Protein AF-A0AB34ISW2-F1 (afdb_monomer)

Structure (mmCIF, N/CA/C/O backbone):
data_AF-A0AB34ISW2-F1
#
_entry.id   AF-A0AB34ISW2-F1
#
loop_
_atom_site.group_PDB
_atom_site.id
_atom_site.type_symbol
_atom_site.label_atom_id
_atom_site.label_alt_id
_atom_site.label_comp_id
_atom_site.label_asym_id
_atom_site.label_entity_id
_atom_site.label_seq_id
_atom_site.pdbx_PDB_ins_code
_atom_site.Cartn_x
_atom_site.Cartn_y
_atom_site.Cartn_z
_atom_site.occupancy
_atom_site.B_iso_or_equiv
_atom_site.auth_seq_id
_atom_site.auth_comp_id
_atom_site.auth_asym_id
_atom_site.auth_atom_id
_atom_site.pdbx_PDB_model_num
ATOM 1 N N . MET A 1 1 ? -13.373 -42.990 -40.107 1.00 38.81 1 MET A N 1
ATOM 2 C CA . MET A 1 1 ? -13.181 -43.863 -38.930 1.00 38.81 1 MET A CA 1
ATOM 3 C C . MET A 1 1 ? -13.405 -43.029 -37.669 1.00 38.81 1 MET A C 1
ATOM 5 O O . MET A 1 1 ? -12.773 -41.992 -37.581 1.00 38.81 1 MET A O 1
ATOM 9 N N . GLN A 1 2 ? -14.356 -43.462 -36.816 1.00 39.31 2 GLN A N 1
ATOM 10 C CA . GLN A 1 2 ? -14.617 -43.146 -35.380 1.00 39.31 2 GLN A CA 1
ATOM 11 C C . GLN A 1 2 ? -14.588 -41.655 -34.940 1.00 39.31 2 GLN A C 1
ATOM 13 O O . GLN A 1 2 ? -13.546 -41.028 -35.004 1.00 39.31 2 GLN A O 1
ATOM 18 N N . ARG A 1 3 ? -15.678 -40.942 -34.576 1.00 44.19 3 ARG A N 1
ATOM 19 C CA . ARG A 1 3 ? -16.715 -41.084 -33.506 1.00 44.19 3 ARG A CA 1
ATOM 20 C C . ARG A 1 3 ? -16.177 -41.390 -32.098 1.00 44.19 3 ARG A C 1
ATOM 22 O O . ARG A 1 3 ? -15.775 -42.524 -31.912 1.00 44.19 3 ARG A O 1
ATOM 29 N N . VAL A 1 4 ? -16.319 -40.429 -31.160 1.00 49.41 4 VAL A N 1
ATOM 30 C CA . VAL A 1 4 ? -16.819 -40.468 -29.742 1.00 49.41 4 VAL A CA 1
ATOM 31 C C . VAL A 1 4 ? -16.784 -38.995 -29.243 1.00 49.41 4 VAL A C 1
ATOM 33 O O . VAL A 1 4 ? -15.725 -38.387 -29.290 1.00 49.41 4 VAL A O 1
ATOM 36 N N . LEU A 1 5 ? -17.890 -38.243 -29.117 1.00 46.00 5 LEU A N 1
ATOM 37 C CA . LEU A 1 5 ? -18.935 -38.151 -28.067 1.00 46.00 5 LEU A CA 1
ATOM 38 C C . LEU A 1 5 ? -18.543 -37.453 -26.739 1.00 46.00 5 LEU A C 1
ATOM 40 O O . LEU A 1 5 ? -17.771 -37.998 -25.964 1.00 46.00 5 LEU A O 1
ATOM 44 N N . SER A 1 6 ? -19.266 -36.345 -26.474 1.00 39.22 6 SER A N 1
ATOM 45 C CA . SER A 1 6 ? -19.810 -35.872 -25.175 1.00 39.22 6 SER A CA 1
ATOM 46 C C . SER A 1 6 ? -18.812 -35.314 -24.136 1.00 39.22 6 SER A C 1
ATOM 48 O O . SER A 1 6 ? -17.736 -35.849 -23.961 1.00 39.22 6 SER A O 1
ATOM 50 N N . SER A 1 7 ? -19.060 -34.226 -23.396 1.00 40.50 7 SER A N 1
ATOM 51 C CA . SER A 1 7 ? -20.310 -33.775 -22.764 1.00 40.50 7 SER A CA 1
ATOM 52 C C . SER A 1 7 ? -20.250 -32.295 -22.334 1.00 40.50 7 SER A C 1
ATOM 54 O O . SER A 1 7 ? -19.284 -31.841 -21.726 1.00 40.50 7 SER A O 1
ATOM 56 N N . ARG A 1 8 ? -21.347 -31.578 -22.598 1.00 38.38 8 ARG A N 1
ATOM 57 C CA . ARG A 1 8 ? -21.721 -30.238 -22.113 1.00 38.38 8 ARG A CA 1
ATOM 58 C C . ARG A 1 8 ? -22.885 -30.433 -21.126 1.00 38.38 8 ARG A C 1
ATOM 60 O O . ARG A 1 8 ? -23.749 -31.247 -21.455 1.00 38.38 8 ARG A O 1
ATOM 67 N N . PRO A 1 9 ? -23.018 -29.671 -20.029 1.00 51.34 9 PRO A N 1
ATOM 68 C CA . PRO A 1 9 ? -24.324 -29.451 -19.429 1.00 51.34 9 PRO A CA 1
ATOM 69 C C . PRO A 1 9 ? -24.815 -28.034 -19.727 1.00 51.34 9 PRO A C 1
ATOM 71 O O . PRO A 1 9 ? -24.108 -27.041 -19.558 1.00 51.34 9 PRO A O 1
ATOM 74 N N . ALA A 1 10 ? -26.050 -27.984 -20.212 1.00 37.22 10 ALA A N 1
ATOM 75 C CA . ALA A 1 10 ? -26.874 -26.798 -20.332 1.00 37.22 10 ALA A CA 1
ATOM 76 C C . ALA A 1 10 ? -27.582 -26.535 -18.996 1.00 37.22 10 ALA A C 1
ATOM 78 O O . ALA A 1 10 ? -28.062 -27.473 -18.362 1.00 37.22 10 ALA A O 1
ATOM 79 N N . VAL A 1 11 ? -27.703 -25.265 -18.611 1.00 41.69 11 VAL A N 1
ATOM 80 C CA . VAL A 1 11 ? -28.705 -24.804 -17.644 1.00 41.69 11 VAL A CA 1
ATOM 81 C C . VAL A 1 11 ? -29.457 -23.652 -18.300 1.00 41.69 11 VAL A C 1
ATOM 83 O O . VAL A 1 11 ? -28.860 -22.675 -18.751 1.00 41.69 11 VAL A O 1
ATOM 86 N N . SER A 1 12 ? -30.765 -23.842 -18.430 1.00 38.69 12 SER A N 1
ATOM 87 C CA . SER A 1 12 ? -31.731 -22.930 -19.039 1.00 38.69 12 SER A CA 1
ATOM 88 C C . SER A 1 12 ? -32.157 -21.808 -18.076 1.00 38.69 12 SER A C 1
ATOM 90 O O . SER A 1 12 ? -32.018 -21.960 -16.862 1.00 38.69 12 SER A O 1
ATOM 92 N N . PRO A 1 13 ? -32.705 -20.693 -18.599 1.00 50.06 13 PRO A N 1
ATOM 93 C CA . PRO A 1 13 ? -33.094 -19.522 -17.822 1.00 50.06 13 PRO A CA 1
ATOM 94 C C . PRO A 1 13 ? -34.538 -19.644 -17.311 1.00 50.06 13 PRO A C 1
ATOM 96 O O . PRO A 1 13 ? -35.407 -20.149 -18.021 1.00 50.06 13 PRO A O 1
ATOM 99 N N . SER A 1 14 ? -34.816 -19.138 -16.106 1.00 36.22 14 SER A N 1
ATOM 100 C CA . SER A 1 14 ? -36.183 -18.994 -15.592 1.00 36.22 14 SER A CA 1
ATOM 101 C C . SER A 1 14 ? -36.452 -17.562 -15.143 1.00 36.22 14 SER A C 1
ATOM 103 O O . SER A 1 14 ? -35.643 -16.932 -14.466 1.00 36.22 14 SER A O 1
ATOM 105 N N . ALA A 1 15 ? -37.605 -17.074 -15.582 1.00 39.56 15 ALA A N 1
ATOM 106 C CA . ALA A 1 15 ? -38.119 -15.723 -15.473 1.00 39.56 15 ALA A CA 1
ATOM 107 C C . ALA A 1 15 ? -38.671 -15.385 -14.078 1.00 39.56 15 ALA A C 1
ATOM 109 O O . ALA A 1 15 ? -39.286 -16.231 -13.432 1.00 39.56 15 ALA A O 1
ATOM 110 N N . ALA A 1 16 ? -38.583 -14.107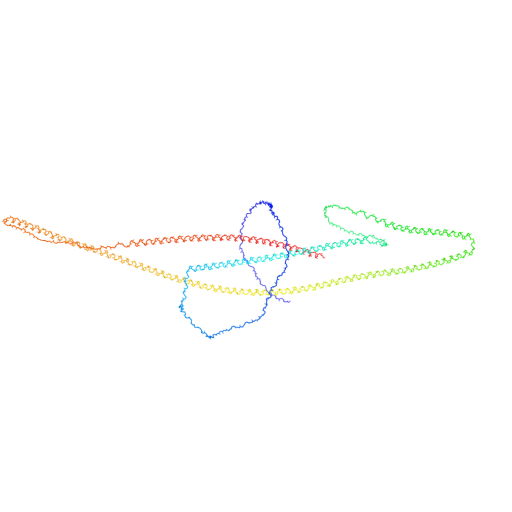 -13.695 1.00 39.34 16 ALA A N 1
ATOM 111 C CA . ALA A 1 16 ? -39.519 -13.478 -12.763 1.00 39.34 16 ALA A CA 1
ATOM 112 C C . ALA A 1 16 ? -39.683 -11.978 -13.088 1.00 39.34 16 ALA A C 1
ATOM 114 O O . ALA A 1 16 ? -38.724 -11.210 -13.086 1.00 39.34 16 ALA A O 1
ATOM 115 N N . LYS A 1 17 ? -40.930 -11.606 -13.404 1.00 37.41 17 LYS A N 1
ATOM 116 C CA . LYS A 1 17 ? -41.507 -10.252 -13.537 1.00 37.41 17 LYS A CA 1
ATOM 117 C C . LYS A 1 17 ? -41.464 -9.531 -12.175 1.00 37.41 17 LYS A C 1
ATOM 119 O O . LYS A 1 17 ? -41.858 -10.145 -11.194 1.00 37.41 17 LYS A O 1
ATOM 124 N N . GLY A 1 18 ? -40.955 -8.296 -12.069 1.00 34.81 18 GLY A N 1
ATOM 125 C CA . GLY A 1 18 ? -41.716 -7.020 -12.091 1.00 34.81 18 GLY A CA 1
ATOM 126 C C . GLY A 1 18 ? -41.794 -6.393 -10.673 1.00 34.81 18 GLY A C 1
ATOM 127 O O . GLY A 1 18 ? -41.503 -7.121 -9.729 1.00 34.81 18 GLY A O 1
ATOM 128 N N . PRO A 1 19 ? -42.203 -5.118 -10.449 1.00 50.03 19 PRO A N 1
ATOM 129 C CA . PRO A 1 19 ? -42.392 -3.980 -11.356 1.00 50.03 19 PRO A CA 1
ATOM 130 C C . PRO A 1 19 ? -41.521 -2.739 -11.010 1.00 50.03 19 PRO A C 1
ATOM 132 O O . PRO A 1 19 ? -41.052 -2.556 -9.890 1.00 50.03 19 PRO A O 1
ATOM 135 N N . GLN A 1 20 ? -41.350 -1.850 -11.995 1.00 37.72 20 GLN A N 1
ATOM 136 C CA . GLN A 1 20 ? -40.830 -0.489 -11.831 1.00 37.72 20 GLN A CA 1
ATOM 137 C C . GLN A 1 20 ? -41.936 0.451 -11.330 1.00 37.72 20 GLN A C 1
ATOM 139 O O . GLN A 1 20 ? -43.029 0.466 -11.894 1.00 37.72 20 GLN A O 1
ATOM 144 N N . ALA A 1 21 ? -41.618 1.283 -10.340 1.00 34.03 21 ALA A N 1
ATOM 145 C CA . ALA A 1 21 ? -42.375 2.480 -9.992 1.00 34.03 21 ALA A CA 1
ATOM 146 C C . ALA A 1 21 ? -41.411 3.674 -9.983 1.00 34.03 21 ALA A C 1
ATOM 148 O O . ALA A 1 21 ? -40.456 3.711 -9.210 1.00 34.03 21 ALA A O 1
ATOM 149 N N . ALA A 1 22 ? -41.648 4.621 -10.887 1.00 40.91 22 ALA A N 1
ATOM 150 C CA . ALA A 1 22 ? -41.024 5.937 -10.885 1.00 40.91 22 ALA A CA 1
ATOM 151 C C . ALA A 1 22 ? -41.741 6.852 -9.878 1.00 40.91 22 ALA A C 1
ATOM 153 O O . ALA A 1 22 ? -42.954 6.730 -9.696 1.00 40.91 22 ALA A O 1
ATOM 154 N N . PRO A 1 23 ? -41.028 7.841 -9.324 1.00 45.34 23 PRO A N 1
ATOM 155 C CA . PRO A 1 23 ? -41.600 9.178 -9.337 1.00 45.34 23 PRO A CA 1
ATOM 156 C C . PRO A 1 23 ? -40.609 10.205 -9.891 1.00 45.34 23 PRO A C 1
ATOM 158 O O . PRO A 1 23 ? -39.491 10.381 -9.412 1.00 45.34 23 PRO A O 1
ATOM 161 N N . SER A 1 24 ? -41.075 10.902 -10.920 1.00 42.81 24 SER A N 1
ATOM 162 C CA . SER A 1 24 ? -40.542 12.158 -11.426 1.00 42.81 24 SER A CA 1
ATOM 163 C C . SER A 1 24 ? -40.873 13.294 -10.456 1.00 42.81 24 SER A C 1
ATOM 165 O O . SER A 1 24 ? -42.047 13.623 -10.299 1.00 42.81 24 SER A O 1
ATOM 167 N N . LEU A 1 25 ? -39.864 13.939 -9.873 1.00 35.59 25 LEU A N 1
ATOM 168 C CA . LEU A 1 25 ? -39.999 15.281 -9.304 1.00 35.59 25 LEU A CA 1
ATOM 169 C C . LEU A 1 25 ? -38.763 16.114 -9.655 1.00 35.59 25 LEU A C 1
ATOM 171 O O . LEU A 1 25 ? -37.652 15.872 -9.192 1.00 35.59 25 LEU A O 1
ATOM 175 N N . SER A 1 26 ? -38.997 17.086 -10.528 1.00 41.66 26 SER A N 1
ATOM 176 C CA . SER A 1 26 ? -38.112 18.195 -10.870 1.00 41.66 26 SER A CA 1
ATOM 177 C C . SER A 1 26 ? -37.885 19.108 -9.659 1.00 41.66 26 SER A C 1
ATOM 179 O O . SER A 1 26 ? -38.816 19.310 -8.878 1.00 41.66 26 SER A O 1
ATOM 181 N N . PRO A 1 27 ? -36.741 19.809 -9.600 1.00 40.19 27 PRO A N 1
ATOM 182 C CA . PRO A 1 27 ? -36.799 21.200 -9.176 1.00 40.19 27 PRO A CA 1
ATOM 183 C C . PRO A 1 27 ? -36.148 22.156 -10.181 1.00 40.19 27 PRO A C 1
ATOM 185 O O . PRO A 1 27 ? -35.091 21.930 -10.768 1.00 40.19 27 PRO A O 1
ATOM 188 N N . SER A 1 28 ? -36.872 23.253 -10.347 1.00 32.56 28 SER A N 1
ATOM 189 C CA . SER A 1 28 ? -36.569 24.523 -10.991 1.00 32.56 28 SER A CA 1
ATOM 190 C C . SER A 1 28 ? -35.133 25.025 -10.808 1.00 32.56 28 SER A C 1
ATOM 192 O O . SER A 1 28 ? -34.675 25.278 -9.697 1.00 32.56 28 SER A O 1
ATOM 194 N N . ARG A 1 29 ? -34.473 25.289 -11.942 1.00 31.42 29 ARG A N 1
ATOM 195 C CA . ARG A 1 29 ? -33.308 26.173 -12.060 1.00 31.42 29 ARG A CA 1
ATOM 196 C C . ARG A 1 29 ? -33.738 27.623 -11.819 1.00 31.42 29 ARG A C 1
ATOM 198 O O . ARG A 1 29 ? -34.426 28.199 -12.658 1.00 31.42 29 ARG A O 1
ATOM 205 N N . THR A 1 30 ? -33.266 28.227 -10.737 1.00 37.47 30 THR A N 1
ATOM 206 C CA . THR A 1 30 ? -33.179 29.685 -10.585 1.00 37.47 30 THR A CA 1
ATOM 207 C C . THR A 1 30 ? -31.720 30.110 -10.706 1.00 37.47 30 THR A C 1
ATOM 209 O O . THR A 1 30 ? -30.848 29.617 -9.994 1.00 37.47 30 THR A O 1
ATOM 212 N N . SER A 1 31 ? -31.461 30.993 -11.664 1.00 41.25 31 SER A N 1
ATOM 213 C CA . SER A 1 31 ? -30.179 31.643 -11.944 1.00 41.25 31 SER A CA 1
ATOM 214 C C . SER A 1 31 ? -29.671 32.479 -10.761 1.00 41.25 31 SER A C 1
ATOM 216 O O . SER A 1 31 ? -30.492 33.080 -10.069 1.00 41.25 31 SER A O 1
ATOM 218 N N . PRO A 1 32 ? -28.346 32.688 -10.648 1.00 41.72 32 PRO A N 1
ATOM 219 C CA . PRO A 1 32 ? -27.844 33.944 -10.113 1.00 41.72 32 PRO A CA 1
ATOM 220 C C . PRO A 1 32 ? -26.931 34.675 -11.109 1.00 41.72 32 PRO A C 1
ATOM 222 O O . PRO A 1 32 ? -25.924 34.179 -11.609 1.00 41.72 32 PRO A O 1
ATOM 225 N N . THR A 1 33 ? -27.393 35.881 -11.409 1.00 35.03 33 THR A N 1
ATOM 226 C CA . THR A 1 33 ? -26.710 37.145 -11.690 1.00 35.03 33 THR A CA 1
ATOM 227 C C . THR A 1 33 ? -25.173 37.140 -11.657 1.00 35.03 33 THR A C 1
ATOM 229 O O . THR A 1 33 ? -24.546 36.969 -10.616 1.00 35.03 33 THR A O 1
ATOM 232 N N . ARG A 1 34 ? -24.569 37.463 -12.811 1.00 35.03 34 ARG A N 1
ATOM 233 C CA . ARG A 1 34 ? -23.191 37.963 -12.933 1.00 35.03 34 ARG A CA 1
ATOM 234 C C . ARG A 1 34 ? -23.057 39.289 -12.179 1.00 35.03 34 ARG A C 1
ATOM 236 O O . ARG A 1 34 ? -23.687 40.266 -12.574 1.00 35.03 34 ARG A O 1
ATOM 243 N N . LEU A 1 35 ? -22.161 39.351 -11.198 1.00 32.94 35 LEU A N 1
ATOM 244 C CA . LEU A 1 35 ? -21.559 40.602 -10.741 1.00 32.94 35 LEU A CA 1
ATOM 245 C C . LEU A 1 35 ? -20.066 40.573 -11.067 1.00 32.94 35 LEU A C 1
ATOM 247 O O . LEU A 1 35 ? -19.313 39.735 -10.582 1.00 32.94 35 LEU A O 1
ATOM 251 N N . ALA A 1 36 ? -19.670 41.485 -11.950 1.00 39.81 36 ALA A N 1
ATOM 252 C CA . ALA A 1 36 ? -18.288 41.788 -12.279 1.00 39.81 36 ALA A CA 1
ATOM 253 C C . ALA A 1 36 ? -17.631 42.475 -11.080 1.00 39.81 36 ALA A C 1
ATOM 255 O O . ALA A 1 36 ? -18.174 43.463 -10.594 1.00 39.81 36 ALA A O 1
ATOM 256 N N . HIS A 1 37 ? -16.492 41.973 -10.605 1.00 32.44 37 HIS A N 1
ATOM 257 C CA . HIS A 1 37 ? -15.617 42.708 -9.693 1.00 32.44 37 HIS A CA 1
ATOM 258 C C . HIS A 1 37 ? -14.222 42.772 -10.312 1.00 32.44 37 HIS A C 1
ATOM 260 O O . HIS A 1 37 ? -13.605 41.765 -10.653 1.00 32.44 37 HIS A O 1
ATOM 266 N N . SER A 1 38 ? -13.800 44.011 -10.529 1.00 31.17 38 SER A N 1
ATOM 267 C CA . SER A 1 38 ? -12.524 44.458 -11.065 1.00 31.17 38 SER A CA 1
ATOM 268 C C . SER A 1 38 ? -11.362 44.083 -10.149 1.00 31.17 38 SER A C 1
ATOM 270 O O . SER A 1 38 ? -11.413 44.352 -8.951 1.00 31.17 38 SER A O 1
ATOM 272 N N . TRP A 1 39 ? -10.277 43.556 -10.714 1.00 31.19 39 TRP A N 1
ATOM 273 C CA . TRP A 1 39 ? -8.979 43.523 -10.041 1.00 31.19 39 TRP A CA 1
ATOM 274 C C . TRP A 1 39 ? -8.271 44.864 -10.230 1.00 31.19 39 TRP A C 1
ATOM 276 O O . TRP A 1 39 ? -7.826 45.200 -11.326 1.00 31.19 39 TRP A O 1
ATOM 286 N N . SER A 1 40 ? -8.185 45.636 -9.149 1.00 32.06 40 SER A N 1
ATOM 287 C CA . SER A 1 40 ? -7.317 46.804 -9.032 1.00 32.06 40 SER A CA 1
ATOM 288 C C . SER A 1 40 ? -5.938 46.365 -8.547 1.00 32.06 40 SER A C 1
ATOM 290 O O . SER A 1 40 ? -5.787 45.879 -7.426 1.00 32.06 40 SER A O 1
ATOM 292 N N . ALA A 1 41 ? -4.928 46.567 -9.390 1.00 38.22 41 ALA A N 1
ATOM 293 C CA . ALA A 1 41 ? -3.533 46.556 -8.984 1.00 38.22 41 ALA A CA 1
ATOM 294 C C . ALA A 1 41 ? -3.276 47.709 -8.002 1.00 38.22 41 ALA A C 1
ATOM 296 O O . ALA A 1 41 ? -3.705 48.841 -8.231 1.00 38.22 41 ALA A O 1
ATOM 297 N N . SER A 1 42 ? -2.558 47.444 -6.917 1.00 31.72 42 SER A N 1
ATOM 298 C CA . SER A 1 42 ? -1.986 48.491 -6.074 1.00 31.72 42 SER A CA 1
ATOM 299 C C . SER A 1 42 ? -0.566 48.099 -5.712 1.00 31.72 42 SER A C 1
ATOM 301 O O . SER A 1 42 ? -0.316 47.144 -4.985 1.00 31.72 42 SER A O 1
ATOM 303 N N . ALA A 1 43 ? 0.355 48.842 -6.318 1.00 38.16 43 ALA A N 1
ATOM 304 C CA . ALA A 1 43 ? 1.755 48.895 -5.968 1.00 38.16 43 ALA A CA 1
ATOM 305 C C . ALA A 1 43 ? 1.900 49.551 -4.594 1.00 38.16 43 ALA A C 1
ATOM 307 O O . ALA A 1 43 ? 1.343 50.627 -4.387 1.00 38.16 43 ALA A O 1
ATOM 308 N N . TRP A 1 44 ? 2.704 48.963 -3.711 1.00 35.09 44 TRP A N 1
ATOM 309 C CA . TRP A 1 44 ? 3.319 49.695 -2.612 1.00 35.09 44 TRP A CA 1
ATOM 310 C C . TRP A 1 44 ? 4.837 49.627 -2.712 1.00 35.09 44 TRP A C 1
ATOM 312 O O . TRP A 1 44 ? 5.448 48.586 -2.937 1.00 35.09 44 TRP A O 1
ATOM 322 N N . SER A 1 45 ? 5.384 50.830 -2.616 1.00 32.41 45 SER A N 1
ATOM 323 C CA . SER A 1 45 ? 6.775 51.236 -2.670 1.00 32.41 45 SER A CA 1
ATOM 324 C C . SER A 1 45 ? 7.248 51.554 -1.248 1.00 32.41 45 SER A C 1
ATOM 326 O O . SER A 1 45 ? 6.429 51.820 -0.369 1.00 32.41 45 SER A O 1
ATOM 328 N N . SER A 1 46 ? 8.572 51.657 -1.104 1.00 34.19 46 SER A N 1
ATOM 329 C CA . SER A 1 46 ? 9.377 52.093 0.051 1.00 34.19 46 SER A CA 1
ATOM 330 C C . SER A 1 46 ? 9.709 50.989 1.071 1.00 34.19 46 SER A C 1
ATOM 332 O O . SER A 1 46 ? 8.846 50.220 1.458 1.00 34.19 46 SER A O 1
ATOM 334 N N . GLY A 1 47 ? 10.952 50.819 1.527 1.00 30.08 47 GLY A N 1
ATOM 335 C CA . GLY A 1 47 ? 12.153 51.628 1.338 1.00 30.08 47 GLY A CA 1
ATOM 336 C C . GLY A 1 47 ? 13.414 50.893 1.810 1.00 30.08 47 GLY A C 1
ATOM 337 O O . GLY A 1 47 ? 13.354 49.956 2.601 1.00 30.08 47 GLY A O 1
ATOM 338 N N . ALA A 1 48 ? 14.555 51.327 1.274 1.00 36.06 48 ALA A N 1
ATOM 339 C CA . ALA A 1 48 ? 15.900 50.944 1.701 1.00 36.06 48 ALA A CA 1
ATOM 340 C C . ALA A 1 48 ? 16.216 51.473 3.119 1.00 36.06 48 ALA A C 1
ATOM 342 O O . ALA A 1 48 ? 15.574 52.426 3.570 1.00 36.06 48 ALA A O 1
ATOM 343 N N . PRO A 1 49 ? 17.260 50.939 3.783 1.00 48.41 49 PRO A N 1
ATOM 344 C CA . PRO A 1 49 ? 18.513 51.695 3.736 1.00 48.41 49 PRO A CA 1
ATOM 345 C C . PRO A 1 49 ? 19.810 50.869 3.609 1.00 48.41 49 PRO A C 1
ATOM 347 O O . PRO A 1 49 ? 19.921 49.727 4.036 1.00 48.41 49 PRO A O 1
ATOM 350 N N . SER A 1 50 ? 20.768 51.563 2.992 1.00 33.94 50 SER A N 1
ATOM 351 C CA . SER A 1 50 ? 22.235 51.525 2.973 1.00 33.94 50 SER A CA 1
ATOM 352 C C . SER A 1 50 ? 23.064 50.377 3.567 1.00 33.94 50 SER A C 1
ATOM 354 O O . SER A 1 50 ? 22.918 49.938 4.702 1.00 33.94 50 SER A O 1
ATOM 356 N N . ALA A 1 51 ? 24.076 50.052 2.761 1.00 36.66 51 ALA A N 1
ATOM 357 C CA . ALA A 1 51 ? 25.207 49.165 2.972 1.00 36.66 51 ALA A CA 1
ATOM 358 C C . ALA A 1 51 ? 26.208 49.619 4.052 1.00 36.66 51 ALA A C 1
ATOM 360 O O . ALA A 1 51 ? 26.480 50.810 4.200 1.00 36.66 51 ALA A O 1
ATOM 361 N N . VAL A 1 52 ? 26.872 48.638 4.674 1.00 34.94 52 VAL A N 1
ATOM 362 C CA . VAL A 1 52 ? 28.214 48.777 5.258 1.00 34.94 52 VAL A CA 1
ATOM 363 C C . VAL A 1 52 ? 29.068 47.583 4.817 1.00 34.94 52 VAL A C 1
ATOM 365 O O . VAL A 1 52 ? 28.652 46.431 4.892 1.00 34.94 52 VAL A O 1
ATOM 368 N N . HIS A 1 53 ? 30.257 47.905 4.312 1.00 40.00 53 HIS A N 1
ATOM 369 C CA . HIS A 1 53 ? 31.323 47.009 3.873 1.00 40.00 53 HIS A CA 1
ATOM 370 C C . HIS A 1 53 ? 31.797 46.031 4.957 1.00 40.00 53 HIS A C 1
ATOM 372 O O . HIS A 1 53 ? 32.114 46.454 6.066 1.00 40.00 53 HIS A O 1
ATOM 378 N N . THR A 1 54 ? 32.040 44.767 4.591 1.00 35.38 54 THR A N 1
ATOM 379 C CA . THR A 1 54 ? 33.224 44.016 5.062 1.00 35.38 54 THR A CA 1
ATOM 380 C C . THR A 1 54 ? 33.533 42.831 4.137 1.00 35.38 54 THR A C 1
ATOM 382 O O . THR A 1 54 ? 32.637 42.174 3.618 1.00 35.38 54 THR A O 1
ATOM 385 N N . ALA A 1 55 ? 34.824 42.642 3.866 1.00 40.22 55 ALA A N 1
ATOM 386 C CA . ALA A 1 55 ? 35.419 41.709 2.906 1.00 40.22 55 ALA A CA 1
ATOM 387 C C . ALA A 1 55 ? 35.439 40.236 3.406 1.00 40.22 55 ALA A C 1
ATOM 389 O O . ALA A 1 55 ? 35.188 40.003 4.589 1.00 40.22 55 ALA A O 1
ATOM 390 N N . PRO A 1 56 ? 35.737 39.240 2.540 1.00 50.06 56 PRO A N 1
ATOM 391 C CA . PRO A 1 56 ? 35.528 37.816 2.826 1.00 50.06 56 PRO A CA 1
ATOM 392 C C . PRO A 1 56 ? 36.781 37.111 3.391 1.00 50.06 56 PRO A C 1
ATOM 394 O O . PRO A 1 56 ? 37.898 37.537 3.088 1.00 50.06 56 PRO A O 1
ATOM 397 N N . PRO A 1 57 ? 36.632 35.978 4.110 1.00 51.25 57 PRO A N 1
ATOM 398 C CA . PRO A 1 57 ? 37.722 35.031 4.338 1.00 51.25 57 PRO A CA 1
ATOM 399 C C . PRO A 1 57 ? 37.586 33.713 3.520 1.00 51.25 57 PRO A C 1
ATOM 401 O O . PRO A 1 57 ? 36.509 33.416 3.001 1.00 51.25 57 PRO A O 1
ATOM 404 N N . PRO A 1 58 ? 38.690 32.946 3.365 1.00 54.91 58 PRO A N 1
ATOM 405 C CA . PRO A 1 58 ? 38.891 31.896 2.347 1.00 54.91 58 PRO A CA 1
ATOM 406 C C . PRO A 1 58 ? 38.438 30.477 2.783 1.00 54.91 58 PRO A C 1
ATOM 408 O O . PRO A 1 58 ? 38.063 30.287 3.941 1.00 54.91 58 PRO A O 1
ATOM 411 N N . PRO A 1 59 ? 38.469 29.460 1.884 1.00 55.47 59 PRO A N 1
ATOM 412 C CA . PRO A 1 59 ? 37.913 28.134 2.156 1.00 55.47 59 PRO A CA 1
ATOM 413 C C . PRO A 1 59 ? 38.890 27.244 2.938 1.00 55.47 59 PRO A C 1
ATOM 415 O O . PRO A 1 59 ? 40.063 27.130 2.583 1.00 55.47 59 PRO A O 1
ATOM 418 N N . ALA A 1 60 ? 38.390 26.570 3.977 1.00 37.81 60 ALA A N 1
ATOM 419 C CA . ALA A 1 60 ? 39.129 25.554 4.719 1.00 37.81 60 ALA A CA 1
ATOM 420 C C . ALA A 1 60 ? 38.753 24.146 4.239 1.00 37.81 60 ALA A C 1
ATOM 422 O O . ALA A 1 60 ? 37.582 23.804 4.073 1.00 37.81 60 ALA A O 1
ATOM 423 N N . ALA A 1 61 ? 39.799 23.365 3.993 1.00 36.38 61 ALA A N 1
ATOM 424 C CA . ALA A 1 61 ? 39.787 22.021 3.458 1.00 36.38 61 ALA A CA 1
ATOM 425 C C . ALA A 1 61 ? 39.257 20.968 4.443 1.00 36.38 61 ALA A C 1
ATOM 427 O O . ALA A 1 61 ? 39.300 21.116 5.663 1.00 36.38 61 ALA A O 1
ATOM 428 N N . ALA A 1 62 ? 38.795 19.877 3.838 1.00 41.16 62 ALA A N 1
ATOM 429 C CA . ALA A 1 62 ? 38.420 18.609 4.433 1.00 41.16 62 ALA A CA 1
ATOM 430 C C . ALA A 1 62 ? 39.495 18.020 5.359 1.00 41.16 62 ALA A C 1
ATOM 432 O O . ALA A 1 62 ? 40.669 18.086 5.025 1.00 41.16 62 ALA A O 1
ATOM 433 N N . HIS A 1 63 ? 39.065 17.367 6.444 1.00 38.66 63 HIS A N 1
ATOM 434 C CA . HIS A 1 63 ? 39.581 16.082 6.938 1.00 38.66 63 HIS A CA 1
ATOM 435 C C . HIS A 1 63 ? 38.674 15.595 8.081 1.00 38.66 63 HIS A C 1
ATOM 437 O O . HIS A 1 63 ? 38.723 16.108 9.195 1.00 38.66 63 HIS A O 1
ATOM 443 N N . THR A 1 64 ? 37.842 14.592 7.806 1.00 43.41 64 THR A N 1
ATOM 444 C CA . THR A 1 64 ? 37.142 13.792 8.825 1.00 43.41 64 THR A CA 1
ATOM 445 C C . THR A 1 64 ? 37.660 12.350 8.725 1.00 43.41 64 THR A C 1
ATOM 447 O O . THR A 1 64 ? 37.760 11.835 7.609 1.00 43.41 64 THR A O 1
ATOM 450 N N . PRO A 1 65 ? 38.055 11.705 9.839 1.00 52.12 65 PRO A N 1
ATOM 451 C CA . PRO A 1 65 ? 38.607 10.349 9.832 1.00 52.12 65 PRO A CA 1
ATOM 452 C C . PRO A 1 65 ? 37.509 9.266 9.738 1.00 52.12 65 PRO A C 1
ATOM 454 O O . PRO A 1 65 ? 36.350 9.543 10.056 1.00 52.12 65 PRO A O 1
ATOM 457 N N . PRO A 1 66 ? 37.849 8.033 9.308 1.00 56.34 66 PRO A N 1
ATOM 458 C CA . PRO A 1 66 ? 36.886 6.951 9.098 1.00 56.34 66 PRO A CA 1
ATOM 459 C C . PRO A 1 66 ? 36.455 6.269 10.415 1.00 56.34 66 PRO A C 1
ATOM 461 O O . PRO A 1 66 ? 37.209 6.294 11.392 1.00 56.34 66 PRO A O 1
ATOM 464 N N . PRO A 1 67 ? 35.276 5.614 10.454 1.00 59.41 67 PRO A N 1
ATOM 465 C CA . PRO A 1 67 ? 34.838 4.817 11.600 1.00 59.41 67 PRO A CA 1
ATOM 466 C C . PRO A 1 67 ? 35.571 3.460 11.679 1.00 59.41 67 PRO A C 1
ATOM 468 O O . PRO A 1 67 ? 36.025 2.943 10.653 1.00 59.41 67 PRO A O 1
ATOM 471 N N . PRO A 1 68 ? 35.682 2.851 12.878 1.00 51.06 68 PRO A N 1
ATOM 472 C CA . PRO A 1 68 ? 36.382 1.588 13.060 1.00 51.06 68 PRO A CA 1
ATOM 473 C C . PRO A 1 68 ? 35.552 0.392 12.573 1.00 51.06 68 PRO A C 1
ATOM 475 O O . PRO A 1 68 ? 34.337 0.318 12.761 1.00 51.06 68 PRO A O 1
ATOM 478 N N . LEU A 1 69 ? 36.261 -0.566 11.979 1.00 44.47 69 LEU A N 1
ATOM 479 C CA . LEU A 1 69 ? 35.789 -1.898 11.617 1.00 44.47 69 LEU A CA 1
ATOM 480 C C . LEU A 1 69 ? 35.398 -2.675 12.881 1.00 44.47 69 LEU A C 1
ATOM 482 O O . LEU A 1 69 ? 36.241 -2.904 13.748 1.00 44.47 69 LEU A O 1
ATOM 486 N N . LEU A 1 70 ? 34.141 -3.116 12.959 1.00 37.91 70 LEU A N 1
ATOM 487 C CA . LEU A 1 70 ? 33.701 -4.120 13.923 1.00 37.91 70 LEU A CA 1
ATOM 488 C C . LEU A 1 70 ? 33.478 -5.457 13.221 1.00 37.91 70 LEU A C 1
ATOM 490 O O . LEU A 1 70 ? 32.785 -5.574 12.212 1.00 37.91 70 LEU A O 1
ATOM 494 N N . SER A 1 71 ? 34.153 -6.438 13.797 1.00 34.28 71 SER A N 1
ATOM 495 C CA . SER A 1 71 ? 34.355 -7.804 13.365 1.00 34.28 71 SER A CA 1
ATOM 496 C C . SER A 1 71 ? 33.069 -8.624 13.273 1.00 34.28 71 SER A C 1
ATOM 498 O O . SER A 1 71 ? 32.216 -8.605 14.156 1.00 34.28 71 SER A O 1
ATOM 500 N N . THR A 1 72 ? 33.011 -9.450 12.235 1.00 44.88 72 THR A N 1
ATOM 501 C CA . THR A 1 72 ? 32.227 -10.687 12.175 1.00 44.88 72 THR A CA 1
ATOM 502 C C . THR A 1 72 ? 32.573 -11.635 13.328 1.00 44.88 72 THR A C 1
ATOM 504 O O . THR A 1 72 ? 33.756 -11.767 13.654 1.00 44.88 72 THR A O 1
ATOM 507 N N . PRO A 1 73 ? 31.608 -12.443 13.799 1.00 47.34 73 PRO A N 1
ATOM 508 C CA . PRO A 1 73 ? 31.932 -13.811 14.172 1.00 47.34 73 PRO A CA 1
ATOM 509 C C . PRO A 1 73 ? 31.042 -14.810 13.424 1.00 47.34 73 PRO A C 1
ATOM 511 O O . PRO A 1 73 ? 29.840 -14.930 13.645 1.00 47.34 73 PRO A O 1
ATOM 514 N N . THR A 1 74 ? 31.679 -15.576 12.546 1.00 42.22 74 THR A N 1
ATOM 515 C CA . THR A 1 74 ? 31.276 -16.941 12.205 1.00 42.22 74 THR A CA 1
ATOM 516 C C . THR A 1 74 ? 31.493 -17.848 13.414 1.00 42.22 74 THR A C 1
ATOM 518 O O . THR A 1 74 ? 32.595 -17.870 13.959 1.00 42.22 74 THR A O 1
ATOM 521 N N . GLY A 1 75 ? 30.498 -18.652 13.791 1.00 34.78 75 GLY A N 1
ATOM 522 C CA . GLY A 1 75 ? 30.700 -19.703 14.790 1.00 34.78 75 GLY A CA 1
ATOM 523 C C . GLY A 1 75 ? 29.443 -20.497 15.126 1.00 34.78 75 GLY A C 1
ATOM 524 O O . GLY A 1 75 ? 28.688 -20.115 16.008 1.00 34.78 75 GLY A O 1
ATOM 525 N N . ARG A 1 76 ? 29.251 -21.614 14.414 1.00 45.41 76 ARG A N 1
ATOM 526 C CA . ARG A 1 76 ? 28.349 -22.726 14.756 1.00 45.41 76 ARG A CA 1
ATOM 527 C C . ARG A 1 76 ? 28.546 -23.190 16.206 1.00 45.41 76 ARG A C 1
ATOM 529 O O . ARG A 1 76 ? 29.683 -23.361 16.633 1.00 45.41 76 ARG A O 1
ATOM 536 N N . GLY A 1 77 ? 27.449 -23.533 16.875 1.00 33.91 77 GLY A N 1
ATOM 537 C CA . GLY A 1 77 ? 27.450 -24.337 18.096 1.00 33.91 77 GLY A CA 1
ATOM 538 C C . GLY A 1 77 ? 26.037 -24.803 18.434 1.00 33.91 77 GLY A C 1
ATOM 539 O O . GLY A 1 77 ? 25.201 -23.991 18.818 1.00 33.91 77 GLY A O 1
ATOM 540 N N . ASP A 1 78 ? 25.774 -26.094 18.235 1.00 40.41 78 ASP A N 1
ATOM 541 C CA . ASP A 1 78 ? 24.546 -26.789 18.633 1.00 40.41 78 ASP A CA 1
ATOM 542 C C . ASP A 1 78 ? 24.301 -26.712 20.157 1.00 40.41 78 ASP A C 1
ATOM 544 O O . ASP A 1 78 ? 25.268 -26.669 20.925 1.00 40.41 78 ASP A O 1
ATOM 548 N N . PRO A 1 79 ? 23.042 -26.756 20.636 1.00 53.03 79 PRO A N 1
ATOM 549 C CA . PRO A 1 79 ? 22.751 -26.820 22.065 1.00 53.03 79 PRO A CA 1
ATOM 550 C C . PRO A 1 79 ? 22.701 -28.277 22.573 1.00 53.03 79 PRO A C 1
ATOM 552 O O . PRO A 1 79 ? 22.003 -29.101 21.976 1.00 53.03 79 PRO A O 1
ATOM 555 N N . PRO A 1 80 ? 23.354 -28.619 23.702 1.00 50.28 80 PRO A N 1
ATOM 556 C CA . PRO A 1 80 ? 23.101 -29.869 24.410 1.00 50.28 80 PRO A CA 1
ATOM 557 C C . PRO A 1 80 ? 22.151 -29.674 25.619 1.00 50.28 80 PRO A C 1
ATOM 559 O O . PRO A 1 80 ? 21.823 -28.544 25.988 1.00 50.28 80 PRO A O 1
ATOM 562 N N . PRO A 1 81 ? 21.637 -30.779 26.199 1.00 56.16 81 PRO A N 1
ATOM 563 C CA . PRO A 1 81 ? 20.305 -30.845 26.795 1.00 56.16 81 PRO A CA 1
ATOM 564 C C . PRO A 1 81 ? 20.271 -30.584 28.308 1.00 56.16 81 PRO A C 1
ATOM 566 O O . PRO A 1 81 ? 21.265 -30.718 29.018 1.00 56.16 81 PRO A O 1
ATOM 569 N N . GLN A 1 82 ? 19.071 -30.279 28.808 1.00 48.91 82 GLN A N 1
ATOM 570 C CA . GLN A 1 82 ? 18.753 -30.243 30.237 1.00 48.91 82 GLN A CA 1
ATOM 571 C C . GLN A 1 82 ? 18.912 -31.624 30.898 1.00 48.91 82 GLN A C 1
ATOM 573 O O . GLN A 1 82 ? 18.422 -32.613 30.344 1.00 48.91 82 GLN A O 1
ATOM 578 N N . PRO A 1 83 ? 19.432 -31.693 32.138 1.00 49.97 83 PRO A N 1
ATOM 579 C CA . PRO A 1 83 ? 19.182 -32.819 33.017 1.00 49.97 83 PRO A CA 1
ATOM 580 C C . PRO A 1 83 ? 18.249 -32.444 34.176 1.00 49.97 83 PRO A C 1
ATOM 582 O O . PRO A 1 83 ? 18.351 -31.398 34.816 1.00 49.97 83 PRO A O 1
ATOM 585 N N . ARG A 1 84 ? 17.333 -33.374 34.443 1.00 43.41 84 ARG A N 1
ATOM 586 C CA . ARG A 1 84 ? 16.507 -33.462 35.644 1.00 43.41 84 ARG A CA 1
ATOM 587 C C . ARG A 1 84 ? 17.371 -33.761 36.878 1.00 43.41 84 ARG A C 1
ATOM 589 O O . ARG A 1 84 ? 18.195 -34.664 36.824 1.00 43.41 84 ARG A O 1
ATOM 596 N N . GLY A 1 85 ? 17.001 -33.151 38.003 1.00 44.66 85 GLY A N 1
ATOM 597 C CA . GLY A 1 85 ? 16.846 -33.850 39.284 1.00 44.66 85 GLY A CA 1
ATOM 598 C C . GLY A 1 85 ? 18.037 -33.936 40.250 1.00 44.66 85 GLY A C 1
ATOM 599 O O . GLY A 1 85 ? 19.190 -34.084 39.864 1.00 44.66 85 GLY A O 1
ATOM 600 N N . SER A 1 86 ? 17.651 -33.981 41.532 1.00 39.41 86 SER A N 1
ATOM 601 C CA . SER A 1 86 ? 18.360 -34.423 42.753 1.00 39.41 86 SER A CA 1
ATOM 602 C C . SER A 1 86 ? 19.352 -33.480 43.475 1.00 39.41 86 SER A C 1
ATOM 604 O O . SER A 1 86 ? 20.474 -33.251 43.048 1.00 39.41 86 SER A O 1
ATOM 606 N N . THR A 1 87 ? 18.890 -33.026 44.652 1.00 40.53 87 THR A N 1
ATOM 607 C CA . THR A 1 87 ? 19.553 -32.875 45.980 1.00 40.53 87 THR A CA 1
ATOM 608 C C . THR A 1 87 ? 20.786 -33.773 46.252 1.00 40.53 87 THR A C 1
ATOM 610 O O . THR A 1 87 ? 20.874 -34.795 45.575 1.00 40.53 87 THR A O 1
ATOM 613 N N . PRO A 1 88 ? 21.638 -33.563 47.302 1.00 50.78 88 PRO A N 1
ATOM 614 C CA . PRO A 1 88 ? 21.485 -32.722 48.512 1.00 50.78 88 PRO A CA 1
ATOM 615 C C . PRO A 1 88 ? 22.726 -31.873 48.945 1.00 50.78 88 PRO A C 1
ATOM 617 O O . PRO A 1 88 ? 23.803 -31.945 48.369 1.00 50.78 88 PRO A O 1
ATOM 620 N N . GLN A 1 89 ? 22.509 -31.079 50.005 1.00 43.34 89 GLN A N 1
ATOM 621 C CA . GLN A 1 89 ? 23.419 -30.379 50.947 1.00 43.34 89 GLN A CA 1
ATOM 622 C C . GLN A 1 89 ? 24.871 -30.902 51.144 1.00 43.34 89 GLN A C 1
ATOM 624 O O . GLN A 1 89 ? 25.113 -32.101 51.017 1.00 43.34 89 GLN A O 1
ATOM 629 N N . PRO A 1 90 ? 25.820 -30.033 51.587 1.00 52.19 90 PRO A N 1
ATOM 630 C CA . PRO A 1 90 ? 26.092 -29.914 53.035 1.00 52.19 90 PRO A CA 1
ATOM 631 C C . PRO A 1 90 ? 26.417 -28.501 53.578 1.00 52.19 90 PRO A C 1
ATOM 633 O O . PRO A 1 90 ? 27.078 -27.685 52.944 1.00 52.19 90 PRO A O 1
ATOM 636 N N . PHE A 1 91 ? 25.953 -28.277 54.813 1.00 40.47 91 PHE A N 1
ATOM 637 C CA . PHE A 1 91 ? 26.565 -27.554 55.939 1.00 40.47 91 PHE A CA 1
ATOM 638 C C . PHE A 1 91 ? 27.633 -26.479 55.674 1.00 40.47 91 PHE A C 1
ATOM 640 O O . PHE A 1 91 ? 28.763 -26.780 55.300 1.00 40.47 91 PHE A O 1
ATOM 647 N N . SER A 1 92 ? 27.357 -25.264 56.158 1.00 36.56 92 SER A N 1
ATOM 648 C CA . SER A 1 92 ? 28.315 -24.507 56.976 1.00 36.56 92 SER A CA 1
ATOM 649 C C . SER A 1 92 ? 27.586 -23.546 57.910 1.00 36.56 92 SER A C 1
ATOM 651 O O . SER A 1 92 ? 26.711 -22.782 57.515 1.00 36.56 92 SER A O 1
ATOM 653 N N . ALA A 1 93 ? 27.936 -23.666 59.185 1.00 44.59 93 ALA A N 1
ATOM 654 C CA . ALA A 1 93 ? 27.355 -22.983 60.318 1.00 44.59 93 ALA A CA 1
ATOM 655 C C . ALA A 1 93 ? 27.893 -21.554 60.459 1.00 44.59 93 ALA A C 1
ATOM 657 O O . ALA A 1 93 ? 29.104 -21.363 60.501 1.00 44.59 93 ALA A O 1
ATOM 658 N N . HIS A 1 94 ? 27.006 -20.586 60.697 1.00 38.84 94 HIS A N 1
ATOM 659 C CA . HIS A 1 94 ? 27.336 -19.441 61.539 1.00 38.84 94 HIS A CA 1
ATOM 660 C C . HIS A 1 94 ? 26.181 -19.063 62.464 1.00 38.84 94 HIS A C 1
ATOM 662 O O . HIS A 1 94 ? 25.004 -19.318 62.226 1.00 38.84 94 HIS A O 1
ATOM 668 N N . ARG A 1 95 ? 26.611 -18.568 63.616 1.00 37.25 95 ARG A N 1
ATOM 669 C CA . ARG A 1 95 ? 25.991 -18.630 64.930 1.00 37.25 95 ARG A CA 1
ATOM 670 C C . ARG A 1 95 ? 25.295 -17.296 65.209 1.00 37.25 95 ARG A C 1
ATOM 672 O O . ARG A 1 95 ? 25.937 -16.261 65.128 1.00 37.25 95 ARG A O 1
ATOM 679 N N . ARG A 1 96 ? 24.014 -17.382 65.580 1.00 39.69 96 ARG A N 1
ATOM 680 C CA . ARG A 1 96 ? 23.230 -16.502 66.472 1.00 39.69 96 ARG A CA 1
ATOM 681 C C . ARG A 1 96 ? 23.609 -15.011 66.555 1.00 39.69 96 ARG A C 1
ATOM 683 O O . ARG A 1 96 ? 24.539 -14.653 67.269 1.00 39.69 96 ARG A O 1
ATOM 690 N N . VAL A 1 97 ? 22.676 -14.169 66.110 1.00 39.16 97 VAL A N 1
ATOM 691 C CA . VAL A 1 97 ? 22.150 -13.075 66.945 1.00 39.16 97 VAL A CA 1
ATOM 692 C C . VAL A 1 97 ? 20.637 -13.271 67.026 1.00 39.16 97 VAL A C 1
ATOM 694 O O . VAL A 1 97 ? 19.945 -13.291 66.014 1.00 39.16 97 VAL A O 1
ATOM 697 N N . VAL A 1 98 ? 20.150 -13.539 68.236 1.00 46.72 98 VAL A N 1
ATOM 698 C CA . VAL A 1 98 ? 18.731 -13.727 68.543 1.00 46.72 98 VAL A CA 1
ATOM 699 C C . VAL A 1 98 ? 18.137 -12.343 68.775 1.00 46.72 98 VAL A C 1
ATOM 701 O O . VAL A 1 98 ? 18.350 -11.752 69.828 1.00 46.72 98 VAL A O 1
ATOM 704 N N . CYS A 1 99 ? 17.391 -11.839 67.799 1.00 41.06 99 CYS A N 1
ATOM 705 C CA . CYS A 1 99 ? 16.356 -10.842 68.038 1.00 41.06 99 CYS A CA 1
ATOM 706 C C . CYS A 1 99 ? 15.022 -11.582 67.932 1.00 41.06 99 CYS A C 1
ATOM 708 O O . CYS A 1 99 ? 14.742 -12.208 66.910 1.00 41.06 99 CYS A O 1
ATOM 710 N N . HIS A 1 100 ? 14.240 -11.580 69.011 1.00 44.53 100 HIS A N 1
ATOM 711 C CA . HIS A 1 100 ? 12.894 -12.143 69.030 1.00 44.53 100 HIS A CA 1
ATOM 712 C C . HIS A 1 100 ? 12.023 -11.420 67.994 1.00 44.53 100 HIS A C 1
ATOM 714 O O . HIS A 1 100 ? 11.615 -10.282 68.211 1.00 44.53 100 HIS A O 1
ATOM 720 N N . ALA A 1 101 ? 11.766 -12.080 66.864 1.00 43.06 101 ALA A N 1
ATOM 721 C CA . ALA A 1 101 ? 10.757 -11.658 65.906 1.00 43.06 101 ALA A CA 1
ATOM 722 C C . ALA A 1 101 ? 9.363 -12.042 66.448 1.00 43.06 101 ALA A C 1
ATOM 724 O O . ALA A 1 101 ? 9.201 -13.170 66.927 1.00 43.06 101 ALA A O 1
ATOM 725 N N . PRO A 1 102 ? 8.376 -11.128 66.417 1.00 56.28 102 PRO A N 1
ATOM 726 C CA . PRO A 1 102 ? 7.001 -11.428 66.804 1.00 56.28 102 PRO A CA 1
ATOM 727 C C . PRO A 1 102 ? 6.389 -12.494 65.873 1.00 56.28 102 PRO A C 1
ATOM 729 O O . PRO A 1 102 ? 6.866 -12.667 64.748 1.00 56.28 102 PRO A O 1
ATOM 732 N N . PRO A 1 103 ? 5.368 -13.238 66.337 1.00 56.62 103 PRO A N 1
ATOM 733 C CA . PRO A 1 103 ? 4.747 -14.315 65.567 1.00 56.62 103 PRO A CA 1
ATOM 734 C C . PRO A 1 103 ? 4.219 -13.808 64.214 1.00 56.62 103 PRO A C 1
ATOM 736 O O . PRO A 1 103 ? 3.872 -12.629 64.106 1.00 56.62 103 PRO A O 1
ATOM 739 N N . PRO A 1 104 ? 4.150 -14.676 63.186 1.00 51.47 104 PRO A N 1
ATOM 740 C CA . PRO A 1 104 ? 3.599 -14.309 61.891 1.00 51.47 104 PRO A CA 1
ATOM 741 C C . PRO A 1 104 ? 2.140 -13.912 62.103 1.00 51.47 104 PRO A C 1
ATOM 743 O O . PRO A 1 104 ? 1.296 -14.742 62.431 1.00 51.47 104 PRO A O 1
ATOM 746 N N . VAL A 1 105 ? 1.871 -12.616 61.987 1.00 54.00 105 VAL A N 1
ATOM 747 C CA . VAL A 1 105 ? 0.513 -12.098 61.899 1.00 54.00 105 VAL A CA 1
ATOM 748 C C . VAL A 1 105 ? -0.029 -12.626 60.580 1.00 54.00 105 VAL A C 1
ATOM 750 O O . VAL A 1 105 ? 0.527 -12.315 59.524 1.00 54.00 105 VAL A O 1
ATOM 753 N N . ASP A 1 106 ? -1.057 -13.472 60.654 1.00 51.09 106 ASP A N 1
ATOM 754 C CA . ASP A 1 106 ? -1.816 -13.903 59.484 1.00 51.09 106 ASP A CA 1
ATOM 755 C C . ASP A 1 106 ? -2.143 -12.671 58.629 1.00 51.09 106 ASP A C 1
ATOM 757 O O . ASP A 1 106 ? -2.556 -11.646 59.188 1.00 51.09 106 ASP A O 1
ATOM 761 N N . PRO A 1 107 ? -1.929 -12.715 57.300 1.00 53.66 107 PRO A N 1
ATOM 762 C CA . PRO A 1 107 ? -2.222 -11.584 56.442 1.00 53.66 107 PRO A CA 1
ATOM 763 C C . PRO A 1 107 ? -3.696 -11.232 56.616 1.00 53.66 107 PRO A C 1
ATOM 765 O O . PRO A 1 107 ? -4.587 -11.981 56.213 1.00 53.66 107 PRO A O 1
ATOM 768 N N . MET A 1 108 ? -3.925 -10.094 57.273 1.00 51.91 108 MET A N 1
ATOM 769 C CA . MET A 1 108 ? -5.233 -9.480 57.424 1.00 51.91 108 MET A CA 1
ATOM 770 C C . MET A 1 108 ? -5.929 -9.510 56.059 1.00 51.91 108 MET A C 1
ATOM 772 O O . MET A 1 108 ? -5.331 -9.050 55.078 1.00 51.91 108 MET A O 1
ATOM 776 N N . PRO A 1 109 ? -7.152 -10.063 55.966 1.00 61.72 109 PRO A N 1
ATOM 777 C CA . PRO A 1 109 ? -7.886 -10.069 54.714 1.00 61.72 109 PRO A CA 1
ATOM 778 C C . PRO A 1 109 ? -7.989 -8.623 54.218 1.00 61.72 109 PRO A C 1
ATOM 780 O O . PRO A 1 109 ? -8.252 -7.729 55.033 1.00 61.72 109 PRO A O 1
ATOM 783 N N . PRO A 1 110 ? -7.740 -8.370 52.919 1.00 65.31 110 PRO A N 1
ATOM 784 C CA . PRO A 1 110 ? -7.781 -7.019 52.390 1.00 65.31 110 PRO A CA 1
ATOM 785 C C . PRO A 1 110 ? -9.138 -6.396 52.738 1.00 65.31 110 PRO A C 1
ATOM 787 O O . PRO A 1 110 ? -10.158 -7.101 52.709 1.00 65.31 110 PRO A O 1
ATOM 790 N N . PRO A 1 111 ? -9.162 -5.108 53.123 1.00 61.75 111 PRO A N 1
ATOM 791 C CA . PRO A 1 111 ? -10.403 -4.424 53.445 1.00 61.75 111 PRO A CA 1
ATOM 792 C C . PRO A 1 111 ? -11.375 -4.634 52.286 1.00 61.75 111 PRO A C 1
ATOM 794 O O . PRO A 1 111 ? -11.004 -4.500 51.121 1.00 61.75 111 PRO A O 1
ATOM 797 N N . ARG A 1 112 ? -12.600 -5.066 52.607 1.00 60.88 112 ARG A N 1
ATOM 798 C CA . ARG A 1 112 ? -13.635 -5.324 51.606 1.00 60.88 112 ARG A CA 1
ATOM 799 C C . ARG A 1 112 ? -13.880 -4.025 50.850 1.00 60.88 112 ARG A C 1
ATOM 801 O O . ARG A 1 112 ? -14.534 -3.134 51.384 1.00 60.88 112 ARG A O 1
ATOM 808 N N . GLU A 1 113 ? -13.341 -3.948 49.636 1.00 58.12 113 GLU A N 1
ATOM 809 C CA . GLU A 1 113 ? -13.531 -2.817 48.737 1.00 58.12 113 GLU A CA 1
ATOM 810 C C . GLU A 1 113 ? -15.020 -2.529 48.630 1.00 58.12 113 GLU A C 1
ATOM 812 O O . GLU A 1 113 ? -15.831 -3.385 48.245 1.00 58.12 113 GLU A O 1
ATOM 817 N N . THR A 1 114 ? -15.381 -1.314 49.014 1.00 79.06 114 THR A N 1
ATOM 818 C CA . THR A 1 114 ? -16.764 -0.869 48.931 1.00 79.06 114 THR A CA 1
ATOM 819 C C . THR A 1 114 ? -17.194 -0.852 47.461 1.00 79.06 114 THR A C 1
ATOM 821 O O . THR A 1 114 ? -16.388 -0.664 46.547 1.00 79.06 114 THR A O 1
ATOM 824 N N . THR A 1 115 ? -18.486 -1.028 47.178 1.00 76.81 115 THR A N 1
ATOM 825 C CA . THR A 1 115 ? -19.020 -0.922 45.803 1.00 76.81 115 THR A CA 1
ATOM 826 C C . THR A 1 115 ? -18.669 0.412 45.135 1.00 76.81 115 THR A C 1
ATOM 828 O O . THR A 1 115 ? -18.577 0.481 43.909 1.00 76.81 115 THR A O 1
ATOM 831 N N . ARG A 1 116 ? -18.423 1.457 45.936 1.00 79.38 116 ARG A N 1
ATOM 832 C CA . ARG A 1 116 ? -17.911 2.756 45.494 1.00 79.38 116 ARG A CA 1
ATOM 833 C C . ARG A 1 116 ? -16.464 2.675 44.996 1.00 79.38 116 ARG A C 1
ATOM 835 O O . ARG A 1 116 ? -16.194 3.166 43.906 1.00 79.38 116 ARG A O 1
ATOM 842 N N . GLU A 1 117 ? -15.563 2.022 45.729 1.00 76.44 117 GLU A N 1
ATOM 843 C CA . GLU A 1 117 ? -14.168 1.816 45.299 1.00 76.44 117 GLU A CA 1
ATOM 844 C C . GLU A 1 117 ? -14.074 1.011 44.009 1.00 76.44 117 GLU A C 1
ATOM 846 O O . GLU A 1 117 ? -13.342 1.404 43.108 1.00 76.44 117 GLU A O 1
ATOM 851 N N . LYS A 1 118 ? -14.883 -0.043 43.854 1.00 79.81 118 LYS A N 1
ATOM 852 C CA . LYS A 1 118 ? -14.899 -0.822 42.606 1.00 79.81 118 LYS A CA 1
ATOM 853 C C . LYS A 1 118 ? -15.334 0.007 41.398 1.00 79.81 118 LYS A C 1
ATOM 855 O O . LYS A 1 118 ? -14.751 -0.133 40.328 1.00 79.81 118 LYS A O 1
ATOM 860 N N . ARG A 1 119 ? -16.319 0.901 41.559 1.00 80.62 119 ARG A N 1
ATOM 861 C CA . ARG A 1 119 ? -16.723 1.828 40.485 1.00 80.62 119 ARG A CA 1
ATOM 862 C C . ARG A 1 119 ? -15.632 2.844 40.167 1.00 80.62 119 ARG A C 1
ATOM 864 O O . ARG A 1 119 ? -15.375 3.081 38.992 1.00 80.62 119 ARG A O 1
ATOM 871 N N . LEU A 1 120 ? -14.983 3.412 41.183 1.00 83.56 120 LEU A N 1
ATOM 872 C CA . LEU A 1 120 ? -13.881 4.359 40.986 1.00 83.56 120 LEU A CA 1
ATOM 873 C C . LEU A 1 120 ? -12.676 3.690 40.318 1.00 83.56 120 LEU A C 1
ATOM 875 O O . LEU A 1 120 ? -12.077 4.271 39.416 1.00 83.56 120 LEU A O 1
ATOM 879 N N . GLN A 1 121 ? -12.364 2.450 40.692 1.00 82.94 121 GLN A N 1
ATOM 880 C CA . GLN A 1 121 ? -11.306 1.671 40.063 1.00 82.94 121 GLN A CA 1
ATOM 881 C C . GLN A 1 121 ? -11.651 1.351 38.604 1.00 82.94 121 GLN A C 1
ATOM 883 O O . GLN A 1 121 ? -10.838 1.589 37.717 1.00 82.94 121 GLN A O 1
ATOM 888 N N . GLN A 1 122 ? -12.890 0.941 38.324 1.00 86.75 122 GLN A N 1
ATOM 889 C CA . GLN A 1 122 ? -13.350 0.686 36.959 1.00 86.75 122 GLN A CA 1
ATOM 890 C C . GLN A 1 122 ? -13.349 1.957 36.087 1.00 86.75 122 GLN A C 1
ATOM 892 O O . GLN A 1 122 ? -12.988 1.897 34.913 1.00 86.75 122 GLN A O 1
ATOM 897 N N . GLN A 1 123 ? -13.700 3.118 36.651 1.00 86.25 123 GLN A N 1
ATOM 898 C CA . GLN A 1 123 ? -13.580 4.412 35.968 1.00 86.25 123 GLN A CA 1
ATOM 899 C C . GLN A 1 123 ? -12.119 4.779 35.698 1.00 86.25 123 GLN A C 1
ATOM 901 O O . GLN A 1 123 ? -11.793 5.248 34.608 1.00 86.25 123 GLN A O 1
ATOM 906 N N . ARG A 1 124 ? -11.224 4.535 36.659 1.00 88.50 124 ARG A N 1
ATOM 907 C CA . ARG A 1 124 ? -9.790 4.795 36.513 1.00 88.50 124 ARG A CA 1
ATOM 908 C C . ARG A 1 124 ? -9.159 3.905 35.444 1.00 88.50 124 ARG A C 1
ATOM 910 O O . ARG A 1 124 ? -8.385 4.401 34.627 1.00 88.50 124 ARG A O 1
ATOM 917 N N . ASP A 1 125 ? -9.541 2.634 35.396 1.00 92.00 1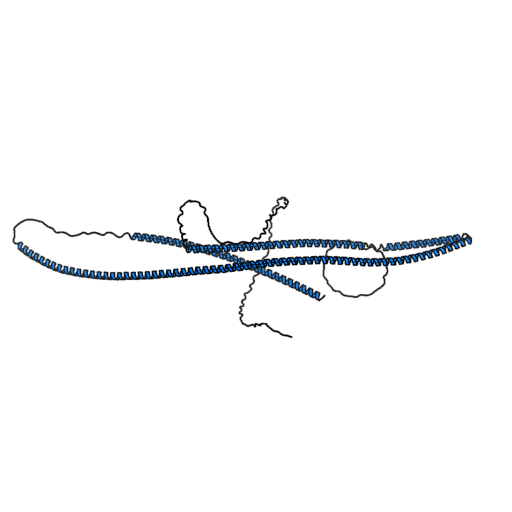25 ASP A N 1
ATOM 918 C CA . ASP A 1 125 ? -9.074 1.686 34.384 1.00 92.00 125 ASP A CA 1
ATOM 919 C C . ASP A 1 125 ? -9.619 2.047 32.991 1.00 92.00 125 ASP A C 1
ATOM 921 O O . ASP A 1 125 ? -8.868 2.035 32.014 1.00 92.00 125 ASP A O 1
ATOM 925 N N . ALA A 1 126 ? -10.885 2.471 32.891 1.00 84.12 126 ALA A N 1
ATOM 926 C CA . ALA A 1 126 ? -11.474 2.949 31.638 1.00 84.12 126 ALA A CA 1
ATOM 927 C C . ALA A 1 126 ? -10.796 4.230 31.117 1.00 84.12 126 ALA A C 1
ATOM 929 O O . ALA A 1 126 ? -10.518 4.337 29.922 1.00 84.12 126 ALA A O 1
ATOM 930 N N . LEU A 1 127 ? -10.482 5.183 32.003 1.00 85.56 127 LEU A N 1
ATOM 931 C CA . LEU A 1 127 ? -9.741 6.396 31.644 1.00 85.56 127 LEU A CA 1
ATOM 932 C C . LEU A 1 127 ? -8.297 6.080 31.239 1.00 85.56 127 LEU A C 1
ATOM 934 O O . LEU A 1 127 ? -7.811 6.625 30.252 1.00 85.56 127 LEU A O 1
ATOM 938 N N . SER A 1 128 ? -7.631 5.164 31.945 1.00 87.88 128 SER A N 1
ATOM 939 C CA . SER A 1 128 ? -6.284 4.696 31.596 1.00 87.88 128 SER A CA 1
ATOM 940 C C . SER A 1 128 ? -6.254 4.036 30.211 1.00 87.88 128 SER A C 1
ATOM 942 O O . SER A 1 128 ? -5.371 4.314 29.394 1.00 87.88 128 SER A O 1
ATOM 944 N N . TYR A 1 129 ? -7.270 3.227 29.896 1.00 86.94 129 TYR A N 1
ATOM 945 C CA . TYR A 1 129 ? -7.436 2.604 28.583 1.00 86.94 129 TYR A CA 1
ATOM 946 C C . TYR A 1 129 ? -7.730 3.628 27.473 1.00 86.94 129 TYR A C 1
ATOM 948 O O . TYR A 1 129 ? -7.118 3.585 26.407 1.00 86.94 129 TYR A O 1
ATOM 956 N N . ALA A 1 130 ? -8.613 4.599 27.724 1.00 78.00 130 ALA A N 1
ATOM 957 C CA . ALA A 1 130 ? -8.904 5.668 26.767 1.00 78.00 130 ALA A CA 1
ATOM 958 C C . ALA A 1 130 ? -7.666 6.535 26.474 1.00 78.00 130 ALA A C 1
ATOM 960 O O . ALA A 1 130 ? -7.419 6.906 25.326 1.00 78.00 130 ALA A O 1
ATOM 961 N N . LEU A 1 131 ? -6.853 6.817 27.496 1.00 84.19 131 LEU A N 1
ATOM 962 C CA . LEU A 1 131 ? -5.642 7.625 27.372 1.00 84.19 131 LEU A CA 1
ATOM 963 C C . LEU A 1 131 ? -4.534 6.884 26.607 1.00 84.19 131 LEU A C 1
ATOM 965 O O . LEU A 1 131 ? -3.855 7.487 25.777 1.00 84.19 131 LEU A O 1
ATOM 969 N N . SER A 1 132 ? -4.405 5.570 26.801 1.00 83.19 132 SER A N 1
ATOM 970 C CA . SER A 1 132 ? -3.485 4.735 26.015 1.00 83.19 132 SER A CA 1
ATOM 971 C C . SER A 1 132 ? -3.935 4.575 24.554 1.00 83.19 132 SER A C 1
ATOM 973 O O . SER A 1 132 ? -3.095 4.615 23.655 1.00 83.19 132 SER A O 1
ATOM 975 N N . LEU A 1 133 ? -5.244 4.515 24.281 1.00 77.44 133 LEU A N 1
ATOM 976 C CA . LEU A 1 133 ? -5.798 4.588 22.919 1.00 77.44 133 LEU A CA 1
ATOM 977 C C . LEU A 1 133 ? -5.516 5.935 22.238 1.00 77.44 133 LEU A C 1
ATOM 979 O O . LEU A 1 133 ? -5.117 5.960 21.075 1.00 77.44 133 LEU A O 1
ATOM 983 N N . ALA A 1 134 ? -5.667 7.050 22.955 1.00 61.41 134 ALA A N 1
ATOM 984 C CA . ALA A 1 134 ? -5.362 8.383 22.432 1.00 61.41 134 ALA A CA 1
ATOM 985 C C . ALA A 1 134 ? -3.858 8.567 22.146 1.00 61.41 134 ALA A C 1
ATOM 987 O O . ALA A 1 134 ? -3.472 9.148 21.129 1.00 61.41 134 ALA A O 1
ATOM 988 N N . GLN A 1 135 ? -2.988 8.017 22.997 1.00 73.94 135 GLN A N 1
ATOM 989 C CA . GLN A 1 135 ? -1.540 8.010 22.767 1.00 73.94 135 GLN A CA 1
ATOM 990 C C . GLN A 1 135 ? -1.145 7.123 21.577 1.00 73.94 135 GLN A C 1
ATOM 992 O O . GLN A 1 135 ? -0.284 7.503 20.786 1.00 73.94 135 GLN A O 1
ATOM 997 N N . ALA A 1 136 ? -1.804 5.977 21.393 1.00 76.62 136 ALA A N 1
ATOM 998 C CA . ALA A 1 136 ? -1.591 5.132 20.221 1.00 76.62 136 ALA A CA 1
ATOM 999 C C . ALA A 1 136 ? -2.053 5.823 18.924 1.00 76.62 136 ALA A C 1
ATOM 1001 O O . ALA A 1 136 ? -1.333 5.797 17.927 1.00 76.62 136 ALA A O 1
ATOM 1002 N N . ALA A 1 137 ? -3.205 6.502 18.948 1.00 64.75 137 ALA A N 1
ATOM 1003 C CA . ALA A 1 137 ? -3.726 7.243 17.799 1.00 64.75 137 ALA A CA 1
ATOM 1004 C C . ALA A 1 137 ? -2.814 8.414 17.392 1.00 64.75 137 ALA A C 1
ATOM 1006 O O . ALA A 1 137 ? -2.493 8.569 16.215 1.00 64.75 137 ALA A O 1
ATOM 1007 N N . THR A 1 138 ? -2.321 9.188 18.363 1.00 73.88 138 THR A N 1
ATOM 1008 C CA . THR A 1 138 ? -1.362 10.279 18.101 1.00 73.88 138 THR A CA 1
ATOM 1009 C C . THR A 1 138 ? 0.000 9.757 17.627 1.00 73.88 138 THR A C 1
ATOM 1011 O O . THR A 1 138 ? 0.631 10.379 16.772 1.00 73.88 138 THR A O 1
ATOM 1014 N N . GLY A 1 139 ? 0.432 8.581 18.100 1.00 80.19 139 GLY A N 1
ATOM 1015 C CA . GLY A 1 139 ? 1.614 7.883 17.587 1.00 80.19 139 GLY A CA 1
ATOM 1016 C C . GLY A 1 139 ? 1.473 7.437 16.126 1.00 80.19 139 GLY A C 1
ATOM 1017 O O . GLY A 1 139 ? 2.393 7.634 15.331 1.00 80.19 139 GLY A O 1
ATOM 1018 N N . GLU A 1 140 ? 0.317 6.892 15.735 1.00 78.38 140 GLU A N 1
ATOM 1019 C CA . GLU A 1 140 ? 0.046 6.535 14.335 1.00 78.38 140 GLU A CA 1
ATOM 1020 C C . GLU A 1 140 ? 0.009 7.759 13.412 1.00 78.38 140 GLU A C 1
ATOM 1022 O O . GLU A 1 140 ? 0.525 7.706 12.294 1.00 78.38 140 GLU A O 1
ATOM 1027 N N . GLU A 1 141 ? -0.579 8.870 13.859 1.00 68.38 141 GLU A N 1
ATOM 1028 C CA . GLU A 1 141 ? -0.608 10.116 13.087 1.00 68.38 141 GLU A CA 1
ATOM 1029 C C . GLU A 1 141 ? 0.785 10.732 12.929 1.00 68.38 141 GLU A C 1
ATOM 1031 O O . GLU A 1 141 ? 1.131 11.184 11.835 1.00 68.38 141 GLU A O 1
ATOM 1036 N N . ALA A 1 142 ? 1.622 10.676 13.969 1.00 68.06 142 ALA A N 1
ATOM 1037 C CA . ALA A 1 142 ? 3.014 11.108 13.891 1.00 68.06 142 ALA A CA 1
ATOM 1038 C C . ALA A 1 142 ? 3.820 10.271 12.881 1.00 68.06 142 ALA A C 1
ATOM 1040 O O . ALA A 1 142 ? 4.539 10.834 12.054 1.00 68.06 142 ALA A O 1
ATOM 1041 N N . LEU A 1 143 ? 3.640 8.945 12.878 1.00 84.19 143 LEU A N 1
ATOM 1042 C CA . LEU A 1 143 ? 4.282 8.052 11.907 1.00 84.19 143 LEU A CA 1
ATOM 1043 C C . LEU A 1 143 ? 3.778 8.289 10.475 1.00 84.19 143 LEU A C 1
ATOM 1045 O O . LEU A 1 143 ? 4.580 8.311 9.542 1.00 84.19 143 LEU A O 1
ATOM 1049 N N . ARG A 1 144 ? 2.471 8.526 10.279 1.00 80.56 144 ARG A N 1
ATOM 1050 C CA . ARG A 1 144 ? 1.923 8.909 8.963 1.00 80.56 144 ARG A CA 1
ATOM 1051 C C . ARG A 1 144 ? 2.500 10.242 8.482 1.00 80.56 144 ARG A C 1
ATOM 1053 O O . ARG A 1 144 ? 2.839 10.365 7.307 1.00 80.56 144 ARG A O 1
ATOM 1060 N N . ALA A 1 145 ? 2.658 11.221 9.373 1.00 66.19 145 ALA A N 1
ATOM 1061 C CA . ALA A 1 145 ? 3.253 12.512 9.042 1.00 66.19 145 ALA A CA 1
ATOM 1062 C C . ALA A 1 145 ? 4.746 12.399 8.686 1.00 66.19 145 ALA A C 1
ATOM 1064 O O . ALA A 1 145 ? 5.199 13.056 7.748 1.00 66.19 145 ALA A O 1
ATOM 1065 N N . GLU A 1 146 ? 5.519 11.564 9.385 1.00 83.50 146 GLU A N 1
ATOM 1066 C CA . GLU A 1 146 ? 6.919 11.294 9.025 1.00 83.50 146 GLU A CA 1
ATOM 1067 C C . GLU A 1 146 ? 7.049 10.564 7.689 1.00 83.50 146 GLU A C 1
ATOM 1069 O O . GLU A 1 146 ? 7.902 10.928 6.878 1.00 83.50 146 GLU A O 1
ATOM 1074 N N . LEU A 1 147 ? 6.168 9.599 7.418 1.00 89.44 147 LEU A N 1
ATOM 1075 C CA . LEU A 1 147 ? 6.156 8.880 6.147 1.00 89.44 147 LEU A CA 1
ATOM 1076 C C . LEU A 1 147 ? 5.865 9.840 4.984 1.00 89.44 147 LEU A C 1
ATOM 1078 O O . LEU A 1 147 ? 6.634 9.876 4.024 1.00 89.44 147 LEU A O 1
ATOM 1082 N N . LEU A 1 148 ? 4.866 10.718 5.119 1.00 82.81 148 LEU A N 1
ATOM 1083 C CA . LEU A 1 148 ? 4.573 11.759 4.125 1.00 82.81 148 LEU A CA 1
ATOM 1084 C C . LEU A 1 148 ? 5.733 12.749 3.934 1.00 82.81 148 LEU A C 1
ATOM 1086 O O . LEU A 1 148 ? 6.021 13.143 2.805 1.00 82.81 148 LEU A O 1
ATOM 1090 N N . ARG A 1 149 ? 6.441 13.139 5.006 1.00 85.00 149 ARG A N 1
ATOM 1091 C CA . ARG A 1 149 ? 7.654 13.973 4.889 1.00 85.00 149 ARG A CA 1
ATOM 1092 C C . ARG A 1 149 ? 8.771 13.250 4.137 1.00 85.00 149 ARG A C 1
ATOM 1094 O O . ARG A 1 149 ? 9.467 13.885 3.349 1.00 85.00 149 ARG A O 1
ATOM 1101 N N . SER A 1 150 ? 8.935 11.945 4.360 1.00 84.75 150 SER A N 1
ATOM 1102 C CA . SER A 1 150 ? 9.935 11.135 3.658 1.00 84.75 150 SER A CA 1
ATOM 1103 C C . SER A 1 150 ? 9.615 10.990 2.165 1.00 84.75 150 SER A C 1
ATOM 1105 O O . SER A 1 150 ? 10.508 11.147 1.333 1.00 84.75 150 SER A O 1
ATOM 1107 N N . GLU A 1 151 ? 8.338 10.807 1.814 1.00 84.94 151 GLU A N 1
ATOM 1108 C CA . GLU A 1 151 ? 7.873 10.740 0.426 1.00 84.94 151 GLU A CA 1
ATOM 1109 C C . GLU A 1 151 ? 8.033 12.087 -0.292 1.00 84.94 151 GLU A C 1
ATOM 1111 O O . GLU A 1 151 ? 8.508 12.123 -1.428 1.00 84.94 151 GLU A O 1
ATOM 1116 N N . LEU A 1 152 ? 7.726 13.205 0.378 1.00 82.50 152 LEU A N 1
ATOM 1117 C CA . LEU A 1 152 ? 7.970 14.557 -0.142 1.00 82.50 152 LEU A CA 1
ATOM 1118 C C . LEU A 1 152 ? 9.462 14.825 -0.375 1.00 82.50 152 LEU A C 1
ATOM 1120 O O . LEU A 1 152 ? 9.836 15.315 -1.438 1.00 82.50 152 LEU A O 1
ATOM 1124 N N . ALA A 1 153 ? 10.324 14.451 0.573 1.00 84.75 153 ALA A N 1
ATOM 1125 C CA . ALA A 1 153 ? 11.770 14.599 0.417 1.00 84.75 153 ALA A CA 1
ATOM 1126 C C . ALA A 1 153 ? 12.317 13.744 -0.741 1.00 84.75 153 ALA A C 1
ATOM 1128 O O . ALA A 1 153 ? 13.194 14.183 -1.489 1.00 84.75 153 ALA A O 1
ATOM 1129 N N . GLN A 1 154 ? 11.778 12.536 -0.929 1.00 85.69 154 GLN A N 1
ATOM 1130 C CA . GLN A 1 154 ? 12.134 11.674 -2.052 1.00 85.69 154 GLN A CA 1
ATOM 1131 C C . GLN A 1 154 ? 11.653 12.260 -3.387 1.00 85.69 154 GLN A C 1
ATOM 1133 O O . GLN A 1 154 ? 12.414 12.269 -4.358 1.00 85.69 154 GLN A O 1
ATOM 1138 N N . ALA A 1 155 ? 10.436 12.809 -3.438 1.00 69.81 155 ALA A N 1
ATOM 1139 C CA . ALA A 1 155 ? 9.919 13.506 -4.612 1.00 69.81 155 ALA A CA 1
ATOM 1140 C C . ALA A 1 155 ? 10.796 14.717 -4.982 1.00 69.81 155 ALA A C 1
ATOM 1142 O O . ALA A 1 155 ? 11.199 14.848 -6.141 1.00 69.81 155 ALA A O 1
ATOM 1143 N N . ASP A 1 156 ? 11.199 15.536 -4.008 1.00 85.25 156 ASP A N 1
ATOM 1144 C CA . ASP A 1 156 ? 12.103 16.670 -4.234 1.00 85.25 156 ASP A CA 1
ATOM 1145 C C . ASP A 1 156 ? 13.477 16.231 -4.757 1.00 85.25 156 ASP A C 1
ATOM 1147 O O . ASP A 1 156 ? 14.000 16.823 -5.707 1.00 85.25 156 ASP A O 1
ATOM 1151 N N . ALA A 1 157 ? 14.050 15.151 -4.216 1.00 86.06 157 ALA A N 1
ATOM 1152 C CA . ALA A 1 157 ? 15.307 14.596 -4.716 1.00 86.06 157 ALA A CA 1
ATOM 1153 C C . ALA A 1 157 ? 15.188 14.129 -6.180 1.00 86.06 157 ALA A C 1
ATOM 1155 O O . ALA A 1 157 ? 16.077 14.392 -6.997 1.00 86.06 157 ALA A O 1
ATOM 1156 N N . THR A 1 158 ? 14.069 13.491 -6.549 1.00 84.81 158 THR A N 1
ATOM 1157 C CA . THR A 1 158 ? 13.824 13.091 -7.945 1.00 84.81 158 THR A CA 1
ATOM 1158 C C . THR A 1 158 ? 13.650 14.295 -8.873 1.00 84.81 158 THR A C 1
ATOM 1160 O O . THR A 1 158 ? 14.219 14.304 -9.966 1.00 84.81 158 THR A O 1
ATOM 1163 N N . LEU A 1 159 ? 12.957 15.352 -8.437 1.00 81.88 159 LEU A N 1
ATOM 1164 C CA . LEU A 1 159 ? 12.809 16.592 -9.206 1.00 81.88 159 LEU A CA 1
ATOM 1165 C C . LEU A 1 159 ? 14.150 17.300 -9.416 1.00 81.88 159 LEU A C 1
ATOM 1167 O O . LEU A 1 159 ? 14.426 17.790 -10.517 1.00 81.88 159 LEU A O 1
ATOM 1171 N N . GLN A 1 160 ? 15.015 17.323 -8.401 1.00 87.00 160 GLN A N 1
ATOM 1172 C CA . GLN A 1 160 ? 16.370 17.858 -8.532 1.00 87.00 160 GLN A CA 1
ATOM 1173 C C . GLN A 1 160 ? 17.195 17.055 -9.544 1.00 87.00 160 GLN A C 1
ATOM 1175 O O . GLN A 1 160 ? 17.858 17.658 -10.389 1.00 87.00 160 GLN A O 1
ATOM 1180 N N . HIS A 1 161 ? 17.101 15.722 -9.524 1.00 86.06 161 HIS A N 1
ATOM 1181 C CA . HIS A 1 161 ? 17.783 14.855 -10.487 1.00 86.06 161 HIS A CA 1
ATOM 1182 C C . HIS A 1 161 ? 17.279 15.049 -11.929 1.00 86.06 161 HIS A C 1
ATOM 1184 O O . HIS A 1 161 ? 18.065 15.172 -12.866 1.00 86.06 161 HIS A O 1
ATOM 1190 N N . VAL A 1 162 ? 15.964 15.160 -12.131 1.00 83.00 162 VAL A N 1
ATOM 1191 C CA . VAL A 1 162 ? 15.400 15.473 -13.457 1.00 83.00 162 VAL A CA 1
ATOM 1192 C C . VAL A 1 162 ? 15.853 16.859 -13.922 1.00 83.00 162 VAL A C 1
ATOM 1194 O O . VAL A 1 162 ? 16.222 17.044 -15.081 1.00 83.00 162 VAL A O 1
ATOM 1197 N N . THR A 1 163 ? 15.903 17.837 -13.017 1.00 85.81 163 THR A N 1
ATOM 1198 C CA . THR A 1 163 ? 16.372 19.192 -13.334 1.00 85.81 163 THR A CA 1
ATOM 1199 C C . THR A 1 163 ? 17.848 19.205 -13.740 1.00 85.81 163 THR A C 1
ATOM 1201 O O . THR A 1 163 ? 18.215 19.926 -14.673 1.00 85.81 163 THR A O 1
ATOM 1204 N N . THR A 1 164 ? 18.708 18.415 -13.089 1.00 88.44 164 THR A N 1
ATOM 1205 C CA . THR A 1 164 ? 20.119 18.297 -13.487 1.00 88.44 164 THR A CA 1
ATOM 1206 C C . THR A 1 164 ? 20.271 17.600 -14.836 1.00 88.44 164 THR A C 1
ATOM 1208 O O . THR A 1 164 ? 21.027 18.112 -15.661 1.00 88.44 164 THR A O 1
ATOM 1211 N N . MET A 1 165 ? 19.497 16.547 -15.124 1.00 87.56 165 MET A N 1
ATOM 1212 C CA . MET A 1 165 ? 19.476 15.916 -16.454 1.00 87.56 165 MET A CA 1
ATOM 1213 C C . MET A 1 165 ? 19.011 16.874 -17.561 1.00 87.56 165 MET A C 1
ATOM 1215 O O . MET A 1 165 ? 19.585 16.907 -18.646 1.00 87.56 165 MET A O 1
ATOM 1219 N N . ILE A 1 166 ? 17.999 17.709 -17.303 1.00 80.00 166 ILE A N 1
ATOM 1220 C CA . ILE A 1 166 ? 17.554 18.718 -18.280 1.00 80.00 166 ILE A CA 1
ATOM 1221 C C . ILE A 1 166 ? 18.658 19.756 -18.526 1.00 80.00 166 ILE A C 1
ATOM 1223 O O . ILE A 1 166 ? 18.861 20.192 -19.661 1.00 80.00 166 ILE A O 1
ATOM 1227 N N . ARG A 1 167 ? 19.390 20.163 -17.480 1.00 84.25 167 ARG A N 1
ATOM 1228 C CA . ARG A 1 167 ? 20.521 21.092 -17.622 1.00 84.25 167 ARG A CA 1
ATOM 1229 C C . ARG A 1 167 ? 21.679 20.470 -18.402 1.00 84.25 167 ARG A C 1
ATOM 1231 O O . ARG A 1 167 ? 22.213 21.154 -19.272 1.00 84.25 167 ARG A O 1
ATOM 1238 N N . SER A 1 168 ? 22.036 19.208 -18.146 1.00 85.62 168 SER A N 1
ATOM 1239 C CA . SER A 1 168 ? 23.084 18.519 -18.912 1.00 85.62 168 SER A CA 1
ATOM 1240 C C . SER A 1 168 ? 22.674 18.334 -20.373 1.00 85.62 168 SER A C 1
ATOM 1242 O O . SER A 1 168 ? 23.440 18.698 -21.259 1.00 85.62 168 SER A O 1
ATOM 1244 N N . GLY A 1 169 ? 21.427 17.932 -20.640 1.00 85.50 169 GLY A N 1
ATOM 1245 C CA . GLY A 1 169 ? 20.903 17.823 -22.005 1.00 85.50 169 GLY A CA 1
ATOM 1246 C C . GLY A 1 169 ? 20.887 19.160 -22.759 1.00 85.50 169 GLY A C 1
ATOM 1247 O O . GLY A 1 169 ? 21.195 19.214 -23.949 1.00 85.50 169 GLY A O 1
ATOM 1248 N N . ARG A 1 170 ? 20.601 20.282 -22.078 1.00 84.38 170 ARG A N 1
ATOM 1249 C CA . ARG A 1 170 ? 20.727 21.626 -22.678 1.00 84.38 170 ARG A CA 1
ATOM 1250 C C . ARG A 1 170 ? 22.179 22.006 -22.971 1.00 84.38 170 ARG A C 1
ATOM 1252 O O . ARG A 1 170 ? 22.424 22.647 -23.991 1.00 84.38 170 ARG A O 1
ATOM 1259 N N . ALA A 1 171 ? 23.124 21.627 -22.112 1.00 84.12 171 ALA A N 1
ATOM 1260 C CA . ALA A 1 171 ? 24.547 21.865 -22.346 1.00 84.12 171 ALA A CA 1
ATOM 1261 C C . ALA A 1 171 ? 25.064 21.050 -23.545 1.00 84.12 171 ALA A C 1
ATOM 1263 O O . ALA A 1 171 ? 25.740 21.601 -24.412 1.00 84.12 171 ALA A O 1
ATOM 1264 N N . GLU A 1 172 ? 24.676 19.778 -23.648 1.00 86.88 172 GLU A N 1
ATOM 1265 C CA . GLU A 1 172 ? 24.988 18.912 -24.791 1.00 86.88 172 GLU A CA 1
ATOM 1266 C C . GLU A 1 172 ? 24.372 19.441 -26.090 1.00 86.88 172 GLU A C 1
ATOM 1268 O O . GLU A 1 172 ? 25.063 19.558 -27.098 1.00 86.88 172 GLU A O 1
ATOM 1273 N N . SER A 1 173 ? 23.102 19.856 -26.064 1.00 81.75 173 SER A N 1
ATOM 1274 C CA . SER A 1 173 ? 22.453 20.493 -27.216 1.00 81.75 173 SER A CA 1
ATOM 1275 C C . SER A 1 173 ? 23.164 21.787 -27.637 1.00 81.75 173 SER A C 1
ATOM 1277 O O . SER A 1 173 ? 23.330 22.039 -28.831 1.00 81.75 173 SER A O 1
ATOM 1279 N N . GLY A 1 174 ? 23.640 22.583 -26.673 1.00 87.06 174 GLY A N 1
ATOM 1280 C CA . GLY A 1 174 ? 24.461 23.766 -26.931 1.00 87.06 174 GLY A CA 1
ATOM 1281 C C . GLY A 1 174 ? 25.801 23.431 -27.594 1.00 87.06 174 GLY A C 1
ATOM 1282 O O . GLY A 1 174 ? 26.177 24.087 -28.564 1.00 87.06 174 GLY A O 1
ATOM 1283 N N . MET A 1 175 ? 26.487 22.385 -27.125 1.00 89.75 175 MET A N 1
ATOM 1284 C CA . MET A 1 175 ? 27.741 21.901 -27.713 1.00 89.75 175 MET A CA 1
ATOM 1285 C C . MET A 1 175 ? 27.531 21.378 -29.140 1.00 89.75 175 MET A C 1
ATOM 1287 O O . MET A 1 175 ? 28.269 21.755 -30.047 1.00 89.75 175 MET A O 1
ATOM 1291 N N . LEU A 1 176 ? 26.494 20.566 -29.362 1.00 88.12 176 LEU A N 1
ATOM 1292 C CA . LEU A 1 176 ? 26.145 20.057 -30.690 1.00 88.12 176 LEU A CA 1
ATOM 1293 C C . LEU A 1 176 ? 25.824 21.199 -31.654 1.00 88.12 176 LEU A C 1
ATOM 1295 O O . LEU A 1 176 ? 26.267 21.176 -32.798 1.00 88.12 176 LEU A O 1
ATOM 1299 N N . LYS A 1 177 ? 25.113 22.233 -31.190 1.00 89.00 177 LYS A N 1
ATOM 1300 C CA . LYS A 1 177 ? 24.848 23.428 -31.995 1.00 89.00 177 LYS A CA 1
ATOM 1301 C C . LYS A 1 177 ? 26.142 24.155 -32.375 1.00 89.00 177 LYS A C 1
ATOM 1303 O O . LYS A 1 177 ? 26.313 24.486 -33.541 1.00 89.00 177 LYS A O 1
ATOM 1308 N N . GLN A 1 178 ? 27.073 24.330 -31.435 1.00 89.62 178 GLN A N 1
ATOM 1309 C CA . GLN A 1 178 ? 28.387 24.923 -31.719 1.00 89.62 178 GLN A CA 1
ATOM 1310 C C . GLN A 1 178 ? 29.206 24.095 -32.718 1.00 89.62 178 GLN A C 1
ATOM 1312 O O . GLN A 1 178 ? 29.836 24.668 -33.603 1.00 89.62 178 GLN A O 1
ATOM 1317 N N . GLN A 1 179 ? 29.180 22.762 -32.620 1.00 90.06 179 GLN A N 1
ATOM 1318 C CA . GLN A 1 179 ? 29.830 21.880 -33.596 1.00 90.06 179 GLN A CA 1
ATOM 1319 C C . GLN A 1 179 ? 29.205 22.014 -34.988 1.00 90.06 179 GLN A C 1
ATOM 1321 O O . GLN A 1 179 ? 29.920 22.047 -35.986 1.00 90.06 179 GLN A O 1
ATOM 1326 N N . LEU A 1 180 ? 27.877 22.124 -35.064 1.00 86.88 180 LEU A N 1
ATOM 1327 C CA . LEU A 1 180 ? 27.152 22.285 -36.323 1.00 86.88 180 LEU A CA 1
ATOM 1328 C C . LEU A 1 180 ? 27.452 23.644 -36.972 1.00 86.88 180 LEU A C 1
ATOM 1330 O O . LEU A 1 180 ? 27.707 23.702 -38.173 1.00 86.88 180 LEU A O 1
ATOM 1334 N N . ASP A 1 181 ? 27.515 24.711 -36.173 1.00 91.25 181 ASP A N 1
ATOM 1335 C CA . ASP A 1 181 ? 27.921 26.046 -36.624 1.00 91.25 181 ASP A CA 1
ATOM 1336 C C . ASP A 1 181 ? 29.395 26.066 -37.084 1.00 91.25 181 ASP A C 1
ATOM 1338 O O . ASP A 1 181 ? 29.716 26.680 -38.103 1.00 91.25 181 ASP A O 1
ATOM 1342 N N . ALA A 1 182 ? 30.290 25.345 -36.395 1.00 89.62 182 ALA A N 1
ATOM 1343 C CA . ALA A 1 182 ? 31.692 25.199 -36.794 1.00 89.62 182 ALA A CA 1
ATOM 1344 C C . ALA A 1 182 ? 31.841 24.435 -38.122 1.00 89.62 182 ALA A C 1
ATOM 1346 O O . ALA A 1 182 ? 32.516 24.916 -39.032 1.00 89.62 182 ALA A O 1
ATOM 1347 N N . MET A 1 183 ? 31.144 23.305 -38.289 1.00 88.69 183 MET A N 1
ATOM 1348 C CA . MET A 1 183 ? 31.121 22.572 -39.562 1.00 88.69 183 MET A CA 1
ATOM 1349 C C . MET A 1 183 ? 30.523 23.415 -40.694 1.00 88.69 183 MET A C 1
ATOM 1351 O O . MET A 1 183 ? 31.021 23.388 -41.819 1.00 88.69 183 MET A O 1
ATOM 1355 N N . ALA A 1 184 ? 29.475 24.199 -40.420 1.00 86.56 184 ALA A N 1
ATOM 1356 C CA . ALA A 1 184 ? 28.903 25.115 -41.403 1.00 86.56 184 ALA A CA 1
ATOM 1357 C C . ALA A 1 184 ? 29.909 26.202 -41.824 1.00 86.56 184 ALA A C 1
ATOM 1359 O O . ALA A 1 184 ? 29.981 26.545 -43.008 1.00 86.56 184 ALA A O 1
ATOM 1360 N N . ALA A 1 185 ? 30.719 26.710 -40.889 1.00 89.56 185 ALA A N 1
ATOM 1361 C CA . ALA A 1 185 ? 31.791 27.656 -41.183 1.00 89.56 185 ALA A CA 1
ATOM 1362 C C . ALA A 1 185 ? 32.911 27.026 -42.033 1.00 89.56 185 ALA A C 1
ATOM 1364 O O . ALA A 1 185 ? 33.344 27.636 -43.013 1.00 89.56 185 ALA A O 1
ATOM 1365 N N . GLU A 1 186 ? 33.331 25.794 -41.730 1.00 92.81 186 GLU A N 1
ATOM 1366 C CA . GLU A 1 186 ? 34.323 25.050 -42.523 1.00 92.81 186 GLU A CA 1
ATOM 1367 C C . GLU A 1 186 ? 33.820 24.732 -43.940 1.00 92.81 186 GLU A C 1
ATOM 1369 O O . GLU A 1 186 ? 34.537 24.929 -44.926 1.00 92.81 186 GLU A O 1
ATOM 1374 N N . LEU A 1 187 ? 32.556 24.322 -44.084 1.00 88.44 187 LEU A N 1
ATOM 1375 C CA . LEU A 1 187 ? 31.918 24.140 -45.392 1.00 88.44 187 LEU A CA 1
ATOM 1376 C C . LEU A 1 187 ? 31.821 25.461 -46.171 1.00 88.44 187 LEU A C 1
ATOM 1378 O O . LEU A 1 187 ? 32.001 25.491 -47.389 1.00 88.44 187 LEU A O 1
ATOM 1382 N N . GLY A 1 188 ? 31.579 26.576 -45.478 1.00 89.38 188 GLY A N 1
ATOM 1383 C CA . GLY A 1 188 ? 31.643 27.914 -46.064 1.00 89.38 188 GLY A CA 1
ATOM 1384 C C . GLY A 1 188 ? 33.042 28.262 -46.583 1.00 89.38 188 GLY A C 1
ATOM 1385 O O . GLY A 1 188 ? 33.177 28.755 -47.706 1.00 89.38 188 GLY A O 1
ATOM 1386 N N . ALA A 1 189 ? 34.084 27.964 -45.803 1.00 87.81 189 ALA A N 1
ATOM 1387 C CA . ALA A 1 189 ? 35.479 28.210 -46.166 1.00 87.81 189 ALA A CA 1
ATOM 1388 C C . ALA A 1 189 ? 35.932 27.352 -47.359 1.00 87.81 189 ALA A C 1
ATOM 1390 O O . ALA A 1 189 ? 36.453 27.888 -48.338 1.00 87.81 189 ALA A O 1
ATOM 1391 N N . THR A 1 190 ? 35.649 26.047 -47.336 1.00 89.00 190 THR A N 1
ATOM 1392 C CA . THR A 1 190 ? 35.973 25.122 -48.438 1.00 89.00 190 THR A CA 1
ATOM 1393 C C . THR A 1 190 ? 35.235 25.482 -49.725 1.00 89.00 190 THR A C 1
ATOM 1395 O O . THR A 1 190 ? 35.819 25.448 -50.808 1.00 89.00 190 THR A O 1
ATOM 1398 N N . ARG A 1 191 ? 33.971 25.920 -49.641 1.00 90.19 191 ARG A N 1
ATOM 1399 C CA . ARG A 1 191 ? 33.227 26.423 -50.806 1.00 90.19 191 ARG A CA 1
ATOM 1400 C C . ARG A 1 191 ? 33.845 27.700 -51.376 1.00 90.19 191 ARG A C 1
ATOM 1402 O O . ARG A 1 191 ? 33.906 27.854 -52.597 1.00 90.19 191 ARG A O 1
ATOM 1409 N N . ALA A 1 192 ? 34.319 28.607 -50.523 1.00 84.44 192 ALA A N 1
ATOM 1410 C CA . ALA A 1 192 ? 35.034 29.803 -50.963 1.00 84.44 192 ALA A CA 1
ATOM 1411 C C . ALA A 1 192 ? 36.376 29.455 -51.636 1.00 84.44 192 ALA A C 1
ATOM 1413 O O . ALA A 1 192 ? 36.753 30.079 -52.628 1.00 84.44 192 ALA A O 1
ATOM 1414 N N . GLU A 1 193 ? 37.077 28.437 -51.143 1.00 85.94 193 GLU A N 1
ATOM 1415 C CA . GLU A 1 193 ? 38.344 27.957 -51.699 1.00 85.94 193 GLU A CA 1
ATOM 1416 C C . GLU A 1 193 ? 38.162 27.216 -53.032 1.00 85.94 193 GLU A C 1
ATOM 1418 O O . GLU A 1 193 ? 38.887 27.483 -53.992 1.00 85.94 193 GLU A O 1
ATOM 1423 N N . LEU A 1 194 ? 37.111 26.401 -53.161 1.00 83.62 194 LEU A N 1
ATOM 1424 C CA . LEU A 1 194 ? 36.693 25.809 -54.434 1.00 83.62 194 LEU A CA 1
ATOM 1425 C C . LEU A 1 194 ? 36.414 26.895 -55.482 1.00 83.62 194 LEU A C 1
ATOM 1427 O O . LEU A 1 194 ? 36.866 26.786 -56.622 1.00 83.62 194 LEU A O 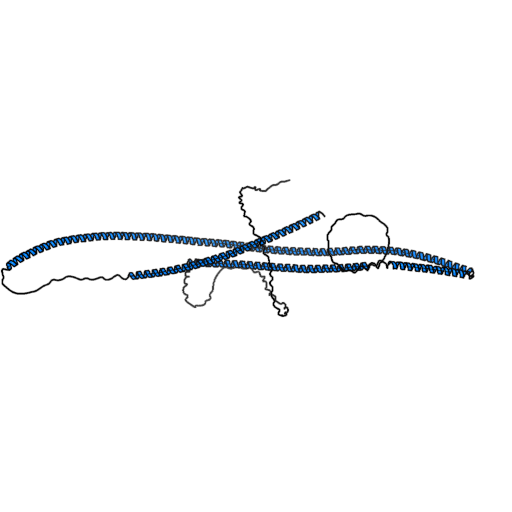1
ATOM 1431 N N . HIS A 1 195 ? 35.712 27.966 -55.099 1.00 80.12 195 HIS A N 1
ATOM 1432 C CA . HIS A 1 195 ? 35.482 29.101 -55.992 1.00 80.12 195 HIS A CA 1
ATOM 1433 C C . HIS A 1 195 ? 36.789 29.795 -56.406 1.00 80.12 195 HIS A C 1
ATOM 1435 O O . HIS A 1 195 ? 36.926 30.146 -57.578 1.00 80.12 195 HIS A O 1
ATOM 1441 N N . ARG A 1 196 ? 37.779 29.924 -55.508 1.00 80.25 196 ARG A N 1
ATOM 1442 C CA . ARG A 1 196 ? 39.116 30.440 -55.865 1.00 80.25 196 ARG A CA 1
ATOM 1443 C C . ARG A 1 196 ? 39.845 29.529 -56.855 1.00 80.25 196 ARG A C 1
ATOM 1445 O O . ARG A 1 196 ? 40.404 30.021 -57.835 1.00 80.25 196 ARG A O 1
ATOM 1452 N N . HIS A 1 197 ? 39.799 28.212 -56.666 1.00 76.25 197 HIS A N 1
ATOM 1453 C CA . HIS A 1 197 ? 40.420 27.266 -57.598 1.00 76.25 197 HIS A CA 1
ATOM 1454 C C . HIS A 1 197 ? 39.723 27.230 -58.962 1.00 76.25 197 HIS A C 1
ATOM 1456 O O . HIS A 1 197 ? 40.394 27.142 -59.990 1.00 76.25 197 HIS A O 1
ATOM 1462 N N . GLN A 1 198 ? 38.397 27.378 -59.001 1.00 75.00 198 GLN A N 1
ATOM 1463 C CA . GLN A 1 198 ? 37.655 27.506 -60.257 1.00 75.00 198 GLN A CA 1
ATOM 1464 C C . GLN A 1 198 ? 38.005 28.798 -61.006 1.00 75.00 198 GLN A C 1
ATOM 1466 O O . GLN A 1 198 ? 38.076 28.774 -62.233 1.00 75.00 198 GLN A O 1
ATOM 1471 N N . SER A 1 199 ? 38.305 29.895 -60.300 1.00 68.81 199 SER A N 1
ATOM 1472 C CA . SER A 1 199 ? 38.783 31.134 -60.930 1.00 68.81 199 SER A CA 1
ATOM 1473 C C . SER A 1 199 ? 40.241 31.090 -61.415 1.00 68.81 199 SER A C 1
ATOM 1475 O O . SER A 1 199 ? 40.639 31.957 -62.186 1.00 68.81 199 SER A O 1
ATOM 1477 N N . HIS A 1 200 ? 41.032 30.087 -61.012 1.00 53.38 200 HIS A N 1
ATOM 1478 C CA . HIS A 1 200 ? 42.457 29.960 -61.357 1.00 53.38 200 HIS A CA 1
ATOM 1479 C C . HIS A 1 200 ? 42.783 28.819 -62.329 1.00 53.38 200 HIS A C 1
ATOM 1481 O O . HIS A 1 200 ? 43.954 28.501 -62.523 1.00 53.38 200 HIS A O 1
ATOM 1487 N N . ARG A 1 201 ? 41.788 28.202 -62.974 1.00 44.78 201 ARG A N 1
ATOM 1488 C CA . ARG A 1 201 ? 42.039 27.172 -63.990 1.00 44.78 201 ARG A CA 1
ATOM 1489 C C . ARG A 1 201 ? 42.528 27.833 -65.295 1.00 44.78 201 ARG A C 1
ATOM 1491 O O . ARG A 1 201 ? 41.741 28.545 -65.917 1.00 44.78 201 ARG A O 1
ATOM 1498 N N . PRO A 1 202 ? 43.783 27.619 -65.736 1.00 45.94 202 PRO A N 1
ATOM 1499 C CA . PRO A 1 202 ? 44.254 28.162 -67.003 1.00 45.94 202 PRO A CA 1
ATOM 1500 C C . PRO A 1 202 ? 43.570 27.418 -68.153 1.00 45.94 202 PRO A C 1
ATOM 1502 O O . PRO A 1 202 ? 43.562 26.186 -68.205 1.00 45.94 202 PRO A O 1
ATOM 1505 N N . ALA A 1 203 ? 42.962 28.178 -69.062 1.00 52.44 203 ALA A N 1
ATOM 1506 C CA . ALA A 1 203 ? 42.434 27.663 -70.313 1.00 52.44 203 ALA A CA 1
ATOM 1507 C C . ALA A 1 203 ? 43.611 27.244 -71.205 1.00 52.44 203 ALA A C 1
ATOM 1509 O O . ALA A 1 203 ? 44.334 28.092 -71.720 1.00 52.44 203 ALA A O 1
ATOM 1510 N N . ALA A 1 204 ? 43.814 25.937 -71.369 1.00 42.50 204 ALA A N 1
ATOM 1511 C CA . ALA A 1 204 ? 44.764 25.382 -72.323 1.00 42.50 204 ALA A CA 1
ATOM 1512 C C . ALA A 1 204 ? 44.118 24.227 -73.100 1.00 42.50 204 ALA A C 1
ATOM 1514 O O . ALA A 1 204 ? 43.668 23.241 -72.516 1.00 42.50 204 ALA A O 1
ATOM 1515 N N . SER A 1 205 ? 44.144 24.379 -74.428 1.00 39.66 205 SER A N 1
ATOM 1516 C CA . SER A 1 205 ? 43.636 23.499 -75.491 1.00 39.66 205 SER A CA 1
ATOM 1517 C C . SER A 1 205 ? 42.108 23.334 -75.525 1.00 39.66 205 SER A C 1
ATOM 1519 O O . SER A 1 205 ? 41.459 23.074 -74.523 1.00 39.66 205 SER A O 1
ATOM 1521 N N . GLY A 1 206 ? 41.421 23.502 -76.647 1.00 38.19 206 GLY A N 1
ATOM 1522 C CA . GLY A 1 206 ? 41.886 23.383 -78.023 1.00 38.19 206 GLY A CA 1
ATOM 1523 C C . GLY A 1 206 ? 40.869 22.536 -78.773 1.00 38.19 206 GLY A C 1
ATOM 1524 O O . GLY A 1 206 ? 40.988 21.321 -78.828 1.00 38.19 206 GLY A O 1
ATOM 1525 N N . SER A 1 207 ? 39.826 23.218 -79.248 1.00 38.53 207 SER A N 1
ATOM 1526 C CA . SER A 1 207 ? 39.026 22.933 -80.442 1.00 38.53 207 SER A CA 1
ATOM 1527 C C . SER A 1 207 ? 39.315 21.615 -81.177 1.00 38.53 207 SER A C 1
ATOM 1529 O O . SER A 1 207 ? 40.320 21.499 -81.873 1.00 38.53 207 SER A O 1
ATOM 1531 N N . CYS A 1 208 ? 38.361 20.679 -81.139 1.00 34.09 208 CYS A N 1
ATOM 1532 C CA . CYS A 1 208 ? 38.091 19.815 -82.286 1.00 34.09 208 CYS A CA 1
ATOM 1533 C C . CYS A 1 208 ? 36.622 19.342 -82.308 1.00 34.09 208 CYS A C 1
ATOM 1535 O O . CYS A 1 208 ? 36.122 18.777 -81.341 1.00 34.09 208 CYS A O 1
ATOM 1537 N N . SER A 1 209 ? 35.981 19.556 -83.461 1.00 36.34 209 SER A N 1
ATOM 1538 C CA . SER A 1 209 ? 34.759 18.914 -83.982 1.00 36.34 209 SER A CA 1
ATOM 1539 C C . SER A 1 209 ? 33.385 19.291 -83.401 1.00 36.34 209 SER A C 1
ATOM 1541 O O . SER A 1 209 ? 32.841 18.666 -82.495 1.00 36.34 209 SER A O 1
ATOM 1543 N N . ARG A 1 210 ? 32.751 20.264 -84.073 1.00 36.16 210 ARG A N 1
ATOM 1544 C CA . ARG A 1 210 ? 31.307 20.534 -84.064 1.00 36.16 210 ARG A CA 1
ATOM 1545 C C . ARG A 1 210 ? 30.712 20.007 -85.379 1.00 36.16 210 ARG A C 1
ATOM 1547 O O . ARG A 1 210 ? 30.893 20.648 -86.408 1.00 36.16 210 ARG A O 1
ATOM 1554 N N . MET A 1 211 ? 29.967 18.898 -85.349 1.00 37.41 211 MET A N 1
ATOM 1555 C CA . MET A 1 211 ? 29.026 18.526 -86.417 1.00 37.41 211 MET A CA 1
ATOM 1556 C C . MET A 1 211 ? 27.773 17.812 -85.870 1.00 37.41 211 MET A C 1
ATOM 1558 O O . MET A 1 211 ? 27.859 16.751 -85.268 1.00 37.41 211 MET A O 1
ATOM 1562 N N . THR A 1 212 ? 26.623 18.438 -86.161 1.00 42.56 212 THR A N 1
ATOM 1563 C CA . THR A 1 212 ? 25.278 17.885 -86.466 1.00 42.56 212 THR A CA 1
ATOM 1564 C C . THR A 1 212 ? 24.464 17.067 -85.446 1.00 42.56 212 THR A C 1
ATOM 1566 O O . THR A 1 212 ? 24.862 15.974 -85.073 1.00 42.56 212 THR A O 1
ATOM 1569 N N . ALA A 1 213 ? 23.243 17.575 -85.172 1.00 33.41 213 ALA A N 1
ATOM 1570 C CA . ALA A 1 213 ? 21.920 16.912 -84.982 1.00 33.41 213 ALA A CA 1
ATOM 1571 C C . ALA A 1 213 ? 21.152 17.660 -83.866 1.00 33.41 213 ALA A C 1
ATOM 1573 O O . ALA A 1 213 ? 21.622 17.714 -82.739 1.00 33.41 213 ALA A O 1
ATOM 1574 N N . ARG A 1 214 ? 20.099 18.468 -84.076 1.00 36.06 214 ARG A N 1
ATOM 1575 C CA . ARG A 1 214 ? 18.768 18.321 -84.714 1.00 36.06 214 ARG A CA 1
ATOM 1576 C C . ARG A 1 214 ? 17.907 17.182 -84.132 1.00 36.06 214 ARG A C 1
ATOM 1578 O O . ARG A 1 214 ? 18.218 16.022 -84.349 1.00 36.06 214 ARG A O 1
ATOM 1585 N N . ALA A 1 215 ? 16.762 17.598 -83.558 1.00 34.00 215 ALA A N 1
ATOM 1586 C CA . ALA A 1 215 ? 15.613 16.829 -83.035 1.00 34.00 215 ALA A CA 1
ATOM 1587 C C . ALA A 1 215 ? 15.856 16.152 -81.662 1.00 34.00 215 ALA A C 1
ATOM 1589 O O . ALA A 1 215 ? 16.945 15.672 -81.414 1.00 34.00 215 ALA A O 1
ATOM 1590 N N . ALA A 1 216 ? 14.940 16.088 -80.691 1.00 32.09 216 ALA A N 1
ATOM 1591 C CA . ALA A 1 216 ? 13.504 16.342 -80.636 1.00 32.09 216 ALA A CA 1
ATOM 1592 C C . ALA A 1 216 ? 13.083 16.692 -79.187 1.00 32.09 216 ALA A C 1
ATOM 1594 O O . ALA A 1 216 ? 13.735 16.296 -78.225 1.00 32.09 216 ALA A O 1
ATOM 1595 N N . ALA A 1 217 ? 11.967 17.411 -79.046 1.00 36.59 217 ALA A N 1
ATOM 1596 C CA . ALA A 1 217 ? 11.191 17.518 -77.803 1.00 36.59 217 ALA A CA 1
ATOM 1597 C C . ALA A 1 217 ? 10.462 16.176 -77.505 1.00 36.59 217 ALA A C 1
ATOM 1599 O O . ALA A 1 217 ? 10.402 15.340 -78.411 1.00 36.59 217 ALA A O 1
ATOM 1600 N N . PRO A 1 218 ? 9.861 15.954 -76.310 1.00 51.38 218 PRO A N 1
ATOM 1601 C CA . PRO A 1 218 ? 8.587 16.613 -75.980 1.00 51.38 218 PRO A CA 1
ATOM 1602 C C . PRO A 1 218 ? 8.350 17.011 -74.498 1.00 51.38 218 PRO A C 1
ATOM 1604 O O . PRO A 1 218 ? 8.966 16.501 -73.573 1.00 51.38 218 PRO A O 1
ATOM 1607 N N . ARG A 1 219 ? 7.405 17.962 -74.355 1.00 36.41 219 ARG A N 1
ATOM 1608 C CA . ARG A 1 219 ? 6.337 18.187 -73.338 1.00 36.41 219 ARG A CA 1
ATOM 1609 C C . ARG A 1 219 ? 6.286 17.211 -72.132 1.00 36.41 219 ARG A C 1
ATOM 1611 O O . ARG A 1 219 ? 6.439 16.019 -72.325 1.00 36.41 219 ARG A O 1
ATOM 1618 N N . ALA A 1 220 ? 5.911 17.605 -70.906 1.00 31.34 220 ALA A N 1
ATOM 1619 C CA . ALA A 1 220 ? 4.698 18.350 -70.537 1.00 31.34 220 ALA A CA 1
ATOM 1620 C C . ALA A 1 220 ? 4.661 18.795 -69.045 1.00 31.34 220 ALA A C 1
ATOM 1622 O O . ALA A 1 220 ? 5.289 18.166 -68.206 1.00 31.34 220 ALA A O 1
ATOM 1623 N N . ALA A 1 221 ? 3.814 19.811 -68.785 1.00 32.75 221 ALA A N 1
ATOM 1624 C CA . ALA A 1 221 ? 2.956 20.071 -67.603 1.00 32.75 221 ALA A CA 1
ATOM 1625 C C . ALA A 1 221 ? 3.612 20.217 -66.202 1.00 32.75 221 ALA A C 1
ATOM 1627 O O . ALA A 1 221 ? 4.170 19.271 -65.675 1.00 32.75 221 ALA A O 1
ATOM 1628 N N . SER A 1 222 ? 3.676 21.392 -65.554 1.00 36.25 222 SER A N 1
ATOM 1629 C CA . SER A 1 222 ? 2.643 22.322 -65.024 1.00 36.25 222 SER A CA 1
ATOM 1630 C C . SER A 1 222 ? 1.992 21.911 -63.691 1.00 36.25 222 SER A C 1
ATOM 1632 O O . SER A 1 222 ? 1.564 20.771 -63.572 1.00 36.25 222 SER A O 1
ATOM 1634 N N . VAL A 1 223 ? 1.784 22.922 -62.819 1.00 36.75 223 VAL A N 1
ATOM 1635 C CA . VAL A 1 223 ? 0.836 23.069 -61.670 1.00 36.75 223 VAL A CA 1
ATOM 1636 C C . VAL A 1 223 ? 1.562 23.297 -60.323 1.00 36.75 223 VAL A C 1
ATOM 1638 O O . VAL A 1 223 ? 2.083 22.367 -59.731 1.00 36.75 223 VAL A O 1
ATOM 1641 N N . ALA A 1 224 ? 1.789 24.569 -59.935 1.00 35.47 224 ALA A N 1
ATOM 1642 C CA . ALA A 1 224 ? 1.048 25.382 -58.926 1.00 35.47 224 ALA A CA 1
ATOM 1643 C C . ALA A 1 224 ? 1.631 25.215 -57.494 1.00 35.47 224 ALA A C 1
ATOM 1645 O O . ALA A 1 224 ? 2.052 24.126 -57.156 1.00 35.47 224 ALA A O 1
ATOM 1646 N N . ARG A 1 225 ? 1.755 26.183 -56.567 1.00 34.97 225 ARG A N 1
ATOM 1647 C CA . ARG A 1 225 ? 1.025 27.406 -56.140 1.00 34.97 225 ARG A CA 1
ATOM 1648 C C . ARG A 1 225 ? 2.038 28.307 -55.373 1.00 34.97 225 ARG A C 1
ATOM 1650 O O . ARG A 1 225 ? 2.944 27.766 -54.761 1.00 34.97 225 ARG A O 1
ATOM 1657 N N . ARG A 1 226 ? 2.102 29.639 -55.520 1.00 34.16 226 ARG A N 1
ATOM 1658 C CA . ARG A 1 226 ? 1.314 30.762 -54.932 1.00 34.16 226 ARG A CA 1
ATOM 1659 C C . ARG A 1 226 ? 1.474 31.025 -53.410 1.00 34.16 226 ARG A C 1
ATOM 1661 O O . ARG A 1 226 ? 1.005 30.226 -52.612 1.00 34.16 226 ARG A O 1
ATOM 1668 N N . GLY A 1 227 ? 1.955 32.242 -53.083 1.00 31.50 227 GLY A N 1
ATOM 1669 C CA . GLY A 1 227 ? 1.846 32.983 -51.797 1.00 31.50 227 GLY A CA 1
ATOM 1670 C C . GLY A 1 227 ? 3.203 33.179 -51.093 1.00 31.50 227 GLY A C 1
ATOM 1671 O O . GLY A 1 227 ? 3.926 32.205 -50.981 1.00 31.50 227 GLY A O 1
ATOM 1672 N N . ALA A 1 228 ? 3.668 34.338 -50.605 1.00 32.88 228 ALA A N 1
ATOM 1673 C CA . ALA A 1 228 ? 3.168 35.708 -50.388 1.00 32.88 228 ALA A CA 1
ATOM 1674 C C . ALA A 1 228 ? 4.418 36.645 -50.258 1.00 32.88 228 ALA A C 1
ATOM 1676 O O . ALA A 1 228 ? 5.473 36.155 -49.867 1.00 32.88 228 ALA A O 1
ATOM 1677 N N . ARG A 1 229 ? 4.451 37.879 -50.809 1.00 35.06 229 ARG A N 1
ATOM 1678 C CA . ARG A 1 229 ? 4.293 39.208 -50.131 1.00 35.06 229 ARG A CA 1
ATOM 1679 C C . ARG A 1 229 ? 4.904 39.282 -48.717 1.00 35.06 229 ARG A C 1
ATOM 1681 O O . ARG A 1 229 ? 4.625 38.397 -47.927 1.00 35.06 229 ARG A O 1
ATOM 1688 N N . ASP A 1 230 ? 5.616 40.304 -48.243 1.00 30.56 230 ASP A N 1
ATOM 1689 C CA . ASP A 1 230 ? 6.076 41.632 -48.691 1.00 30.56 230 ASP A CA 1
ATOM 1690 C C . ASP A 1 230 ? 7.013 42.177 -47.568 1.00 30.56 230 ASP A C 1
ATOM 1692 O O . ASP A 1 230 ? 7.016 41.623 -46.470 1.00 30.56 230 ASP A O 1
ATOM 1696 N N . ALA A 1 231 ? 7.692 43.309 -47.826 1.00 32.97 231 ALA A N 1
ATOM 1697 C CA . ALA A 1 231 ? 8.424 44.216 -46.904 1.00 32.97 231 ALA A CA 1
ATOM 1698 C C . ALA A 1 231 ? 9.934 43.928 -46.698 1.00 32.97 231 ALA A C 1
ATOM 1700 O O . ALA A 1 231 ? 10.326 42.971 -46.045 1.00 32.97 231 ALA A O 1
ATOM 1701 N N . ALA A 1 232 ? 10.815 44.649 -47.412 1.00 33.38 232 ALA A N 1
ATOM 1702 C CA . ALA A 1 232 ? 11.450 45.935 -47.035 1.00 33.38 232 ALA A CA 1
ATOM 1703 C C . ALA A 1 232 ? 12.592 45.723 -46.011 1.00 33.38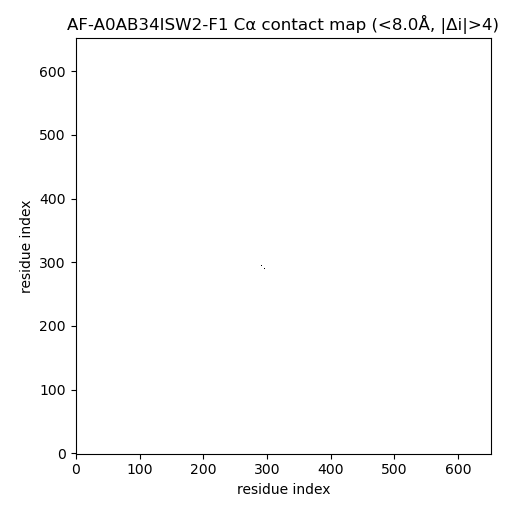 232 ALA A C 1
ATOM 1705 O O . ALA A 1 232 ? 12.362 45.185 -44.942 1.00 33.38 232 ALA A O 1
ATOM 1706 N N . VAL A 1 233 ? 13.861 46.060 -46.275 1.00 36.28 233 VAL A N 1
ATOM 1707 C CA . VAL A 1 233 ? 14.428 47.420 -46.374 1.00 36.28 233 VAL A CA 1
ATOM 1708 C C . VAL A 1 233 ? 15.867 47.331 -46.958 1.00 36.28 233 VAL A C 1
ATOM 1710 O O . VAL A 1 233 ? 16.632 46.434 -46.618 1.00 36.28 233 VAL A O 1
ATOM 1713 N N . LYS A 1 234 ? 16.209 48.253 -47.874 1.00 39.50 234 LYS A N 1
ATOM 1714 C CA . LYS A 1 234 ? 17.549 48.565 -48.453 1.00 39.50 234 LYS A CA 1
ATOM 1715 C C . LYS A 1 234 ? 18.527 49.142 -47.388 1.00 39.50 234 LYS A C 1
ATOM 1717 O O . LYS A 1 234 ? 18.046 49.425 -46.301 1.00 39.50 234 LYS A O 1
ATOM 1722 N N . PRO A 1 235 ? 19.800 49.521 -47.679 1.00 51.12 235 PRO A N 1
ATOM 1723 C CA . PRO A 1 235 ? 20.602 49.389 -48.912 1.00 51.12 235 PRO A CA 1
ATOM 1724 C C . PRO A 1 235 ? 22.028 48.836 -48.659 1.00 51.12 235 PRO A C 1
ATOM 1726 O O . PRO A 1 235 ? 22.488 48.791 -47.529 1.00 51.12 235 PRO A O 1
ATOM 1729 N N . LEU A 1 236 ? 22.778 48.522 -49.721 1.00 35.72 236 LEU A N 1
ATOM 1730 C CA . LEU A 1 236 ? 24.111 49.109 -49.946 1.00 35.72 236 LEU A CA 1
ATOM 1731 C C . LEU A 1 236 ? 24.617 48.743 -51.344 1.00 35.72 236 LEU A C 1
ATOM 1733 O O . LEU A 1 236 ? 24.790 47.585 -51.715 1.00 35.72 236 LEU A O 1
ATOM 1737 N N . ALA A 1 237 ? 24.802 49.796 -52.130 1.00 44.47 237 ALA A N 1
ATOM 1738 C CA . ALA A 1 237 ? 25.493 49.801 -53.399 1.00 44.47 237 ALA A CA 1
ATOM 1739 C C . ALA A 1 237 ? 26.991 49.556 -53.185 1.00 44.47 237 ALA A C 1
ATOM 1741 O O . ALA A 1 237 ? 27.554 50.129 -52.255 1.00 44.47 237 ALA A O 1
ATOM 1742 N N . SER A 1 238 ? 27.613 48.753 -54.059 1.00 44.84 238 SER A N 1
ATOM 1743 C CA . SER A 1 238 ? 28.999 48.893 -54.566 1.00 44.84 238 SER A CA 1
ATOM 1744 C C . SER A 1 238 ? 29.600 47.546 -55.001 1.00 44.84 238 SER A C 1
ATOM 1746 O O . SER A 1 238 ? 30.425 46.993 -54.287 1.00 44.84 238 SER A O 1
ATOM 1748 N N . ARG A 1 239 ? 29.236 47.001 -56.180 1.00 40.50 239 ARG A N 1
ATOM 1749 C CA . ARG A 1 239 ? 30.129 46.085 -56.948 1.00 40.50 239 ARG A CA 1
ATOM 1750 C C . ARG A 1 239 ? 29.595 45.628 -58.313 1.00 40.50 239 ARG A C 1
ATOM 1752 O O . ARG A 1 239 ? 29.663 44.457 -58.659 1.00 40.50 239 ARG A O 1
ATOM 1759 N N . ALA A 1 240 ? 29.102 46.553 -59.132 1.00 36.44 240 ALA A N 1
ATOM 1760 C CA . ALA A 1 240 ? 28.697 46.254 -60.512 1.00 36.44 240 ALA A CA 1
ATOM 1761 C C . ALA A 1 240 ? 29.469 47.102 -61.540 1.00 36.44 240 ALA A C 1
ATOM 1763 O O . ALA A 1 240 ? 28.865 47.722 -62.405 1.00 36.44 240 ALA A O 1
ATOM 1764 N N . ALA A 1 241 ? 30.804 47.158 -61.428 1.00 41.31 241 ALA A N 1
ATOM 1765 C CA . ALA A 1 241 ? 31.641 47.937 -62.353 1.00 41.31 241 ALA A CA 1
ATOM 1766 C C . ALA A 1 241 ? 32.957 47.264 -62.809 1.00 41.31 241 ALA A C 1
ATOM 1768 O O . ALA A 1 241 ? 33.776 47.932 -63.428 1.00 41.31 241 ALA A O 1
ATOM 1769 N N . HIS A 1 242 ? 33.192 45.965 -62.564 1.00 41.12 242 HIS A N 1
ATOM 1770 C CA . HIS A 1 242 ? 34.479 45.318 -62.912 1.00 41.12 242 HIS A CA 1
ATOM 1771 C C . HIS A 1 242 ? 34.387 43.963 -63.640 1.00 41.12 242 HIS A C 1
ATOM 1773 O O . HIS A 1 242 ? 35.356 43.215 -63.660 1.00 41.12 242 HIS A O 1
ATOM 1779 N N . ALA A 1 243 ? 33.265 43.647 -64.295 1.00 40.66 243 ALA A N 1
ATOM 1780 C CA . ALA A 1 243 ? 33.107 42.386 -65.041 1.00 40.66 243 ALA A CA 1
ATOM 1781 C C . ALA A 1 243 ? 32.805 42.569 -66.544 1.00 40.66 243 ALA A C 1
ATOM 1783 O O . ALA A 1 243 ? 32.241 41.679 -67.168 1.00 40.66 243 ALA A O 1
ATOM 1784 N N . ALA A 1 244 ? 33.179 43.711 -67.129 1.00 43.78 244 ALA A N 1
ATOM 1785 C CA . ALA A 1 244 ? 33.029 43.982 -68.566 1.00 43.78 244 ALA A CA 1
ATOM 1786 C C . ALA A 1 244 ? 34.299 44.580 -69.210 1.00 43.78 244 ALA A C 1
ATOM 1788 O O . ALA A 1 244 ? 34.207 45.263 -70.222 1.00 43.78 244 ALA A O 1
ATOM 1789 N N . SER A 1 245 ? 35.484 44.354 -68.622 1.00 47.25 245 SER A N 1
ATOM 1790 C CA . SER A 1 245 ? 36.743 45.000 -69.052 1.00 47.25 245 SER A CA 1
ATOM 1791 C C . SER A 1 245 ? 37.921 44.041 -69.283 1.00 47.25 245 SER A C 1
ATOM 1793 O O . SER A 1 245 ? 39.053 44.496 -69.387 1.00 47.25 245 SER A O 1
ATOM 1795 N N . THR A 1 246 ? 37.705 42.725 -69.358 1.00 48.41 246 THR A N 1
ATOM 1796 C CA . THR A 1 246 ? 38.804 41.752 -69.558 1.00 48.41 246 THR A CA 1
ATOM 1797 C C . THR A 1 246 ? 38.576 40.776 -70.711 1.00 48.41 246 THR A C 1
ATOM 1799 O O . THR A 1 246 ? 39.376 39.869 -70.912 1.00 48.41 246 THR A O 1
ATOM 1802 N N . GLN A 1 247 ? 37.526 40.973 -71.516 1.00 43.75 247 GLN A N 1
ATOM 1803 C CA . GLN A 1 247 ? 37.218 40.113 -72.667 1.00 43.75 247 GLN A CA 1
ATOM 1804 C C . GLN A 1 247 ? 37.596 40.736 -74.027 1.00 43.75 247 GLN A C 1
ATOM 1806 O O . GLN A 1 247 ? 37.372 40.121 -75.063 1.00 43.75 247 GLN A O 1
ATOM 1811 N N . THR A 1 248 ? 38.217 41.922 -74.035 1.00 48.22 248 THR A N 1
ATOM 1812 C CA . THR A 1 248 ? 38.735 42.588 -75.248 1.00 48.22 248 THR A CA 1
ATOM 1813 C C . THR A 1 248 ? 40.263 42.557 -75.375 1.00 48.22 248 THR A C 1
ATOM 1815 O O . THR A 1 248 ? 40.770 42.854 -76.448 1.00 48.22 248 THR A O 1
ATOM 1818 N N . ASP A 1 249 ? 41.004 42.134 -74.342 1.00 46.69 249 ASP A N 1
ATOM 1819 C CA . ASP A 1 249 ? 42.481 42.172 -74.351 1.00 46.69 249 ASP A CA 1
ATOM 1820 C C . ASP A 1 249 ? 43.160 40.857 -74.770 1.00 46.69 249 ASP A C 1
ATOM 1822 O O . ASP A 1 249 ? 44.329 40.868 -75.154 1.00 46.69 249 ASP A O 1
ATOM 1826 N N . ALA A 1 250 ? 42.449 39.724 -74.753 1.00 50.84 250 ALA A N 1
ATOM 1827 C CA . ALA A 1 250 ? 43.000 38.452 -75.235 1.00 50.84 250 ALA A CA 1
ATOM 1828 C C . ALA A 1 250 ? 42.955 38.345 -76.773 1.00 50.84 250 ALA A C 1
ATOM 1830 O O . ALA A 1 250 ? 43.900 37.857 -77.378 1.00 50.84 250 ALA A O 1
ATOM 1831 N N . SER A 1 251 ? 41.913 38.893 -77.413 1.00 49.88 251 SER A N 1
ATOM 1832 C CA . SER A 1 251 ? 41.760 38.866 -78.879 1.00 49.88 251 SER A CA 1
ATOM 1833 C C . SER A 1 251 ? 42.782 39.754 -79.600 1.00 49.88 251 SER A C 1
ATOM 1835 O O . SER A 1 251 ? 43.247 39.406 -80.675 1.00 49.88 251 SER A O 1
ATOM 1837 N N . VAL A 1 252 ? 43.187 40.878 -78.995 1.00 55.88 252 VAL A N 1
ATOM 1838 C CA . VAL A 1 252 ? 44.176 41.803 -79.586 1.00 55.88 252 VAL A CA 1
ATOM 1839 C C . VAL A 1 252 ? 45.606 41.244 -79.511 1.00 55.88 252 VAL A C 1
ATOM 1841 O O . VAL A 1 252 ? 46.491 41.709 -80.228 1.00 55.88 252 VAL A O 1
ATOM 1844 N N . LYS A 1 253 ? 45.864 40.254 -78.648 1.00 57.22 253 LYS A N 1
ATOM 1845 C CA . LYS A 1 253 ? 47.190 39.638 -78.508 1.00 57.22 253 LYS A CA 1
ATOM 1846 C C . LYS A 1 253 ? 47.442 38.583 -79.583 1.00 57.22 253 LYS A C 1
ATOM 1848 O O . LYS A 1 253 ? 48.488 38.638 -80.221 1.00 57.22 253 LYS A O 1
ATOM 1853 N N . ASP A 1 254 ? 46.450 37.740 -79.851 1.00 56.22 254 ASP A N 1
ATOM 1854 C CA . ASP A 1 254 ? 46.535 36.725 -80.905 1.00 56.22 254 ASP A CA 1
ATOM 1855 C C . ASP A 1 254 ? 46.588 37.375 -82.304 1.00 56.22 254 ASP A C 1
ATOM 1857 O O . ASP A 1 254 ? 47.380 36.955 -83.146 1.00 56.22 254 ASP A O 1
ATOM 1861 N N . ASP A 1 255 ? 45.866 38.484 -82.525 1.00 57.28 255 ASP A N 1
ATOM 1862 C CA . ASP A 1 255 ? 45.933 39.245 -83.786 1.00 57.28 255 ASP A CA 1
ATOM 1863 C C . ASP A 1 255 ? 47.289 39.952 -83.989 1.00 57.28 255 ASP A C 1
ATOM 1865 O O . ASP A 1 255 ? 47.767 40.079 -85.118 1.00 57.28 255 ASP A O 1
ATOM 1869 N N . ARG A 1 256 ? 47.964 40.370 -82.905 1.00 63.81 256 ARG A N 1
ATOM 1870 C CA . ARG A 1 256 ? 49.309 40.976 -82.972 1.00 63.81 256 ARG A CA 1
ATOM 1871 C C . ARG A 1 256 ? 50.414 39.952 -83.208 1.00 63.81 256 ARG A C 1
ATOM 1873 O O . ARG A 1 256 ? 51.399 40.287 -83.861 1.00 63.81 256 ARG A O 1
ATOM 1880 N N . GLU A 1 257 ? 50.275 38.730 -82.702 1.00 63.34 257 GLU A N 1
ATOM 1881 C CA . GLU A 1 257 ? 51.219 37.640 -82.983 1.00 63.34 257 GLU A CA 1
ATOM 1882 C C . GLU A 1 257 ? 51.047 37.112 -84.416 1.00 63.34 257 GLU A C 1
ATOM 1884 O O . GLU A 1 257 ? 52.043 36.844 -85.092 1.00 63.34 257 GLU A O 1
ATOM 1889 N N . LEU A 1 258 ? 49.812 37.082 -84.933 1.00 62.97 258 LEU A N 1
ATOM 1890 C CA . LEU A 1 258 ? 49.541 36.766 -86.337 1.00 62.97 258 LEU A CA 1
ATOM 1891 C C . LEU A 1 258 ? 50.067 37.857 -87.292 1.00 62.97 258 LEU A C 1
ATOM 1893 O O . LEU A 1 258 ? 50.666 37.529 -88.316 1.00 62.97 258 LEU A O 1
ATOM 1897 N N . GLU A 1 259 ? 49.924 39.147 -86.949 1.00 65.75 259 GLU A N 1
ATOM 1898 C CA . GLU A 1 259 ? 50.550 40.254 -87.696 1.00 65.75 259 GLU A CA 1
ATOM 1899 C C . GLU A 1 259 ? 52.083 40.251 -87.586 1.00 65.75 259 GLU A C 1
ATOM 1901 O O . GLU A 1 259 ? 52.767 40.616 -88.541 1.00 65.75 259 GLU A O 1
ATOM 1906 N N . ALA A 1 260 ? 52.656 39.854 -86.446 1.00 67.12 260 ALA A N 1
ATOM 1907 C CA . ALA A 1 260 ? 54.106 39.740 -86.300 1.00 67.12 260 ALA A CA 1
ATOM 1908 C C . ALA A 1 260 ? 54.665 38.620 -87.190 1.00 67.12 260 ALA A C 1
ATOM 1910 O O . ALA A 1 260 ? 55.660 38.841 -87.878 1.00 67.12 260 ALA A O 1
ATOM 1911 N N . LEU A 1 261 ? 53.983 37.470 -87.252 1.00 68.06 261 LEU A N 1
ATOM 1912 C CA . LEU A 1 261 ? 54.331 36.360 -88.143 1.00 68.06 261 LEU A CA 1
ATOM 1913 C C . LEU A 1 261 ? 54.106 36.698 -89.627 1.00 68.06 261 LEU A C 1
ATOM 1915 O O . LEU A 1 261 ? 54.895 36.287 -90.478 1.00 68.06 261 LEU A O 1
ATOM 1919 N N . SER A 1 262 ? 53.083 37.494 -89.960 1.00 69.06 262 SER A N 1
ATOM 1920 C CA . SER A 1 262 ? 52.881 37.958 -91.339 1.00 69.06 262 SER A CA 1
ATOM 1921 C C . SER A 1 262 ? 53.922 39.002 -91.750 1.00 69.06 262 SER A C 1
ATOM 1923 O O . SER A 1 262 ? 54.332 39.035 -92.909 1.00 69.06 262 SER A O 1
ATOM 1925 N N . ARG A 1 263 ? 54.386 39.848 -90.818 1.00 68.12 263 ARG A N 1
ATOM 1926 C CA . ARG A 1 263 ? 55.458 40.828 -91.061 1.00 68.12 263 ARG A CA 1
ATOM 1927 C C . ARG A 1 263 ? 56.830 40.166 -91.172 1.00 68.12 263 ARG A C 1
ATOM 1929 O O . ARG A 1 263 ? 57.624 40.622 -91.990 1.00 68.12 263 ARG A O 1
ATOM 1936 N N . THR A 1 264 ? 57.106 39.085 -90.440 1.00 67.62 264 THR A N 1
ATOM 1937 C CA . THR A 1 264 ? 58.340 38.302 -90.629 1.00 67.62 264 THR A CA 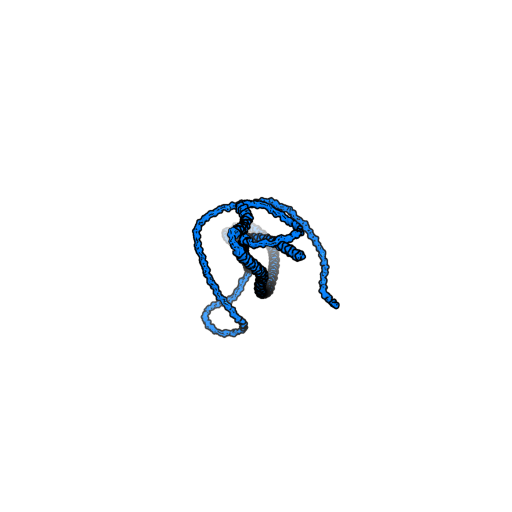1
ATOM 1938 C C . THR A 1 264 ? 58.314 37.501 -91.929 1.00 67.62 264 THR A C 1
ATOM 1940 O O . THR A 1 264 ? 59.291 37.561 -92.667 1.00 67.62 264 THR A O 1
ATOM 1943 N N . GLN A 1 265 ? 57.191 36.872 -92.303 1.00 65.75 265 GLN A N 1
ATOM 1944 C CA . GLN A 1 265 ? 57.061 36.249 -93.631 1.00 65.75 265 GLN A CA 1
ATOM 1945 C C . GLN A 1 265 ? 57.148 37.274 -94.775 1.00 65.75 265 GLN A C 1
ATOM 1947 O O . GLN A 1 265 ? 57.766 37.001 -95.802 1.00 65.75 265 GLN A O 1
ATOM 1952 N N . ALA A 1 266 ? 56.592 38.480 -94.611 1.00 62.16 266 ALA A N 1
ATOM 1953 C CA . ALA A 1 266 ? 56.742 39.554 -95.596 1.00 62.16 266 ALA A CA 1
ATOM 1954 C C . ALA A 1 266 ? 58.188 40.084 -95.677 1.00 62.16 266 ALA A C 1
ATOM 1956 O O . ALA A 1 266 ? 58.644 40.426 -96.768 1.00 62.16 266 ALA A O 1
ATOM 1957 N N . ALA A 1 267 ? 58.924 40.116 -94.560 1.00 63.53 267 ALA A N 1
ATOM 1958 C CA . ALA A 1 267 ? 60.346 40.459 -94.536 1.00 63.53 267 ALA A CA 1
ATOM 1959 C C . ALA A 1 267 ? 61.221 39.370 -95.187 1.00 63.53 267 ALA A C 1
ATOM 1961 O O . ALA A 1 267 ? 62.152 39.702 -95.916 1.00 63.53 267 ALA A O 1
ATOM 1962 N N . GLU A 1 268 ? 60.893 38.087 -95.016 1.00 63.50 268 GLU A N 1
ATOM 1963 C CA . GLU A 1 268 ? 61.572 36.976 -95.702 1.00 63.50 268 GLU A CA 1
ATOM 1964 C C . GLU A 1 268 ? 61.310 36.993 -97.218 1.00 63.50 268 GLU A C 1
ATOM 1966 O O . GLU A 1 268 ? 62.242 36.858 -98.011 1.00 63.50 268 GLU A O 1
ATOM 1971 N N . LEU A 1 269 ? 60.072 37.274 -97.647 1.00 62.06 269 LEU A N 1
ATOM 1972 C CA . LEU A 1 269 ? 59.738 37.448 -99.069 1.00 62.06 269 LEU A CA 1
ATOM 1973 C C . LEU A 1 269 ? 60.334 38.737 -99.672 1.00 62.06 269 LEU A C 1
ATOM 1975 O O . LEU A 1 269 ? 60.627 38.784 -100.867 1.00 62.06 269 LEU A O 1
ATOM 1979 N N . SER A 1 270 ? 60.548 39.776 -98.858 1.00 62.06 270 SER A N 1
ATOM 1980 C CA . SER A 1 270 ? 61.284 40.992 -99.231 1.00 62.06 270 SER A CA 1
ATOM 1981 C C . SER A 1 270 ? 62.785 40.722 -99.388 1.00 62.06 270 SER A C 1
ATOM 1983 O O . SER A 1 270 ? 63.392 41.218 -100.334 1.00 62.06 270 SER A O 1
ATOM 1985 N N . GLY A 1 271 ? 63.380 39.924 -98.496 1.00 60.06 271 GLY A N 1
ATOM 1986 C CA . GLY A 1 271 ? 64.787 39.527 -98.569 1.00 60.06 271 GLY A CA 1
ATOM 1987 C C . GLY A 1 271 ? 65.090 38.672 -99.800 1.00 60.06 271 GLY A C 1
ATOM 1988 O O . GLY A 1 271 ? 66.093 38.906 -100.468 1.00 60.06 271 GLY A O 1
ATOM 1989 N N . LEU A 1 272 ? 64.184 37.760 -100.170 1.00 57.66 272 LEU A N 1
ATOM 1990 C CA . LEU A 1 272 ? 64.310 36.948 -101.387 1.00 57.66 272 LEU A CA 1
ATOM 1991 C C . LEU A 1 272 ? 64.259 37.791 -102.674 1.00 57.66 272 LEU A C 1
ATOM 1993 O O . LEU A 1 272 ? 65.038 37.547 -103.587 1.00 57.66 272 LEU A O 1
ATOM 1997 N N . ARG A 1 273 ? 63.442 38.854 -102.725 1.00 60.53 273 ARG A N 1
ATOM 1998 C CA . ARG A 1 273 ? 63.428 39.787 -103.872 1.00 60.53 273 ARG A CA 1
ATOM 1999 C C . ARG A 1 273 ? 64.699 40.634 -103.982 1.00 60.53 273 ARG A C 1
ATOM 2001 O O . ARG A 1 273 ? 65.085 41.014 -105.084 1.00 60.53 273 ARG A O 1
ATOM 2008 N N . GLU A 1 274 ? 65.351 40.941 -102.860 1.00 59.97 274 GLU A N 1
ATOM 2009 C CA . GLU A 1 274 ? 66.640 41.644 -102.859 1.00 59.97 274 GLU A CA 1
ATOM 2010 C C . GLU A 1 274 ? 67.794 40.725 -103.301 1.00 59.97 274 GLU A C 1
ATOM 2012 O O . GLU A 1 274 ? 68.751 41.190 -103.925 1.00 59.97 274 GLU A O 1
ATOM 2017 N N . ILE A 1 275 ? 67.681 39.421 -103.024 1.00 60.88 275 ILE A N 1
ATOM 2018 C CA . ILE A 1 275 ? 68.601 38.387 -103.514 1.00 60.88 275 ILE A CA 1
ATOM 2019 C C . ILE A 1 275 ? 68.419 38.193 -105.025 1.00 60.88 275 ILE A C 1
ATOM 2021 O O . ILE A 1 275 ? 69.411 38.303 -105.737 1.00 60.88 275 ILE A O 1
ATOM 2025 N N . ASP A 1 276 ? 67.189 38.082 -105.539 1.00 61.09 276 ASP A N 1
ATOM 2026 C CA . ASP A 1 276 ? 66.923 38.004 -106.989 1.00 61.09 276 ASP A CA 1
ATOM 2027 C C . ASP A 1 276 ? 67.461 39.233 -107.751 1.00 61.09 276 ASP A C 1
ATOM 2029 O O . ASP A 1 276 ? 68.005 39.117 -108.851 1.00 61.09 276 ASP A O 1
ATOM 2033 N N . GLY A 1 277 ? 67.363 40.430 -107.155 1.00 62.66 277 GLY A N 1
ATOM 2034 C CA . GLY A 1 277 ? 67.924 41.660 -107.724 1.00 62.66 277 GLY A CA 1
ATOM 2035 C C . GLY A 1 277 ? 69.458 41.692 -107.721 1.00 62.66 277 GLY A C 1
ATOM 2036 O O . GLY A 1 277 ? 70.068 42.167 -108.683 1.00 62.66 277 GLY A O 1
ATOM 2037 N N . ARG A 1 278 ? 70.104 41.157 -106.673 1.00 61.03 278 ARG A N 1
ATOM 2038 C CA . ARG A 1 278 ? 71.570 41.007 -106.620 1.00 61.03 278 ARG A CA 1
ATOM 2039 C C . ARG A 1 278 ? 72.065 39.891 -107.535 1.00 61.03 278 ARG A C 1
ATOM 2041 O O . ARG A 1 278 ? 73.116 40.067 -108.138 1.00 61.03 278 ARG A O 1
ATOM 2048 N N . GLU A 1 279 ? 71.318 38.805 -107.703 1.00 61.66 279 GLU A N 1
ATOM 2049 C CA . GLU A 1 279 ? 71.629 37.715 -108.632 1.00 61.66 279 GLU A CA 1
ATOM 2050 C C . GLU A 1 279 ? 71.452 38.147 -110.091 1.00 61.66 279 GLU A C 1
ATOM 2052 O O . GLU A 1 279 ? 72.316 37.852 -110.914 1.00 61.66 279 GLU A O 1
ATOM 2057 N N . GLN A 1 280 ? 70.434 38.953 -110.415 1.00 59.34 280 GLN A N 1
ATOM 2058 C CA . GLN A 1 280 ? 70.316 39.594 -111.732 1.00 59.34 280 GLN A CA 1
ATOM 2059 C C . GLN A 1 280 ? 71.441 40.609 -111.988 1.00 59.34 280 GLN A C 1
ATOM 2061 O O . GLN A 1 280 ? 71.956 40.677 -113.105 1.00 59.34 280 GLN A O 1
ATOM 2066 N N . ALA A 1 281 ? 71.886 41.350 -110.967 1.00 59.59 281 ALA A N 1
ATOM 2067 C CA . ALA A 1 281 ? 73.044 42.239 -111.075 1.00 59.59 281 ALA A CA 1
ATOM 2068 C C . ALA A 1 281 ? 74.376 41.469 -111.203 1.00 59.59 281 ALA A C 1
ATOM 2070 O O . ALA A 1 281 ? 75.248 41.883 -111.967 1.00 59.59 281 ALA A O 1
ATOM 2071 N N . HIS A 1 282 ? 74.529 40.323 -110.530 1.00 58.78 282 HIS A N 1
ATOM 2072 C CA . HIS A 1 282 ? 75.688 39.436 -110.670 1.00 58.78 282 HIS A CA 1
ATOM 2073 C C . HIS A 1 282 ? 75.696 38.719 -112.029 1.00 58.78 282 HIS A C 1
ATOM 2075 O O . HIS A 1 282 ? 76.746 38.631 -112.661 1.00 58.78 282 HIS A O 1
ATOM 2081 N N . ALA A 1 283 ? 74.540 38.281 -112.535 1.00 58.34 283 ALA A N 1
ATOM 2082 C CA . ALA A 1 283 ? 74.395 37.718 -113.878 1.00 58.34 283 ALA A CA 1
ATOM 2083 C C . ALA A 1 283 ? 74.690 38.764 -114.973 1.00 58.34 283 ALA A C 1
ATOM 2085 O O . ALA A 1 283 ? 75.341 38.450 -115.974 1.00 58.34 283 ALA A O 1
ATOM 2086 N N . ALA A 1 284 ? 74.299 40.028 -114.761 1.00 57.53 284 ALA A N 1
ATOM 2087 C CA . ALA A 1 284 ? 74.669 41.154 -115.624 1.00 57.53 284 ALA A CA 1
ATOM 2088 C C . ALA A 1 284 ? 76.176 41.493 -115.546 1.00 57.53 284 ALA A C 1
ATOM 2090 O O . ALA A 1 284 ? 76.796 41.817 -116.558 1.00 57.53 284 ALA A O 1
ATOM 2091 N N . ALA A 1 285 ? 76.804 41.360 -114.373 1.00 57.31 285 ALA A N 1
ATOM 2092 C CA . ALA A 1 285 ? 78.246 41.562 -114.207 1.00 57.31 285 ALA A CA 1
ATOM 2093 C C . ALA A 1 285 ? 79.088 40.428 -114.833 1.00 57.31 285 ALA A C 1
ATOM 2095 O O . ALA A 1 285 ? 80.132 40.691 -115.431 1.00 57.31 285 ALA A O 1
ATOM 2096 N N . ILE A 1 286 ? 78.618 39.176 -114.766 1.00 58.28 286 ILE A N 1
ATOM 2097 C CA . ILE A 1 286 ? 79.269 38.007 -115.387 1.00 58.28 286 ILE A CA 1
ATOM 2098 C C . ILE A 1 286 ? 79.146 38.039 -116.920 1.00 58.28 286 ILE A C 1
ATOM 2100 O O . ILE A 1 286 ? 80.039 37.557 -117.609 1.00 58.28 286 ILE A O 1
ATOM 2104 N N . THR A 1 287 ? 78.088 38.644 -117.470 1.00 57.66 287 THR A N 1
ATOM 2105 C CA . THR A 1 287 ? 77.939 38.848 -118.924 1.00 57.66 287 THR A CA 1
ATOM 2106 C C . THR A 1 287 ? 78.733 40.051 -119.455 1.00 57.66 287 THR A C 1
ATOM 2108 O O . THR A 1 287 ? 79.118 40.046 -120.623 1.00 57.66 287 THR A O 1
ATOM 2111 N N . ALA A 1 288 ? 79.039 41.051 -118.616 1.00 55.06 288 ALA A N 1
ATOM 2112 C CA . ALA A 1 288 ? 79.847 42.223 -118.980 1.00 55.06 288 ALA A CA 1
ATOM 2113 C C . ALA A 1 288 ? 81.370 41.976 -118.930 1.00 55.06 288 ALA A C 1
ATOM 2115 O O . ALA A 1 288 ? 82.131 42.616 -119.660 1.00 55.06 288 ALA A O 1
ATOM 2116 N N . HIS A 1 289 ? 81.833 41.026 -118.118 1.00 51.50 289 HIS A N 1
ATOM 2117 C CA . HIS A 1 289 ? 83.199 40.522 -118.188 1.00 51.50 289 HIS A CA 1
ATOM 2118 C C . HIS A 1 289 ? 83.219 39.294 -119.089 1.00 51.50 289 HIS A C 1
ATOM 2120 O O . HIS A 1 289 ? 82.611 38.289 -118.748 1.00 51.50 289 HIS A O 1
ATOM 2126 N N . GLY A 1 290 ? 83.927 39.366 -120.223 1.00 56.16 290 GLY A N 1
ATOM 2127 C CA . GLY A 1 290 ? 84.199 38.238 -121.121 1.00 56.16 290 GLY A CA 1
ATOM 2128 C C . GLY A 1 290 ? 84.987 37.128 -120.424 1.00 56.16 290 GLY A C 1
ATOM 2129 O O . GLY A 1 290 ? 86.155 36.884 -120.717 1.00 56.16 290 GLY A O 1
ATOM 2130 N N . THR A 1 291 ? 84.348 36.472 -119.464 1.00 57.28 291 THR A N 1
ATOM 2131 C CA . THR A 1 291 ? 84.782 35.238 -118.847 1.00 57.28 291 THR A CA 1
ATOM 2132 C C . THR A 1 291 ? 84.708 34.193 -119.947 1.00 57.28 291 THR A C 1
ATOM 2134 O O . THR A 1 291 ? 83.695 34.038 -120.629 1.00 57.28 291 THR A O 1
ATOM 2137 N N . SER A 1 292 ? 85.847 33.556 -120.221 1.00 57.38 292 SER A N 1
ATOM 2138 C CA . SER A 1 292 ? 85.947 32.565 -121.291 1.00 57.38 292 SER A CA 1
ATOM 2139 C C . SER A 1 292 ? 84.794 31.561 -121.173 1.00 57.38 292 SER A C 1
ATOM 2141 O O . SER A 1 292 ? 84.441 31.162 -120.063 1.00 57.38 292 SER A O 1
ATOM 2143 N N . ALA A 1 293 ? 84.220 31.119 -122.295 1.00 61.47 293 ALA A N 1
ATOM 2144 C CA . ALA A 1 293 ? 83.136 30.127 -122.321 1.00 61.47 293 ALA A CA 1
ATOM 2145 C C . ALA A 1 293 ? 83.441 28.851 -121.499 1.00 61.47 293 ALA A C 1
ATOM 2147 O O . ALA A 1 293 ? 82.540 28.092 -121.153 1.00 61.47 293 ALA A O 1
ATOM 2148 N N . LEU A 1 294 ? 84.715 28.624 -121.170 1.00 67.06 294 LEU A N 1
ATOM 2149 C CA . LEU A 1 294 ? 85.200 27.565 -120.297 1.00 67.06 294 LEU A CA 1
ATOM 2150 C C . LEU A 1 294 ? 84.877 27.819 -118.809 1.00 67.06 294 LEU A C 1
ATOM 2152 O O . LEU A 1 294 ? 84.459 26.893 -118.125 1.00 67.06 294 LEU A O 1
ATOM 2156 N N . HIS A 1 295 ? 84.978 29.059 -118.320 1.00 69.75 295 HIS A N 1
ATOM 2157 C CA . HIS A 1 295 ? 84.627 29.424 -116.940 1.00 69.75 295 HIS A CA 1
ATOM 2158 C C . HIS A 1 295 ? 83.114 29.330 -116.691 1.00 69.75 295 HIS A C 1
ATOM 2160 O O . HIS A 1 295 ? 82.694 28.766 -115.688 1.00 69.75 295 HIS A O 1
ATOM 2166 N N . ALA A 1 296 ? 82.292 29.771 -117.652 1.00 68.38 296 ALA A N 1
ATOM 2167 C CA . ALA A 1 296 ? 80.839 29.605 -117.584 1.00 68.38 296 ALA A CA 1
ATOM 2168 C C . ALA A 1 296 ? 80.417 28.123 -117.582 1.00 68.38 296 ALA A C 1
ATOM 2170 O O . ALA A 1 296 ? 79.506 27.749 -116.855 1.00 68.38 296 ALA A O 1
ATOM 2171 N N . ARG A 1 297 ? 81.103 27.256 -118.345 1.00 73.25 297 ARG A N 1
ATOM 2172 C CA . ARG A 1 297 ? 80.853 25.802 -118.334 1.00 73.25 297 ARG A CA 1
ATOM 2173 C C . ARG A 1 297 ? 81.273 25.127 -117.027 1.00 73.25 297 ARG A C 1
ATOM 2175 O O . ARG A 1 297 ? 80.585 24.208 -116.600 1.00 73.25 297 ARG A O 1
ATOM 2182 N N . LEU A 1 298 ? 82.379 25.558 -116.415 1.00 78.94 298 LEU A N 1
ATOM 2183 C CA . LEU A 1 298 ? 82.818 25.048 -115.111 1.00 78.94 298 LEU A CA 1
ATOM 2184 C C . LEU A 1 298 ? 81.836 25.439 -114.007 1.00 78.94 298 LEU A C 1
ATOM 2186 O O . LEU A 1 298 ? 81.364 24.559 -113.298 1.00 78.94 298 LEU A O 1
ATOM 2190 N N . LEU A 1 299 ? 81.451 26.718 -113.939 1.00 77.88 299 LEU A N 1
ATOM 2191 C CA . LEU A 1 299 ? 80.441 27.190 -112.990 1.00 77.88 299 LEU A CA 1
ATOM 2192 C C . LEU A 1 299 ? 79.103 26.473 -113.193 1.00 77.88 299 LEU A C 1
ATOM 2194 O O . LEU A 1 299 ? 78.501 26.047 -112.222 1.00 77.88 299 LEU A O 1
ATOM 2198 N N . TRP A 1 300 ? 78.679 26.259 -114.440 1.00 78.25 300 TRP A N 1
ATOM 2199 C CA . TRP A 1 300 ? 77.460 25.508 -114.756 1.00 78.25 300 TRP A CA 1
ATOM 2200 C C . TRP A 1 300 ? 77.533 24.027 -114.335 1.00 78.25 300 TRP A C 1
ATOM 2202 O O . TRP A 1 300 ? 76.545 23.437 -113.901 1.00 78.25 300 TRP A O 1
ATOM 2212 N N . GLY A 1 301 ? 78.710 23.405 -114.456 1.00 78.31 301 GLY A N 1
ATOM 2213 C CA . GLY A 1 301 ? 78.952 22.045 -113.970 1.00 78.31 301 GLY A CA 1
ATOM 2214 C C . GLY A 1 301 ? 78.929 21.956 -112.442 1.00 78.31 301 GLY A C 1
ATOM 2215 O O . GLY A 1 301 ? 78.341 21.026 -111.894 1.00 78.31 301 GLY A O 1
ATOM 2216 N N . GLU A 1 302 ? 79.517 22.937 -111.756 1.00 83.25 302 GLU A N 1
ATOM 2217 C CA . GLU A 1 302 ? 79.513 23.039 -110.292 1.00 83.25 302 GLU A CA 1
ATOM 2218 C C . GLU A 1 302 ? 78.117 23.355 -109.742 1.00 83.25 302 GLU A C 1
ATOM 2220 O O . GLU A 1 302 ? 77.700 22.728 -108.769 1.00 83.25 302 GLU A O 1
ATOM 2225 N N . THR A 1 303 ? 77.352 24.248 -110.380 1.00 80.88 303 THR A N 1
ATOM 2226 C CA . THR A 1 303 ? 75.967 24.535 -109.979 1.00 80.88 303 THR A CA 1
ATOM 2227 C C . THR A 1 303 ? 75.088 23.306 -110.140 1.00 80.88 303 THR A C 1
ATOM 2229 O O . THR A 1 303 ? 74.363 22.975 -109.212 1.00 80.88 303 THR A O 1
ATOM 2232 N N . HIS A 1 304 ? 75.203 22.559 -111.242 1.00 81.44 304 HIS A N 1
ATOM 2233 C CA . HIS A 1 304 ? 74.452 21.312 -111.401 1.00 81.44 304 HIS A CA 1
ATOM 2234 C C . HIS A 1 304 ? 74.884 20.209 -110.425 1.00 81.44 304 HIS A C 1
ATOM 2236 O O . HIS A 1 304 ? 74.040 19.446 -109.955 1.00 81.44 304 HIS A O 1
ATOM 2242 N N . ALA A 1 305 ? 76.173 20.119 -110.082 1.00 83.38 305 ALA A N 1
ATOM 2243 C CA . ALA A 1 305 ? 76.644 19.186 -109.059 1.00 83.38 305 ALA A CA 1
ATOM 2244 C C . ALA A 1 305 ? 76.084 19.542 -107.670 1.00 83.38 305 ALA A C 1
ATOM 2246 O O . ALA A 1 305 ? 75.602 18.662 -106.956 1.00 83.38 305 ALA A O 1
ATOM 2247 N N . LEU A 1 306 ? 76.080 20.832 -107.313 1.00 87.50 306 LEU A N 1
ATOM 2248 C CA . LEU A 1 306 ? 75.484 21.332 -106.073 1.00 87.50 306 LEU A CA 1
ATOM 2249 C C . LEU A 1 306 ? 73.962 21.157 -106.056 1.00 87.50 306 LEU A C 1
ATOM 2251 O O . LEU A 1 306 ? 73.423 20.729 -105.043 1.00 87.50 306 LEU A O 1
ATOM 2255 N N . GLU A 1 307 ? 73.269 21.418 -107.163 1.00 85.81 307 GLU A N 1
ATOM 2256 C CA . GLU A 1 307 ? 71.831 21.164 -107.310 1.00 85.81 307 GLU A CA 1
ATOM 2257 C C . GLU A 1 307 ? 71.506 19.678 -107.124 1.00 85.81 307 GLU A C 1
ATOM 2259 O O . GLU A 1 307 ? 70.567 19.351 -106.399 1.00 85.81 307 GLU A O 1
ATOM 2264 N N . SER A 1 308 ? 72.306 18.775 -107.707 1.00 86.31 308 SER A N 1
ATOM 2265 C CA . SER A 1 308 ? 72.165 17.328 -107.497 1.00 86.31 308 SER A CA 1
ATOM 2266 C C . SER A 1 308 ? 72.368 16.959 -106.027 1.00 86.31 308 SER A C 1
ATOM 2268 O O . SER A 1 308 ? 71.553 16.235 -105.464 1.00 86.31 308 SER A O 1
ATOM 2270 N N . HIS A 1 309 ? 73.400 17.496 -105.367 1.00 88.19 309 HIS A N 1
ATOM 2271 C CA . HIS A 1 309 ? 73.650 17.244 -103.942 1.00 88.19 309 HIS A CA 1
ATOM 2272 C C . HIS A 1 309 ? 72.554 17.828 -103.036 1.00 88.19 309 HIS A C 1
ATOM 2274 O O . HIS A 1 309 ? 72.151 17.188 -102.069 1.00 88.19 309 HIS A O 1
ATOM 2280 N N . VAL A 1 310 ? 72.017 19.011 -103.343 1.00 89.62 310 VAL A N 1
ATOM 2281 C CA . VAL A 1 310 ? 70.887 19.605 -102.609 1.00 89.62 310 VAL A CA 1
ATOM 2282 C C . VAL A 1 310 ? 69.609 18.790 -102.830 1.00 89.62 310 VAL A C 1
ATOM 2284 O O . VAL A 1 310 ? 68.841 18.580 -101.887 1.00 89.62 310 VAL A O 1
ATOM 2287 N N . ALA A 1 311 ? 69.378 18.277 -104.041 1.00 87.69 311 ALA A N 1
ATOM 2288 C CA . ALA A 1 311 ? 68.270 17.371 -104.331 1.00 87.69 311 ALA A CA 1
ATOM 2289 C C . ALA A 1 311 ? 68.405 16.038 -103.568 1.00 87.69 311 ALA A C 1
ATOM 2291 O O . ALA A 1 311 ? 67.428 15.559 -102.994 1.00 87.69 311 ALA A O 1
ATOM 2292 N N . GLU A 1 312 ? 69.611 15.473 -103.485 1.00 89.81 312 GLU A N 1
ATOM 2293 C CA . GLU A 1 312 ? 69.901 14.260 -102.710 1.00 89.81 312 GLU A CA 1
ATOM 2294 C C . GLU A 1 312 ? 69.714 14.482 -101.201 1.00 89.81 312 GLU A C 1
ATOM 2296 O O . GLU A 1 312 ? 68.966 13.739 -100.565 1.00 89.81 312 GLU A O 1
ATOM 2301 N N . LEU A 1 313 ? 70.283 15.553 -100.637 1.00 91.12 313 LEU A N 1
ATOM 2302 C CA . LEU A 1 313 ? 70.140 15.892 -99.215 1.00 91.12 313 LEU A CA 1
ATOM 2303 C C . LEU A 1 313 ? 68.696 16.243 -98.838 1.00 91.12 313 LEU A C 1
ATOM 2305 O O . LEU A 1 313 ? 68.230 15.881 -97.760 1.00 91.12 313 LEU A O 1
ATOM 2309 N N . SER A 1 314 ? 67.949 16.923 -99.711 1.00 90.38 314 SER A N 1
ATOM 2310 C CA . SER A 1 314 ? 66.523 17.190 -99.473 1.00 90.38 314 SER A CA 1
ATOM 2311 C C . SER A 1 314 ? 65.678 15.913 -99.567 1.00 90.38 314 SER A C 1
ATOM 2313 O O . SER A 1 314 ? 64.746 15.727 -98.774 1.00 90.38 314 SER A O 1
ATOM 2315 N N . ALA A 1 315 ? 66.028 14.979 -100.456 1.00 90.19 315 ALA A N 1
ATOM 2316 C CA . ALA A 1 315 ? 65.421 13.653 -100.505 1.00 90.19 315 ALA A CA 1
ATOM 2317 C C . ALA A 1 315 ? 65.755 12.809 -99.256 1.00 90.19 315 ALA A C 1
ATOM 2319 O O . ALA A 1 315 ? 64.887 12.104 -98.742 1.00 90.19 315 ALA A O 1
ATOM 2320 N N . GLU A 1 316 ? 66.971 12.891 -98.715 1.00 92.19 316 GLU A N 1
ATOM 2321 C CA . GLU A 1 316 ? 67.341 12.241 -97.449 1.00 92.19 316 GLU A CA 1
ATOM 2322 C C . GLU A 1 316 ? 66.636 12.875 -96.248 1.00 92.19 316 GLU A C 1
ATOM 2324 O O . GLU A 1 316 ? 66.015 12.164 -95.460 1.00 92.19 316 GLU A O 1
ATOM 2329 N N . LEU A 1 317 ? 66.603 14.206 -96.162 1.00 91.56 317 LEU A N 1
ATOM 2330 C CA . LEU A 1 317 ? 65.895 14.929 -95.105 1.00 91.56 317 LEU A CA 1
ATOM 2331 C C . LEU A 1 317 ? 64.394 14.605 -95.101 1.00 91.56 317 LEU A C 1
ATOM 2333 O O . LEU A 1 317 ? 63.780 14.478 -94.041 1.00 91.56 317 LEU A O 1
ATOM 2337 N N . THR A 1 318 ? 63.769 14.464 -96.273 1.00 91.25 318 THR A N 1
ATOM 2338 C CA . THR A 1 318 ? 62.355 14.063 -96.360 1.00 91.25 318 THR A CA 1
ATOM 2339 C C . THR A 1 318 ? 62.143 12.614 -95.924 1.00 91.25 318 THR A C 1
ATOM 2341 O O . THR A 1 318 ? 61.164 12.348 -95.222 1.00 91.25 318 THR A O 1
ATOM 2344 N N . LYS A 1 319 ? 63.064 11.693 -96.244 1.00 93.44 319 LYS A N 1
ATOM 2345 C CA . LYS A 1 319 ? 63.042 10.314 -95.722 1.00 93.44 319 LYS A CA 1
ATOM 2346 C C . LYS A 1 319 ? 63.200 10.281 -94.200 1.00 93.44 319 LYS A C 1
ATOM 2348 O O . LYS A 1 319 ? 62.400 9.624 -93.534 1.00 93.44 319 LYS A O 1
ATOM 2353 N N . GLU A 1 320 ? 64.150 11.025 -93.636 1.00 91.50 320 GLU A N 1
ATOM 2354 C CA . GLU A 1 320 ? 64.333 11.113 -92.182 1.00 91.50 320 GLU A CA 1
ATOM 2355 C C . GLU A 1 320 ? 63.117 11.733 -91.491 1.00 91.50 320 GLU A C 1
ATOM 2357 O O . GLU A 1 320 ? 62.640 11.203 -90.491 1.00 91.50 320 GLU A O 1
ATOM 2362 N N . ARG A 1 321 ? 62.537 12.806 -92.045 1.00 92.50 321 ARG A N 1
ATOM 2363 C CA . ARG A 1 321 ? 61.297 13.402 -91.519 1.00 92.50 321 ARG A CA 1
ATOM 2364 C C . ARG A 1 321 ? 60.133 12.415 -91.542 1.00 92.50 321 ARG A C 1
ATOM 2366 O O . ARG A 1 321 ? 59.380 12.344 -90.572 1.00 92.50 321 ARG A O 1
ATOM 2373 N N . GLN A 1 322 ? 59.995 11.625 -92.607 1.00 91.94 322 GLN A N 1
ATOM 2374 C CA . GLN A 1 322 ? 58.993 10.559 -92.669 1.00 91.94 322 GLN A CA 1
ATOM 2375 C C . GLN A 1 322 ? 59.256 9.473 -91.617 1.00 91.94 322 GLN A C 1
ATOM 2377 O O . GLN A 1 322 ? 58.314 9.009 -90.973 1.00 91.94 322 GLN A O 1
ATOM 2382 N N . GLN A 1 323 ? 60.513 9.087 -91.391 1.00 93.50 323 GLN A N 1
ATOM 2383 C CA . GLN A 1 323 ? 60.881 8.131 -90.346 1.00 93.50 323 GLN A CA 1
ATOM 2384 C C . GLN A 1 323 ? 60.602 8.683 -88.940 1.00 93.50 323 GLN A C 1
ATOM 2386 O O . GLN A 1 323 ? 59.986 7.994 -88.128 1.00 93.50 323 GLN A O 1
ATOM 2391 N N . HIS A 1 324 ? 60.968 9.935 -88.661 1.00 90.38 324 HIS A N 1
ATOM 2392 C CA . HIS A 1 324 ? 60.662 10.610 -87.401 1.00 90.38 324 HIS A CA 1
ATOM 2393 C C . HIS A 1 324 ? 59.157 10.726 -87.158 1.00 90.38 324 HIS A C 1
ATOM 2395 O O . HIS A 1 324 ? 58.708 10.436 -86.052 1.00 90.38 324 HIS A O 1
ATOM 2401 N N . SER A 1 325 ? 58.371 11.072 -88.182 1.00 92.12 325 SER A N 1
ATOM 2402 C CA . SER A 1 325 ? 56.907 11.113 -88.091 1.00 92.12 325 SER A CA 1
ATOM 2403 C C . SER A 1 325 ? 56.316 9.737 -87.766 1.00 92.12 325 SER A C 1
ATOM 2405 O O . SER A 1 325 ? 55.447 9.636 -86.902 1.00 92.12 325 SER A O 1
ATOM 2407 N N . ARG A 1 326 ? 56.834 8.656 -88.367 1.00 92.62 326 ARG A N 1
ATOM 2408 C CA . ARG A 1 326 ? 56.422 7.281 -88.028 1.00 92.62 326 ARG A CA 1
ATOM 2409 C C . ARG A 1 326 ? 56.773 6.906 -86.587 1.00 92.62 326 ARG A C 1
ATOM 2411 O O . ARG A 1 326 ? 55.948 6.308 -85.905 1.00 92.62 326 ARG A O 1
ATOM 2418 N N . ILE A 1 327 ? 57.964 7.274 -86.108 1.00 93.06 327 ILE A N 1
ATOM 2419 C CA . ILE A 1 327 ? 58.383 7.032 -84.715 1.00 93.06 327 ILE A CA 1
ATOM 2420 C C . ILE A 1 327 ? 57.516 7.836 -83.738 1.00 93.06 327 ILE A C 1
ATOM 2422 O O . ILE A 1 327 ? 57.138 7.317 -82.691 1.00 93.06 327 ILE A O 1
ATOM 2426 N N . GLN A 1 328 ? 57.182 9.086 -84.065 1.00 91.25 328 GLN A N 1
ATOM 2427 C CA . GLN A 1 328 ? 56.286 9.909 -83.250 1.00 91.25 328 GLN A CA 1
ATOM 2428 C C . GLN A 1 328 ? 54.884 9.305 -83.183 1.00 91.25 328 GLN A C 1
ATOM 2430 O O . GLN A 1 328 ? 54.376 9.127 -82.082 1.00 91.25 328 GLN A O 1
ATOM 2435 N N . ALA A 1 329 ? 54.313 8.892 -84.318 1.00 90.56 329 ALA A N 1
ATOM 2436 C CA . ALA A 1 329 ? 53.014 8.225 -84.348 1.00 90.56 329 ALA A CA 1
ATOM 2437 C C . ALA A 1 329 ? 53.012 6.927 -83.517 1.00 90.56 329 ALA A C 1
ATOM 2439 O O . ALA A 1 329 ? 52.083 6.691 -82.750 1.00 90.56 329 ALA A O 1
ATOM 2440 N N . ALA A 1 330 ? 54.072 6.114 -83.601 1.00 91.94 330 ALA A N 1
ATOM 2441 C CA . ALA A 1 330 ? 54.210 4.911 -82.776 1.00 91.94 330 ALA A CA 1
ATOM 2442 C C . ALA A 1 330 ? 54.278 5.239 -81.271 1.00 91.94 330 ALA A C 1
ATOM 2444 O O . ALA A 1 330 ? 53.567 4.632 -80.474 1.00 91.94 330 ALA A O 1
ATOM 2445 N N . ARG A 1 331 ? 55.062 6.252 -80.878 1.00 93.19 331 ARG A N 1
ATOM 2446 C CA . ARG A 1 331 ? 55.143 6.710 -79.479 1.00 93.19 331 ARG A CA 1
ATOM 2447 C C . ARG A 1 331 ? 53.828 7.294 -78.968 1.00 93.19 331 ARG A C 1
ATOM 2449 O O . ARG A 1 331 ? 53.500 7.116 -77.801 1.00 93.19 331 ARG A O 1
ATOM 2456 N N . GLU A 1 332 ? 53.075 8.005 -79.803 1.00 94.12 332 GLU A N 1
ATOM 2457 C CA . GLU A 1 332 ? 51.757 8.534 -79.431 1.00 94.12 332 GLU A CA 1
ATOM 2458 C C . GLU A 1 332 ? 50.760 7.410 -79.143 1.00 94.12 332 GLU A C 1
ATOM 2460 O O . GLU A 1 332 ? 50.013 7.499 -78.164 1.00 94.12 332 GLU A O 1
ATOM 2465 N N . VAL A 1 333 ? 50.801 6.329 -79.931 1.00 94.25 333 VAL A N 1
ATOM 2466 C CA . VAL A 1 333 ? 50.019 5.113 -79.671 1.00 94.25 333 VAL A CA 1
ATOM 2467 C C . VAL A 1 333 ? 50.431 4.492 -78.335 1.00 94.25 333 VAL A C 1
ATOM 2469 O O . VAL A 1 333 ? 49.570 4.343 -77.469 1.00 94.25 333 VAL A O 1
ATOM 2472 N N . GLU A 1 334 ? 51.725 4.256 -78.095 1.00 94.38 334 GLU A N 1
ATOM 2473 C CA . GLU A 1 334 ? 52.226 3.714 -76.817 1.00 94.38 334 GLU A CA 1
ATOM 2474 C C . GLU A 1 334 ? 51.816 4.580 -75.613 1.00 94.38 334 GLU A C 1
ATOM 2476 O O . GLU A 1 334 ? 51.352 4.076 -74.591 1.00 94.38 334 GLU A O 1
ATOM 2481 N N . VAL A 1 335 ? 51.927 5.908 -75.723 1.00 94.44 335 VAL A N 1
ATOM 2482 C CA . VAL A 1 335 ? 51.506 6.834 -74.661 1.00 94.44 335 VAL A CA 1
ATOM 2483 C C . VAL A 1 335 ? 49.994 6.764 -74.435 1.00 94.44 335 VAL A C 1
ATOM 2485 O O . VAL A 1 335 ? 49.545 6.857 -73.289 1.00 94.44 335 VAL A O 1
ATOM 2488 N N . SER A 1 336 ? 49.192 6.611 -75.491 1.00 93.00 336 SER A N 1
ATOM 2489 C CA . SER A 1 336 ? 47.739 6.460 -75.365 1.00 93.00 336 SER A CA 1
ATOM 2490 C C . SER A 1 336 ? 47.354 5.144 -74.677 1.00 93.00 336 SER A C 1
ATOM 2492 O O . SER A 1 336 ? 46.507 5.154 -73.781 1.00 93.00 336 SER A O 1
ATOM 2494 N N . GLU A 1 337 ? 48.047 4.049 -74.995 1.00 95.19 337 GLU A N 1
ATOM 2495 C CA . GLU A 1 337 ? 47.873 2.744 -74.354 1.00 95.19 337 GLU A CA 1
ATOM 2496 C C . GLU A 1 337 ? 48.294 2.790 -72.881 1.00 95.19 337 GLU A C 1
ATOM 2498 O O . GLU A 1 337 ? 47.539 2.361 -72.009 1.00 95.19 337 GLU A O 1
ATOM 2503 N N . LEU A 1 338 ? 49.439 3.404 -72.562 1.00 94.94 338 LEU A N 1
ATOM 2504 C CA . LEU A 1 338 ? 49.894 3.597 -71.180 1.00 94.94 338 LEU A CA 1
ATOM 2505 C C . LEU A 1 338 ? 48.937 4.473 -70.359 1.00 94.94 338 LEU A C 1
ATOM 2507 O O . LEU A 1 338 ? 48.725 4.236 -69.171 1.00 94.94 338 LEU A O 1
ATOM 2511 N N . ARG A 1 339 ? 48.318 5.489 -70.968 1.00 95.19 339 ARG A N 1
ATOM 2512 C CA . ARG A 1 339 ? 47.277 6.284 -70.296 1.00 95.19 339 ARG A CA 1
ATOM 2513 C C . ARG A 1 339 ? 46.025 5.455 -70.028 1.00 95.19 339 ARG A C 1
ATOM 2515 O O . ARG A 1 339 ? 45.441 5.600 -68.954 1.00 95.19 339 ARG A O 1
ATOM 2522 N N . ALA A 1 340 ? 45.632 4.592 -70.964 1.00 94.12 340 ALA A N 1
ATOM 2523 C CA . ALA A 1 340 ? 44.500 3.689 -70.786 1.00 94.12 340 ALA A CA 1
ATOM 2524 C C . ALA A 1 340 ? 44.764 2.663 -69.669 1.00 94.12 340 ALA A C 1
ATOM 2526 O O . ALA A 1 340 ? 43.903 2.469 -68.810 1.00 94.12 340 ALA A O 1
ATOM 2527 N N . THR A 1 341 ? 45.962 2.073 -69.607 1.00 94.88 341 THR A N 1
ATOM 2528 C CA . THR A 1 341 ? 46.330 1.132 -68.534 1.00 94.88 341 THR A CA 1
ATOM 2529 C C . THR A 1 341 ? 46.424 1.817 -67.173 1.00 94.88 341 THR A C 1
ATOM 2531 O O . THR A 1 341 ? 45.911 1.284 -66.192 1.00 94.88 341 THR A O 1
ATOM 2534 N N . LEU A 1 342 ? 46.979 3.031 -67.089 1.00 94.69 342 LEU A N 1
ATOM 2535 C CA . LEU A 1 342 ? 46.980 3.814 -65.847 1.00 94.69 342 LEU A CA 1
ATOM 2536 C C . LEU A 1 342 ? 45.566 4.179 -65.381 1.00 94.69 342 LEU A C 1
ATOM 2538 O O . LEU A 1 342 ? 45.299 4.170 -64.180 1.00 94.69 342 LEU A O 1
ATOM 2542 N N . ALA A 1 343 ? 44.656 4.505 -66.302 1.00 93.19 343 ALA A N 1
ATOM 2543 C CA . ALA A 1 343 ? 43.256 4.754 -65.963 1.00 93.19 343 ALA A CA 1
ATOM 2544 C C . ALA A 1 343 ? 42.567 3.482 -65.438 1.00 93.19 343 ALA A C 1
ATOM 2546 O O . ALA A 1 343 ? 41.865 3.549 -64.430 1.00 93.19 343 ALA A O 1
ATOM 2547 N N . ALA A 1 344 ? 42.822 2.326 -66.062 1.00 93.88 344 ALA A N 1
ATOM 2548 C CA . ALA A 1 344 ? 42.314 1.037 -65.596 1.00 93.88 344 ALA A CA 1
ATOM 2549 C C . ALA A 1 344 ? 42.846 0.678 -64.196 1.00 93.88 344 ALA A C 1
ATOM 2551 O O . ALA A 1 344 ? 42.059 0.347 -63.313 1.00 93.88 344 ALA A O 1
ATOM 2552 N N . LEU A 1 345 ? 44.152 0.842 -63.955 1.00 94.12 345 LEU A N 1
ATOM 2553 C CA . LEU A 1 345 ? 44.772 0.593 -62.647 1.00 94.12 345 LEU A CA 1
ATOM 2554 C C . LEU A 1 345 ? 44.223 1.510 -61.547 1.00 94.12 345 LEU A C 1
ATOM 2556 O O . LEU A 1 345 ? 44.036 1.065 -60.417 1.00 94.12 345 LEU A O 1
ATOM 2560 N N . ARG A 1 346 ? 43.924 2.779 -61.855 1.00 94.88 346 ARG A N 1
ATOM 2561 C CA . ARG A 1 346 ? 43.268 3.687 -60.896 1.00 94.88 346 ARG A CA 1
ATOM 2562 C C . ARG A 1 346 ? 41.863 3.212 -60.536 1.00 94.88 346 ARG A C 1
ATOM 2564 O O . ARG A 1 346 ? 41.539 3.168 -59.356 1.00 94.88 346 ARG A O 1
ATOM 2571 N N . ALA A 1 347 ? 41.073 2.798 -61.526 1.00 93.81 347 ALA A N 1
ATOM 2572 C CA . ALA A 1 347 ? 39.734 2.266 -61.286 1.00 93.81 347 ALA A CA 1
ATOM 2573 C C . ALA A 1 347 ? 39.760 0.959 -60.470 1.00 93.81 347 ALA A C 1
ATOM 2575 O O . ALA A 1 347 ? 38.869 0.709 -59.660 1.00 93.81 347 ALA A O 1
ATOM 2576 N N . GLU A 1 348 ? 40.774 0.110 -60.657 1.00 94.25 348 GLU A N 1
ATOM 2577 C CA . GLU A 1 348 ? 40.975 -1.072 -59.811 1.00 94.25 348 GLU A CA 1
ATOM 2578 C C . GLU A 1 348 ? 41.392 -0.700 -58.388 1.00 94.25 348 GLU A C 1
ATOM 2580 O O . GLU A 1 348 ? 40.859 -1.264 -57.433 1.00 94.25 348 GLU A O 1
ATOM 2585 N N . HIS A 1 349 ? 42.286 0.277 -58.226 1.00 93.56 349 HIS A N 1
ATOM 2586 C CA . HIS A 1 349 ? 42.692 0.753 -56.908 1.00 93.56 349 HIS A CA 1
ATOM 2587 C C . HIS A 1 349 ? 41.515 1.346 -56.121 1.00 93.56 349 HIS A C 1
ATOM 2589 O O . HIS A 1 349 ? 41.338 1.005 -54.956 1.00 93.56 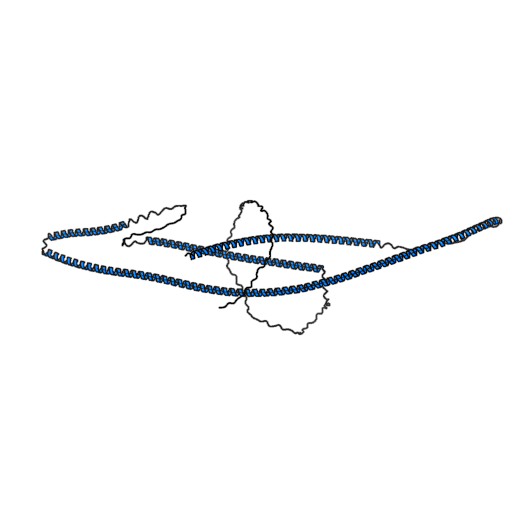349 HIS A O 1
ATOM 2595 N N . GLU A 1 350 ? 40.662 2.149 -56.762 1.00 94.12 350 GLU A N 1
ATOM 2596 C CA . GLU A 1 350 ? 39.433 2.679 -56.152 1.00 94.12 350 GLU A CA 1
ATOM 2597 C C . GLU A 1 350 ? 38.515 1.550 -55.655 1.00 94.12 350 GLU A C 1
ATOM 2599 O O . GLU A 1 350 ? 38.055 1.584 -54.514 1.00 94.12 350 GLU A O 1
ATOM 2604 N N . LYS A 1 351 ? 38.329 0.482 -56.446 1.00 94.12 351 LYS A N 1
ATOM 2605 C CA . LYS A 1 351 ? 37.560 -0.700 -56.013 1.00 94.12 351 LYS A CA 1
ATOM 2606 C C . LYS A 1 351 ? 38.189 -1.405 -54.812 1.00 94.12 351 LYS A C 1
ATOM 2608 O O . LYS A 1 351 ? 37.460 -1.879 -53.943 1.00 94.12 351 LYS A O 1
ATOM 2613 N N . VAL A 1 352 ? 39.518 -1.513 -54.761 1.00 94.44 352 VAL A N 1
ATOM 2614 C CA . VAL A 1 352 ? 40.218 -2.116 -53.615 1.00 94.44 352 VAL A CA 1
ATOM 2615 C C . VAL A 1 352 ? 39.987 -1.284 -52.356 1.00 94.44 352 VAL A C 1
ATOM 2617 O O . VAL A 1 352 ? 39.624 -1.855 -51.330 1.00 94.44 352 VAL A O 1
ATOM 2620 N N . VAL A 1 353 ? 40.097 0.043 -52.445 1.00 94.81 353 VAL A N 1
ATOM 2621 C CA . VAL A 1 353 ? 39.824 0.951 -51.319 1.00 94.81 353 VAL A CA 1
ATOM 2622 C C . VAL A 1 353 ? 38.380 0.797 -50.832 1.00 94.81 353 VAL A C 1
ATOM 2624 O O . VAL A 1 353 ? 38.158 0.585 -49.642 1.00 94.81 353 VAL A O 1
ATOM 2627 N N . GLU A 1 354 ? 37.394 0.782 -51.735 1.00 94.06 354 GLU A N 1
ATOM 2628 C CA . GLU A 1 354 ? 35.992 0.553 -51.355 1.00 94.06 354 GLU A CA 1
ATOM 2629 C C . GLU A 1 354 ? 35.774 -0.800 -50.655 1.00 94.06 354 GLU A C 1
ATOM 2631 O O . GLU A 1 354 ? 34.965 -0.915 -49.730 1.00 94.06 354 GLU A O 1
ATOM 2636 N N . LEU A 1 355 ? 36.461 -1.857 -51.100 1.00 93.19 355 LEU A N 1
ATOM 2637 C CA . LEU A 1 355 ? 36.375 -3.179 -50.476 1.00 93.19 355 LEU A CA 1
ATOM 2638 C C . LEU A 1 355 ? 37.046 -3.208 -49.096 1.00 93.19 355 LEU A C 1
ATOM 2640 O O . LEU A 1 355 ? 36.529 -3.861 -48.185 1.00 93.19 355 LEU A O 1
ATOM 2644 N N . GLU A 1 356 ? 38.156 -2.495 -48.911 1.00 93.94 356 GLU A N 1
ATOM 2645 C CA . GLU A 1 356 ? 38.820 -2.347 -47.614 1.00 93.94 356 GLU A CA 1
ATOM 2646 C C . GLU A 1 356 ? 37.958 -1.561 -46.620 1.00 93.94 356 GLU A C 1
ATOM 2648 O O . GLU A 1 356 ? 37.810 -1.986 -45.470 1.00 93.94 356 GLU A O 1
ATOM 2653 N N . GLU A 1 357 ? 37.304 -0.488 -47.067 1.00 94.56 357 GLU A N 1
ATOM 2654 C CA . GLU A 1 357 ? 36.345 0.270 -46.259 1.00 94.56 357 GLU A CA 1
ATOM 2655 C C . GLU A 1 357 ? 35.140 -0.589 -45.859 1.00 94.56 357 GLU A C 1
ATOM 2657 O O . GLU A 1 357 ? 34.773 -0.634 -44.679 1.00 94.56 357 GLU A O 1
ATOM 2662 N N . LYS A 1 358 ? 34.571 -1.355 -46.802 1.00 95.12 358 LYS A N 1
ATOM 2663 C CA . LYS A 1 358 ? 33.490 -2.319 -46.521 1.00 95.12 358 LYS A CA 1
ATOM 2664 C C . LYS A 1 358 ? 33.931 -3.377 -45.510 1.00 95.12 358 LYS A C 1
ATOM 2666 O O . LYS A 1 358 ? 33.197 -3.674 -44.568 1.00 95.12 358 LYS A O 1
ATOM 2671 N N . LYS A 1 359 ? 35.145 -3.917 -45.645 1.00 94.75 359 LYS A N 1
ATOM 2672 C CA . LYS A 1 359 ? 35.707 -4.882 -44.688 1.00 94.75 359 LYS A CA 1
ATOM 2673 C C . LYS A 1 359 ? 35.890 -4.261 -43.300 1.00 94.75 359 LYS A C 1
ATOM 2675 O O . LYS A 1 359 ? 35.563 -4.900 -42.300 1.00 94.75 359 LYS A O 1
ATOM 2680 N N . ALA A 1 360 ? 36.378 -3.024 -43.218 1.00 94.25 360 ALA A N 1
ATOM 2681 C CA . ALA A 1 360 ? 36.529 -2.307 -41.955 1.00 94.25 360 ALA A CA 1
ATOM 2682 C C . ALA A 1 360 ? 35.173 -2.022 -41.286 1.00 94.25 360 ALA A C 1
ATOM 2684 O O . ALA A 1 360 ? 35.051 -2.177 -40.067 1.00 94.25 360 ALA A O 1
ATOM 2685 N N . ALA A 1 361 ? 34.150 -1.659 -42.066 1.00 93.56 361 ALA A N 1
ATOM 2686 C CA . ALA A 1 361 ? 32.786 -1.463 -41.581 1.00 93.56 361 ALA A CA 1
ATOM 2687 C C . ALA A 1 361 ? 32.190 -2.763 -41.014 1.00 93.56 361 ALA A C 1
ATOM 2689 O O . ALA A 1 361 ? 31.728 -2.771 -39.874 1.00 93.56 361 ALA A O 1
ATOM 2690 N N . LEU A 1 362 ? 32.310 -3.882 -41.738 1.00 94.31 362 LEU A N 1
ATOM 2691 C CA . LEU A 1 362 ? 31.834 -5.193 -41.275 1.00 94.31 362 LEU A CA 1
ATOM 2692 C C . LEU A 1 362 ? 32.538 -5.655 -39.989 1.00 94.31 362 LEU A C 1
ATOM 2694 O O . LEU A 1 362 ? 31.901 -6.196 -39.086 1.00 94.31 362 LEU A O 1
ATOM 2698 N N . LEU A 1 363 ? 33.845 -5.406 -39.854 1.00 94.69 363 LEU A N 1
ATOM 2699 C CA . LEU A 1 363 ? 34.576 -5.715 -38.620 1.00 94.69 363 LEU A CA 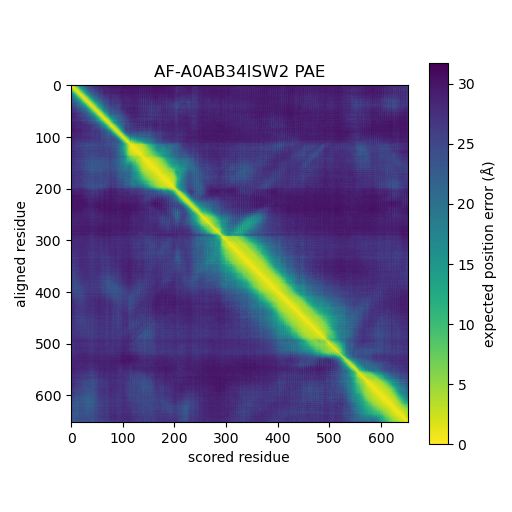1
ATOM 2700 C C . LEU A 1 363 ? 34.113 -4.859 -37.432 1.00 94.69 363 LEU A C 1
ATOM 2702 O O . LEU A 1 363 ? 34.076 -5.353 -36.302 1.00 94.69 363 LEU A O 1
ATOM 2706 N N . LYS A 1 364 ? 33.764 -3.584 -37.656 1.00 94.38 364 LYS A N 1
ATOM 2707 C CA . LYS A 1 364 ? 33.178 -2.725 -36.614 1.00 94.38 364 LYS A CA 1
ATOM 2708 C C . LYS A 1 364 ? 31.802 -3.240 -36.192 1.00 94.38 364 LYS A C 1
ATOM 2710 O O . LYS A 1 364 ? 31.573 -3.401 -34.995 1.00 94.38 364 LYS A O 1
ATOM 2715 N N . GLU A 1 365 ? 30.944 -3.581 -37.151 1.00 93.19 365 GLU A N 1
ATOM 2716 C CA . GLU A 1 365 ? 29.613 -4.138 -36.889 1.00 93.19 365 GLU A CA 1
ATOM 2717 C C . GLU A 1 365 ? 29.696 -5.463 -36.112 1.00 93.19 365 GLU A C 1
ATOM 2719 O O . GLU A 1 365 ? 28.985 -5.665 -35.129 1.00 93.19 365 GLU A O 1
ATOM 2724 N N . GLN A 1 366 ? 30.635 -6.346 -36.466 1.00 94.31 366 GLN A N 1
ATOM 2725 C CA . GLN A 1 366 ? 30.844 -7.606 -35.749 1.00 94.31 366 GLN A CA 1
ATOM 2726 C C . GLN A 1 366 ? 31.285 -7.381 -34.293 1.00 94.31 366 GLN A C 1
ATOM 2728 O O . GLN A 1 366 ? 30.813 -8.075 -33.386 1.00 94.31 366 GLN A O 1
ATOM 2733 N N . LYS A 1 367 ? 32.164 -6.400 -34.042 1.00 94.88 367 LYS A N 1
ATOM 2734 C CA . LYS A 1 367 ? 32.574 -6.024 -32.679 1.00 94.88 367 LYS A CA 1
ATOM 2735 C C . LYS A 1 367 ? 31.405 -5.465 -31.875 1.00 94.88 367 LYS A C 1
ATOM 2737 O O . LYS A 1 367 ? 31.253 -5.822 -30.706 1.00 94.88 367 LYS A O 1
ATOM 2742 N N . GLU A 1 368 ? 30.576 -4.627 -32.489 1.00 94.56 368 GLU A N 1
ATOM 2743 C CA . GLU A 1 368 ? 29.388 -4.075 -31.844 1.00 94.56 368 GLU A CA 1
ATOM 2744 C C . GLU A 1 368 ? 28.358 -5.162 -31.532 1.00 94.56 368 GLU A C 1
ATOM 2746 O O . GLU A 1 368 ? 27.900 -5.254 -30.394 1.00 94.56 368 GLU A O 1
ATOM 2751 N N . LYS A 1 369 ? 28.091 -6.075 -32.471 1.00 95.12 369 LYS A N 1
ATOM 2752 C CA . LYS A 1 369 ? 27.243 -7.251 -32.238 1.00 95.12 369 LYS A CA 1
ATOM 2753 C C . LYS A 1 369 ? 27.764 -8.103 -31.078 1.00 95.12 369 LYS A C 1
ATOM 2755 O O . LYS A 1 369 ? 26.990 -8.501 -30.213 1.00 95.12 369 LYS A O 1
ATOM 2760 N N . GLY A 1 370 ? 29.076 -8.334 -31.004 1.00 95.44 370 GLY A N 1
ATOM 2761 C CA . GLY A 1 370 ? 29.703 -9.037 -29.880 1.00 95.44 370 GLY A CA 1
ATOM 2762 C C . GLY A 1 370 ? 29.618 -8.282 -28.544 1.00 95.44 370 GLY A C 1
ATOM 2763 O O . GLY A 1 370 ? 29.570 -8.909 -27.487 1.00 95.44 370 GLY A O 1
ATOM 2764 N N . ARG A 1 371 ? 29.590 -6.943 -28.555 1.00 95.31 371 ARG A N 1
ATOM 2765 C CA . ARG A 1 371 ? 29.334 -6.121 -27.358 1.00 95.31 371 ARG A CA 1
ATOM 2766 C C . ARG A 1 371 ? 27.872 -6.226 -26.920 1.00 95.31 371 ARG A C 1
ATOM 2768 O O . ARG A 1 371 ? 27.614 -6.430 -25.741 1.00 95.31 371 ARG A O 1
ATOM 2775 N N . LEU A 1 372 ? 26.934 -6.132 -27.863 1.00 94.88 372 LEU A N 1
ATOM 2776 C CA . LEU A 1 372 ? 25.497 -6.235 -27.597 1.00 94.88 372 LEU A CA 1
ATOM 2777 C C . LEU A 1 372 ? 25.108 -7.617 -27.062 1.00 94.88 372 LEU A C 1
ATOM 2779 O O . LEU A 1 372 ? 24.298 -7.703 -26.146 1.00 94.88 372 LEU A O 1
ATOM 2783 N N . LEU A 1 373 ? 25.708 -8.694 -27.580 1.00 95.56 373 LEU A N 1
ATOM 2784 C CA . LEU A 1 373 ? 25.477 -10.046 -27.062 1.00 95.56 373 LEU A CA 1
ATOM 2785 C C . LEU A 1 373 ? 25.957 -10.203 -25.613 1.00 95.56 373 LEU A C 1
ATOM 2787 O O . LEU A 1 373 ? 25.219 -10.756 -24.806 1.00 95.56 373 LEU A O 1
ATOM 2791 N N . ARG A 1 374 ? 27.134 -9.661 -25.269 1.00 94.75 374 ARG A N 1
ATOM 2792 C CA . ARG A 1 374 ? 27.638 -9.661 -23.884 1.00 94.75 374 ARG A CA 1
ATOM 2793 C C . ARG A 1 374 ? 26.746 -8.853 -22.946 1.00 94.75 374 ARG A C 1
ATOM 2795 O O . ARG A 1 374 ? 26.343 -9.368 -21.915 1.00 94.75 374 ARG A O 1
ATOM 2802 N N . SER A 1 375 ? 26.345 -7.648 -23.352 1.00 94.19 375 SER A N 1
ATOM 2803 C CA . SER A 1 375 ? 25.410 -6.828 -22.570 1.00 94.19 375 SER A CA 1
ATOM 2804 C C . SER A 1 375 ? 24.051 -7.516 -22.384 1.00 94.19 375 SER A C 1
ATOM 2806 O O . SER A 1 375 ? 23.480 -7.475 -21.299 1.00 94.19 375 SER A O 1
ATOM 2808 N N . LYS A 1 376 ? 23.537 -8.210 -23.410 1.00 96.06 376 LYS A N 1
ATOM 2809 C CA . LYS A 1 376 ? 22.308 -9.009 -23.294 1.00 96.06 376 LYS A CA 1
ATOM 2810 C C . LYS A 1 376 ? 22.461 -10.146 -22.279 1.00 96.06 376 LYS A C 1
ATOM 2812 O O . LYS A 1 376 ? 21.518 -10.426 -21.543 1.00 96.06 376 LYS A O 1
ATOM 2817 N N . GLU A 1 377 ? 23.613 -10.808 -22.256 1.00 96.50 377 GLU A N 1
ATOM 2818 C CA . GLU A 1 377 ? 23.906 -11.879 -21.304 1.00 96.50 377 GLU A CA 1
ATOM 2819 C C . GLU A 1 377 ? 24.042 -11.346 -19.870 1.00 96.50 377 GLU A C 1
ATOM 2821 O O . GLU A 1 377 ? 23.431 -11.908 -18.966 1.00 96.50 377 GLU A O 1
ATOM 2826 N N . GLU A 1 378 ? 24.726 -10.216 -19.674 1.00 95.38 378 GLU A N 1
ATOM 2827 C CA . GLU A 1 378 ? 24.817 -9.508 -18.387 1.00 95.38 378 GLU A CA 1
ATOM 2828 C C . GLU A 1 378 ? 23.425 -9.131 -17.856 1.00 95.38 378 GLU A C 1
ATOM 2830 O O . GLU A 1 378 ? 23.069 -9.506 -16.741 1.00 95.38 378 GLU A O 1
ATOM 2835 N N . ILE A 1 379 ? 22.580 -8.504 -18.685 1.00 94.88 379 ILE A N 1
ATOM 2836 C CA . ILE A 1 379 ? 21.197 -8.159 -18.312 1.00 94.88 379 ILE A CA 1
ATOM 2837 C C . ILE A 1 379 ? 20.392 -9.419 -17.966 1.00 94.88 379 ILE A C 1
ATOM 2839 O O . ILE A 1 379 ? 19.614 -9.417 -17.015 1.00 94.88 379 ILE A O 1
ATOM 2843 N N . SER A 1 380 ? 20.567 -10.514 -18.712 1.00 94.88 380 SER A N 1
ATOM 2844 C CA . SER A 1 380 ? 19.885 -11.778 -18.414 1.00 94.88 380 SER A CA 1
ATOM 2845 C C . SER A 1 380 ? 20.326 -12.368 -17.072 1.00 94.88 380 SER A C 1
ATOM 2847 O O . SER A 1 380 ? 19.496 -12.931 -16.357 1.00 94.88 380 SER A O 1
ATOM 2849 N N . GLN A 1 381 ? 21.610 -12.258 -16.724 1.00 95.81 381 GLN A N 1
ATOM 2850 C CA . GLN A 1 381 ? 22.136 -12.709 -15.436 1.00 95.81 381 GLN A CA 1
ATOM 2851 C C . GLN A 1 381 ? 21.619 -11.830 -14.290 1.00 95.81 381 GLN A C 1
ATOM 2853 O O . GLN A 1 381 ? 21.143 -12.362 -13.290 1.00 95.81 381 GLN A O 1
ATOM 2858 N N . GLU A 1 382 ? 21.620 -10.505 -14.456 1.00 95.06 382 GLU A N 1
ATOM 2859 C CA . GLU A 1 382 ? 21.049 -9.555 -13.490 1.00 95.06 382 GLU A CA 1
ATOM 2860 C C . GLU A 1 382 ? 19.545 -9.775 -13.268 1.00 95.06 382 GLU A C 1
ATOM 2862 O O . GLU A 1 382 ? 19.043 -9.692 -12.146 1.00 95.06 382 GLU A O 1
ATOM 2867 N N . GLN A 1 383 ? 18.798 -10.086 -14.329 1.00 95.31 383 GLN A N 1
ATOM 2868 C CA . GLN A 1 383 ? 17.383 -10.429 -14.208 1.00 95.31 383 GLN A CA 1
ATOM 2869 C C . GLN A 1 383 ? 17.188 -11.736 -13.435 1.00 95.31 383 GLN A C 1
ATOM 2871 O O . GLN A 1 383 ? 16.315 -11.800 -12.570 1.00 95.31 383 GLN A O 1
ATOM 2876 N N . ALA A 1 384 ? 18.009 -12.756 -13.694 1.00 94.06 384 ALA A N 1
ATOM 2877 C CA . ALA A 1 384 ? 17.935 -14.028 -12.981 1.00 94.06 384 ALA A CA 1
ATOM 2878 C C . ALA A 1 384 ? 18.230 -13.871 -11.478 1.00 94.06 384 ALA A C 1
ATOM 2880 O O . ALA A 1 384 ? 17.505 -14.429 -10.651 1.00 94.06 384 ALA A O 1
ATOM 2881 N N . THR A 1 385 ? 19.239 -13.076 -11.104 1.00 95.94 385 THR A N 1
ATOM 2882 C CA . THR A 1 385 ? 19.551 -12.809 -9.689 1.00 95.94 385 THR A CA 1
ATOM 2883 C C . THR A 1 385 ? 18.443 -12.010 -9.009 1.00 95.94 385 THR A C 1
ATOM 2885 O O . THR A 1 385 ? 17.997 -12.385 -7.924 1.00 95.94 385 THR A O 1
ATOM 2888 N N . ARG A 1 386 ? 17.907 -10.976 -9.671 1.00 96.25 386 ARG A N 1
ATOM 2889 C CA . ARG A 1 386 ? 16.794 -10.177 -9.137 1.00 96.25 386 ARG A CA 1
ATOM 2890 C C . ARG A 1 386 ? 15.524 -11.003 -8.935 1.00 96.25 386 ARG A C 1
ATOM 2892 O O . ARG A 1 386 ? 14.832 -10.809 -7.938 1.00 96.25 386 ARG A O 1
ATOM 2899 N N . ILE A 1 387 ? 15.221 -11.932 -9.844 1.00 95.75 387 ILE A N 1
ATOM 2900 C CA . ILE A 1 387 ? 14.100 -12.869 -9.683 1.00 95.75 387 ILE A CA 1
ATOM 2901 C C . ILE A 1 387 ? 14.332 -13.768 -8.463 1.00 95.75 387 ILE A C 1
ATOM 2903 O O . ILE A 1 387 ? 13.444 -13.869 -7.620 1.00 95.75 387 ILE A O 1
ATOM 2907 N N . ALA A 1 388 ? 15.527 -14.345 -8.306 1.00 95.25 388 ALA A N 1
ATOM 2908 C CA . ALA A 1 388 ? 15.846 -15.199 -7.160 1.00 95.25 388 ALA A CA 1
ATOM 2909 C C . ALA A 1 388 ? 15.735 -14.456 -5.810 1.00 95.25 388 ALA A C 1
ATOM 2911 O O . ALA A 1 388 ? 15.260 -15.016 -4.817 1.00 95.25 388 ALA A O 1
ATOM 2912 N N . ASP A 1 389 ? 16.132 -13.184 -5.760 1.00 95.12 389 ASP A N 1
ATOM 2913 C CA . ASP A 1 389 ? 16.002 -12.355 -4.557 1.00 95.12 389 ASP A CA 1
ATOM 2914 C C . ASP A 1 389 ? 14.539 -12.015 -4.235 1.00 95.12 389 ASP A C 1
ATOM 2916 O O . ASP A 1 389 ? 14.132 -12.069 -3.069 1.00 95.12 389 ASP A O 1
ATOM 2920 N N . LEU A 1 390 ? 13.722 -11.731 -5.257 1.00 94.81 390 LEU A N 1
ATOM 2921 C CA . LEU A 1 390 ? 12.278 -11.526 -5.100 1.00 94.81 390 LEU A CA 1
ATOM 2922 C C . LEU A 1 390 ? 11.559 -12.804 -4.651 1.00 94.81 390 LEU A C 1
ATOM 2924 O O . LEU A 1 390 ? 10.666 -12.749 -3.808 1.00 94.81 390 LEU A O 1
ATOM 2928 N N . GLU A 1 391 ? 11.952 -13.971 -5.153 1.00 97.12 391 GLU A N 1
ATOM 2929 C CA . GLU A 1 391 ? 11.411 -15.251 -4.687 1.00 97.12 391 GLU A CA 1
ATOM 2930 C C . GLU A 1 391 ? 11.756 -15.509 -3.217 1.00 97.12 391 GLU A C 1
ATOM 2932 O O . GLU A 1 391 ? 10.903 -15.963 -2.446 1.00 97.12 391 GLU A O 1
ATOM 2937 N N . ARG A 1 392 ? 12.977 -15.156 -2.793 1.00 95.25 392 ARG A N 1
ATOM 2938 C CA . ARG A 1 392 ? 13.402 -15.267 -1.392 1.00 95.25 392 ARG A CA 1
ATOM 2939 C C . ARG A 1 392 ? 12.601 -14.332 -0.484 1.00 95.25 392 ARG A C 1
ATOM 2941 O O . ARG A 1 392 ? 12.140 -14.773 0.571 1.00 95.25 392 ARG A O 1
ATOM 2948 N N . SER A 1 393 ? 12.378 -13.081 -0.888 1.00 93.69 393 SER A N 1
ATOM 2949 C CA . SER A 1 393 ? 11.568 -12.130 -0.111 1.00 93.69 393 SER A CA 1
ATOM 2950 C C . SER A 1 393 ? 10.087 -12.534 -0.068 1.00 93.69 393 SER A C 1
ATOM 2952 O O . SER A 1 393 ? 9.445 -12.452 0.983 1.00 93.69 393 SER A O 1
ATOM 2954 N N . LEU A 1 394 ? 9.542 -13.087 -1.158 1.00 95.62 394 LEU A N 1
ATOM 2955 C CA . LEU A 1 394 ? 8.194 -13.664 -1.181 1.00 95.62 394 LEU A CA 1
ATOM 2956 C C . LEU A 1 394 ? 8.069 -14.890 -0.267 1.00 95.62 394 LEU A C 1
ATOM 2958 O O . LEU A 1 394 ? 7.055 -15.058 0.412 1.00 95.62 394 LEU A O 1
ATOM 2962 N N . ALA A 1 395 ? 9.084 -15.751 -0.207 1.00 94.25 395 ALA A N 1
ATOM 2963 C CA . ALA A 1 395 ? 9.098 -16.877 0.724 1.00 94.25 395 ALA A CA 1
ATOM 2964 C C . ALA A 1 395 ? 9.139 -16.403 2.189 1.00 94.25 395 ALA A C 1
ATOM 2966 O O . ALA A 1 395 ? 8.389 -16.921 3.019 1.00 94.25 395 ALA A O 1
ATOM 2967 N N . GLN A 1 396 ? 9.947 -15.382 2.494 1.00 95.25 396 GLN A N 1
ATOM 2968 C CA . GLN A 1 396 ? 10.028 -14.777 3.828 1.00 95.25 396 GLN A CA 1
ATOM 2969 C C . GLN A 1 396 ? 8.701 -14.136 4.250 1.00 95.25 396 GLN A C 1
ATOM 2971 O O . GLN A 1 396 ? 8.187 -14.448 5.322 1.00 95.25 396 GLN A O 1
ATOM 2976 N N . THR A 1 397 ? 8.090 -13.314 3.392 1.00 93.50 397 THR A N 1
ATOM 2977 C CA . THR A 1 397 ? 6.787 -12.680 3.675 1.00 93.50 397 THR A CA 1
ATOM 2978 C C . THR A 1 397 ? 5.671 -13.710 3.847 1.00 93.50 397 THR A C 1
ATOM 2980 O O . THR A 1 397 ? 4.849 -13.580 4.752 1.00 93.50 397 THR A O 1
ATOM 2983 N N . ARG A 1 398 ? 5.668 -14.797 3.062 1.00 94.25 398 ARG A N 1
ATOM 2984 C CA . ARG A 1 398 ? 4.754 -15.936 3.272 1.00 94.25 398 ARG A CA 1
ATOM 2985 C C . ARG A 1 398 ? 4.999 -16.639 4.609 1.00 94.25 398 ARG A C 1
ATOM 2987 O O . ARG A 1 398 ? 4.034 -17.072 5.237 1.00 94.25 398 ARG A O 1
ATOM 2994 N N . GLY A 1 399 ? 6.254 -16.757 5.043 1.00 94.31 399 GLY A N 1
ATOM 2995 C CA . GLY A 1 399 ? 6.621 -17.285 6.359 1.00 94.31 399 GLY A CA 1
ATOM 2996 C C . GLY A 1 399 ? 6.070 -16.427 7.498 1.00 94.31 399 GLY A C 1
ATOM 2997 O O . GLY A 1 399 ? 5.352 -16.937 8.357 1.00 94.31 399 GLY A O 1
ATOM 2998 N N . VAL A 1 400 ? 6.309 -15.116 7.441 1.00 93.56 400 VAL A N 1
ATOM 2999 C CA . VAL A 1 400 ? 5.804 -14.134 8.415 1.00 93.56 400 VAL A CA 1
ATOM 3000 C C . VAL A 1 400 ? 4.273 -14.110 8.440 1.00 93.56 400 VAL A C 1
ATOM 3002 O O . VAL A 1 400 ? 3.667 -14.125 9.507 1.00 93.56 400 VAL A O 1
ATOM 3005 N N . LEU A 1 401 ? 3.614 -14.170 7.280 1.00 94.06 401 LEU A N 1
ATOM 3006 C CA . LEU A 1 401 ? 2.152 -14.208 7.201 1.00 94.06 401 LEU A CA 1
ATOM 3007 C C . LEU A 1 401 ? 1.562 -15.492 7.805 1.00 94.06 401 LEU A C 1
ATOM 3009 O O . LEU A 1 401 ? 0.496 -15.445 8.417 1.00 94.06 401 LEU A O 1
ATOM 3013 N N . LYS A 1 402 ? 2.237 -16.642 7.668 1.00 93.88 402 LYS A N 1
ATOM 3014 C CA . LYS A 1 402 ? 1.841 -17.874 8.370 1.00 93.88 402 LYS A CA 1
ATOM 3015 C C . LYS A 1 402 ? 1.995 -17.726 9.884 1.00 93.88 402 LYS A C 1
ATOM 3017 O O . LYS A 1 402 ? 1.076 -18.106 10.599 1.00 93.88 402 LYS A O 1
ATOM 3022 N N . GLN A 1 403 ? 3.096 -17.136 10.353 1.00 92.19 403 GLN A N 1
ATOM 3023 C CA . GLN A 1 403 ? 3.304 -16.860 11.778 1.00 92.19 403 GLN A CA 1
ATOM 3024 C C . GLN A 1 403 ? 2.225 -15.924 12.331 1.00 92.19 403 GLN A C 1
ATOM 3026 O O . GLN A 1 403 ? 1.612 -16.255 13.337 1.00 92.19 403 GLN A O 1
ATOM 3031 N N . HIS A 1 404 ? 1.907 -14.827 11.638 1.00 91.31 404 HIS A N 1
ATOM 3032 C CA . HIS A 1 404 ? 0.830 -13.918 12.043 1.00 91.31 404 HIS A CA 1
ATOM 3033 C C . HIS A 1 404 ? -0.549 -14.579 12.065 1.00 91.31 404 HIS A C 1
ATOM 3035 O O . HIS A 1 404 ? -1.359 -14.291 12.939 1.00 91.31 404 HIS A O 1
ATOM 3041 N N . LYS A 1 405 ? -0.842 -15.468 11.109 1.00 91.62 405 LYS A N 1
ATOM 3042 C CA . LYS A 1 405 ? -2.096 -16.235 11.129 1.00 91.62 405 LYS A CA 1
ATOM 3043 C C . LYS A 1 405 ? -2.173 -17.159 12.338 1.00 91.62 405 LYS A C 1
ATOM 3045 O O . LYS A 1 405 ? -3.254 -17.314 12.899 1.00 91.62 405 LYS A O 1
ATOM 3050 N N . GLU A 1 406 ? -1.053 -17.754 12.729 1.00 92.56 406 GLU A N 1
ATOM 3051 C CA . GLU A 1 406 ? -0.998 -18.633 13.891 1.00 92.56 406 GLU A CA 1
ATOM 3052 C C . GLU A 1 406 ? -1.105 -17.847 15.201 1.00 92.56 406 GLU A C 1
ATOM 3054 O O . GLU A 1 406 ? -1.919 -18.197 16.051 1.00 92.56 406 GLU A O 1
ATOM 3059 N N . THR A 1 407 ? -0.395 -16.724 15.338 1.00 90.50 407 THR A N 1
ATOM 3060 C CA . THR A 1 407 ? -0.528 -15.853 16.517 1.00 90.50 407 THR A CA 1
ATOM 3061 C C . THR A 1 407 ? -1.928 -15.252 16.626 1.00 90.50 407 THR A C 1
ATOM 3063 O O . THR A 1 407 ? -2.475 -15.175 17.721 1.00 90.50 407 THR A O 1
ATOM 3066 N N . ALA A 1 408 ? -2.567 -14.902 15.504 1.00 90.75 408 ALA A N 1
ATOM 3067 C CA . ALA A 1 408 ? -3.956 -14.448 15.492 1.00 90.75 408 ALA A CA 1
ATOM 3068 C C . ALA A 1 408 ? -4.943 -15.552 15.909 1.00 90.75 408 ALA A C 1
ATOM 3070 O O . ALA A 1 408 ? -5.918 -15.267 16.602 1.00 90.75 408 ALA A O 1
ATOM 3071 N N . ARG A 1 409 ? -4.699 -16.814 15.522 1.00 91.19 409 ARG A N 1
ATOM 3072 C CA . ARG A 1 409 ? -5.495 -17.958 15.999 1.00 91.19 409 ARG A CA 1
ATOM 3073 C C . ARG A 1 409 ? -5.334 -18.165 17.498 1.00 91.19 409 ARG A C 1
ATOM 3075 O O . ARG A 1 409 ? -6.344 -18.259 18.183 1.00 91.19 409 ARG A O 1
ATOM 3082 N N . GLN A 1 410 ? -4.101 -18.146 17.999 1.00 91.44 410 GLN A N 1
ATOM 3083 C CA . GLN A 1 410 ? -3.818 -18.261 19.432 1.00 91.44 410 GLN A CA 1
ATOM 3084 C C . GLN A 1 410 ? -4.479 -17.129 20.228 1.00 91.44 410 GLN A C 1
ATOM 3086 O O . GLN A 1 410 ? -5.121 -17.384 21.241 1.00 91.44 410 GLN A O 1
ATOM 3091 N N . ALA A 1 411 ? -4.412 -15.887 19.740 1.00 89.56 411 ALA A N 1
ATOM 3092 C CA . ALA A 1 411 ? -5.091 -14.755 20.368 1.00 89.56 411 ALA A CA 1
ATOM 3093 C C . ALA A 1 411 ? -6.624 -14.907 20.352 1.00 89.56 411 ALA A C 1
ATOM 3095 O O . ALA A 1 411 ? -7.291 -14.555 21.322 1.00 89.56 411 ALA A O 1
ATOM 3096 N N . ALA A 1 412 ? -7.197 -15.454 19.275 1.00 90.38 412 ALA A N 1
ATOM 3097 C CA . ALA A 1 412 ? -8.632 -15.715 19.191 1.00 90.38 412 ALA A CA 1
ATOM 3098 C C . ALA A 1 412 ? -9.083 -16.845 20.130 1.00 90.38 412 ALA A C 1
ATOM 3100 O O . ALA A 1 412 ? -10.169 -16.761 20.703 1.00 90.38 412 ALA A O 1
ATOM 3101 N N . GLU A 1 413 ? -8.272 -17.889 20.295 1.00 92.75 413 GLU A N 1
ATOM 3102 C CA . GLU A 1 413 ? -8.514 -18.964 21.262 1.00 92.75 413 GLU A CA 1
ATOM 3103 C C . GLU A 1 413 ? -8.399 -18.453 22.698 1.00 92.75 413 GLU A C 1
ATOM 3105 O O . GLU A 1 413 ? -9.295 -18.715 23.499 1.00 92.75 413 GLU A O 1
ATOM 3110 N N . GLN A 1 414 ? -7.391 -17.631 22.997 1.00 91.88 414 GLN A N 1
ATOM 3111 C CA . GLN A 1 414 ? -7.265 -16.987 24.303 1.00 91.88 414 GLN A CA 1
ATOM 3112 C C . GLN A 1 414 ? -8.468 -16.085 24.600 1.00 91.88 414 GLN A C 1
ATOM 3114 O O . GLN A 1 414 ? -9.082 -16.208 25.651 1.00 91.88 414 GLN A O 1
ATOM 3119 N N . ALA A 1 415 ? -8.894 -15.256 23.643 1.00 90.12 415 ALA A N 1
ATOM 3120 C CA . ALA A 1 415 ? -10.074 -14.412 23.815 1.00 90.12 415 ALA A CA 1
ATOM 3121 C C . ALA A 1 415 ? -11.371 -15.222 24.011 1.00 90.12 415 ALA A C 1
ATOM 3123 O O . ALA A 1 415 ? -12.311 -14.735 24.639 1.00 90.12 415 ALA A O 1
ATOM 3124 N N . ARG A 1 416 ? -11.459 -16.448 23.470 1.00 93.06 416 ARG A N 1
ATOM 3125 C CA . ARG A 1 416 ? -12.576 -17.365 23.757 1.00 93.06 416 ARG A CA 1
ATOM 3126 C C . ARG A 1 416 ? -12.490 -17.910 25.177 1.00 93.06 416 ARG A C 1
ATOM 3128 O O . ARG A 1 416 ? -13.494 -17.842 25.877 1.00 93.06 416 ARG A O 1
ATOM 3135 N N . ALA A 1 417 ? -11.314 -18.365 25.606 1.00 92.62 417 ALA A N 1
ATOM 3136 C CA . ALA A 1 417 ? -11.093 -18.821 26.976 1.00 92.62 417 ALA A CA 1
ATOM 3137 C C . ALA A 1 417 ? -11.418 -17.712 27.994 1.00 92.62 417 ALA A C 1
ATOM 3139 O O . ALA A 1 417 ? -12.162 -17.941 28.944 1.00 92.62 417 ALA A O 1
ATOM 3140 N N . ASP A 1 418 ? -10.969 -16.480 27.743 1.00 91.25 418 ASP A N 1
ATOM 3141 C CA . ASP A 1 418 ? -11.251 -15.329 28.606 1.00 91.25 418 ASP A CA 1
ATOM 3142 C C . ASP A 1 418 ? -12.757 -15.018 28.664 1.00 91.25 418 ASP A C 1
ATOM 3144 O O . ASP A 1 418 ? -13.297 -14.721 29.731 1.00 91.25 418 ASP A O 1
ATOM 3148 N N . ARG A 1 419 ? -13.476 -15.130 27.537 1.00 91.50 419 ARG A N 1
ATOM 3149 C CA . ARG A 1 419 ? -14.941 -14.970 27.507 1.00 91.50 419 ARG A CA 1
ATOM 3150 C C . ARG A 1 419 ? -15.667 -16.060 28.283 1.00 91.50 419 ARG A C 1
ATOM 3152 O O . ARG A 1 419 ? -16.664 -15.749 28.924 1.00 91.50 419 ARG A O 1
ATOM 3159 N N . GLU A 1 420 ? -15.201 -17.303 28.230 1.00 94.44 420 GLU A N 1
ATOM 3160 C CA . GLU A 1 420 ? -15.780 -18.405 29.006 1.00 94.44 420 GLU A CA 1
ATOM 3161 C C . GLU A 1 420 ? -15.568 -18.195 30.509 1.00 94.44 420 GLU A C 1
ATOM 3163 O O . GLU A 1 420 ? -16.508 -18.356 31.287 1.00 94.44 420 GLU A O 1
ATOM 3168 N N . VAL A 1 421 ? -14.379 -17.736 30.916 1.00 93.25 421 VAL A N 1
ATOM 3169 C CA . VAL A 1 421 ? -14.099 -17.359 32.310 1.00 93.25 421 VAL A CA 1
ATOM 3170 C C . VAL A 1 421 ? -15.000 -16.205 32.754 1.00 93.25 421 VAL A C 1
ATOM 3172 O O . VAL A 1 421 ? -15.624 -16.285 33.811 1.00 93.25 421 VAL A O 1
ATOM 3175 N N . LEU A 1 422 ? -15.129 -15.152 31.940 1.00 92.94 422 LEU A N 1
ATOM 3176 C CA . LEU A 1 422 ? -16.020 -14.028 32.238 1.00 92.94 422 LEU A CA 1
ATOM 3177 C C . LEU A 1 422 ? -17.488 -14.462 32.309 1.00 92.94 422 LEU A C 1
ATOM 3179 O O . LEU A 1 422 ? -18.196 -14.027 33.214 1.00 92.94 422 LEU A O 1
ATOM 3183 N N . ALA A 1 423 ? -17.944 -15.336 31.409 1.00 92.69 423 ALA A N 1
ATOM 3184 C CA . ALA A 1 423 ? -19.293 -15.893 31.451 1.00 92.69 423 ALA A CA 1
ATOM 3185 C C . ALA A 1 423 ? -19.527 -16.703 32.736 1.00 92.69 423 ALA A C 1
ATOM 3187 O O . ALA A 1 423 ? -20.563 -16.535 33.373 1.00 92.69 423 ALA A O 1
ATOM 3188 N N . GLY A 1 424 ? -18.546 -17.506 33.164 1.00 92.81 424 GLY A N 1
ATOM 3189 C CA . GLY A 1 424 ? -18.581 -18.216 34.444 1.00 92.81 424 GLY A CA 1
ATOM 3190 C C . GLY A 1 424 ? -18.661 -17.270 35.648 1.00 92.81 424 GLY A C 1
ATOM 3191 O O . GLY A 1 424 ? -19.503 -17.460 36.523 1.00 92.81 424 GLY A O 1
ATOM 3192 N N . CYS A 1 425 ? -17.850 -16.207 35.669 1.00 91.31 425 CYS A N 1
ATOM 3193 C CA . CYS A 1 425 ? -17.895 -15.182 36.717 1.00 91.31 425 CYS A CA 1
ATOM 3194 C C . CYS A 1 425 ? -19.236 -14.436 36.752 1.00 91.31 425 CYS A C 1
ATOM 3196 O O . CYS A 1 425 ? -19.782 -14.200 37.830 1.00 91.31 425 CYS A O 1
ATOM 3198 N N . VAL A 1 426 ? -19.785 -14.069 35.589 1.00 93.44 426 VAL A N 1
ATOM 3199 C CA . VAL A 1 426 ? -21.107 -13.434 35.500 1.00 93.44 426 VAL A CA 1
ATOM 3200 C C . VAL A 1 426 ? -22.175 -14.382 36.023 1.00 93.44 426 VAL A C 1
ATOM 3202 O O . VAL A 1 426 ? -22.958 -13.955 36.867 1.00 93.44 426 VAL A O 1
ATOM 3205 N N . GLN A 1 427 ? -22.152 -15.656 35.614 1.00 93.19 427 GLN A N 1
ATOM 3206 C CA . GLN A 1 427 ? -23.097 -16.661 36.096 1.00 93.19 427 GLN A CA 1
ATOM 3207 C C . GLN A 1 427 ? -23.043 -16.783 37.624 1.00 93.19 427 GLN A C 1
ATOM 3209 O O . GLN A 1 427 ? -24.078 -16.694 38.281 1.00 93.19 427 GLN A O 1
ATOM 3214 N N . GLN A 1 428 ? -21.837 -16.870 38.192 1.00 94.00 428 GLN A N 1
ATOM 3215 C CA . GLN A 1 428 ? -21.632 -16.927 39.636 1.00 94.00 428 GLN A CA 1
ATOM 3216 C C . GLN A 1 428 ? -22.173 -15.679 40.353 1.00 94.00 428 GLN A C 1
ATOM 3218 O O . GLN A 1 428 ? -22.783 -15.803 41.414 1.00 94.00 428 GLN A O 1
ATOM 3223 N N . MET A 1 429 ? -21.990 -14.480 39.790 1.00 91.31 429 MET A N 1
ATOM 3224 C CA . MET A 1 429 ? -22.576 -13.256 40.349 1.00 91.31 429 MET A CA 1
ATOM 3225 C C . MET A 1 429 ? -24.106 -13.260 40.273 1.00 91.31 429 MET A C 1
ATOM 3227 O O . MET A 1 429 ? -24.753 -12.846 41.233 1.00 91.31 429 MET A O 1
ATOM 3231 N N . THR A 1 430 ? -24.703 -13.737 39.175 1.00 93.56 430 THR A N 1
ATOM 3232 C CA . THR A 1 430 ? -26.165 -13.896 39.079 1.00 93.56 430 THR A CA 1
ATOM 3233 C C . THR A 1 430 ? -26.698 -14.896 40.095 1.00 93.56 430 THR A C 1
ATOM 3235 O O . THR A 1 430 ? -27.700 -14.603 40.742 1.00 93.56 430 THR A O 1
ATOM 3238 N N . ASP A 1 431 ? -26.018 -16.024 40.301 1.00 93.19 431 ASP A N 1
ATOM 3239 C CA . ASP A 1 431 ? -26.421 -17.027 41.289 1.00 93.19 431 ASP A CA 1
ATOM 3240 C C . ASP A 1 431 ? -26.306 -16.465 42.720 1.00 93.19 431 ASP A C 1
ATOM 3242 O O . ASP A 1 431 ? -27.200 -16.659 43.545 1.00 93.19 431 ASP A O 1
ATOM 3246 N N . GLN A 1 432 ? -25.251 -15.691 43.011 1.00 93.25 432 GLN A N 1
ATOM 3247 C CA . GLN A 1 432 ? -25.097 -14.981 44.288 1.00 93.25 432 GLN A CA 1
ATOM 3248 C C . GLN A 1 432 ? -26.188 -13.926 44.506 1.00 93.25 432 GLN A C 1
ATOM 3250 O O . GLN A 1 432 ? -26.721 -13.819 45.610 1.00 93.25 432 GLN A O 1
ATOM 3255 N N . LEU A 1 433 ? -26.549 -13.162 43.471 1.00 93.56 433 LEU A N 1
ATOM 3256 C CA . LEU A 1 433 ? -27.650 -12.197 43.532 1.00 93.56 433 LEU A CA 1
ATOM 3257 C C . LEU A 1 433 ? -28.998 -12.893 43.742 1.00 93.56 433 LEU A C 1
ATOM 3259 O O . LEU A 1 433 ? -29.803 -12.422 44.542 1.00 93.56 433 LEU A O 1
ATOM 3263 N N . ALA A 1 434 ? -29.237 -14.022 43.074 1.00 92.25 434 ALA A N 1
ATOM 3264 C CA . ALA A 1 434 ? -30.444 -14.819 43.265 1.00 92.25 434 ALA A CA 1
ATOM 3265 C C . ALA A 1 434 ? -30.540 -15.355 44.703 1.00 92.25 434 ALA A C 1
ATOM 3267 O O . ALA A 1 434 ? -31.587 -15.223 45.334 1.00 92.25 434 ALA A O 1
ATOM 3268 N N . ALA A 1 435 ? -29.440 -15.875 45.257 1.00 90.38 435 ALA A N 1
ATOM 3269 C CA . ALA A 1 435 ? -29.382 -16.320 46.649 1.00 90.38 435 ALA A CA 1
ATOM 3270 C C . ALA A 1 435 ? -29.594 -15.165 47.643 1.00 90.38 435 ALA A C 1
ATOM 3272 O O . ALA A 1 435 ? -30.317 -15.321 48.626 1.00 90.38 435 ALA A O 1
ATOM 3273 N N . ALA A 1 436 ? -29.010 -13.991 47.380 1.00 90.19 436 ALA A N 1
ATOM 3274 C CA . ALA A 1 436 ? -29.204 -12.801 48.205 1.00 90.19 436 ALA A CA 1
ATOM 3275 C C . ALA A 1 436 ? -30.658 -12.303 48.172 1.00 90.19 436 ALA A C 1
ATOM 3277 O O . ALA A 1 436 ? -31.201 -11.943 49.216 1.00 90.19 436 ALA A O 1
ATOM 3278 N N . ASN A 1 437 ? -31.306 -12.326 47.004 1.00 91.31 437 ASN A N 1
ATOM 3279 C CA . ASN A 1 437 ? -32.721 -11.982 46.873 1.00 91.31 437 ASN A CA 1
ATOM 3280 C C . ASN A 1 437 ? -33.612 -13.000 47.590 1.00 91.31 437 ASN A C 1
ATOM 3282 O O . ASN A 1 437 ? -34.472 -12.594 48.357 1.00 91.31 437 ASN A O 1
ATOM 3286 N N . ALA A 1 438 ? -33.349 -14.302 47.452 1.00 91.56 438 ALA A N 1
ATOM 3287 C CA . ALA A 1 438 ? -34.083 -15.330 48.191 1.00 91.56 438 ALA A CA 1
ATOM 3288 C C . ALA A 1 438 ? -33.929 -15.172 49.717 1.00 91.56 438 ALA A C 1
ATOM 3290 O O . ALA A 1 438 ? -34.899 -15.311 50.461 1.00 91.56 438 ALA A O 1
ATOM 3291 N N . ALA A 1 439 ? -32.727 -14.829 50.195 1.00 90.38 439 ALA A N 1
ATOM 3292 C CA . ALA A 1 439 ? -32.495 -14.527 51.605 1.00 90.38 439 ALA A CA 1
ATOM 3293 C C . ALA A 1 439 ? -33.258 -13.270 52.050 1.00 90.38 439 ALA A C 1
ATOM 3295 O O . ALA A 1 439 ? -33.870 -13.278 53.115 1.00 90.38 439 ALA A O 1
ATOM 3296 N N . LYS A 1 440 ? -33.266 -12.212 51.231 1.00 91.56 440 LYS A N 1
ATOM 3297 C CA . LYS A 1 440 ? -34.041 -10.990 51.483 1.00 91.56 440 LYS A CA 1
ATOM 3298 C C . LYS A 1 440 ? -35.546 -11.266 51.526 1.00 91.56 440 LYS A C 1
ATOM 3300 O O . LYS A 1 440 ? -36.225 -10.764 52.412 1.00 91.56 440 LYS A O 1
ATOM 3305 N N . ASP A 1 441 ? -36.070 -12.055 50.598 1.00 90.69 441 ASP A N 1
ATOM 3306 C CA . ASP A 1 441 ? -37.493 -12.393 50.558 1.00 90.69 441 ASP A CA 1
ATOM 3307 C C . ASP A 1 441 ? -37.876 -13.244 51.778 1.00 90.69 441 ASP A C 1
ATOM 3309 O O . ASP A 1 441 ? -38.914 -13.014 52.395 1.00 90.69 441 ASP A O 1
ATOM 3313 N N . SER A 1 442 ? -36.990 -14.150 52.210 1.00 90.94 442 SER A N 1
ATOM 3314 C CA . SER A 1 442 ? -37.151 -14.894 53.463 1.00 90.94 442 SER A CA 1
ATOM 3315 C C . SER A 1 442 ? -37.140 -13.982 54.695 1.00 90.94 442 SER A C 1
ATOM 3317 O O . SER A 1 442 ? -38.012 -14.121 55.553 1.00 90.94 442 SER A O 1
ATOM 3319 N N . THR A 1 443 ? -36.209 -13.026 54.801 1.00 90.38 443 THR A N 1
ATOM 3320 C CA . THR A 1 443 ? -36.203 -12.089 55.936 1.00 90.38 443 THR A CA 1
ATOM 3321 C C . THR A 1 443 ? -37.407 -11.161 55.915 1.00 90.38 443 THR A C 1
ATOM 3323 O O . THR A 1 443 ? -37.961 -10.875 56.975 1.00 90.38 443 THR A O 1
ATOM 3326 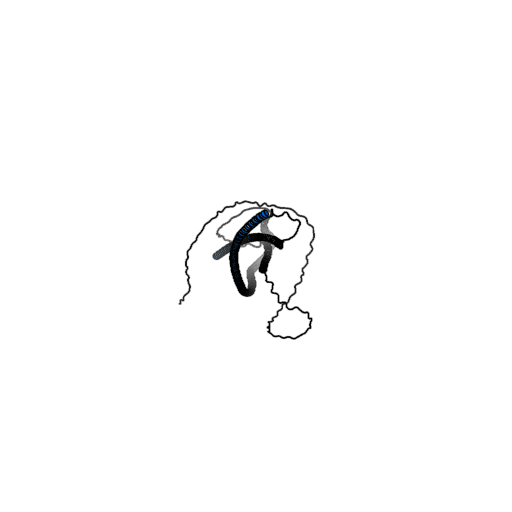N N . HIS A 1 444 ? -37.857 -10.734 54.733 1.00 91.44 444 HIS A N 1
ATOM 3327 C CA . HIS A 1 444 ? -39.061 -9.928 54.606 1.00 91.44 444 HIS A CA 1
ATOM 3328 C C . HIS A 1 444 ? -40.305 -10.717 55.024 1.00 91.44 444 HIS A C 1
ATOM 3330 O O . HIS A 1 444 ? -41.105 -10.190 55.793 1.00 91.44 444 HIS A O 1
ATOM 3336 N N . SER A 1 445 ? -40.427 -11.980 54.605 1.00 90.88 445 SER A N 1
ATOM 3337 C CA . SER A 1 445 ? -41.503 -12.877 55.039 1.00 90.88 445 SER A CA 1
ATOM 3338 C C . SER A 1 445 ? -41.510 -13.061 56.559 1.00 90.88 445 SER A C 1
ATOM 3340 O O . SER A 1 445 ? -42.573 -12.979 57.164 1.00 90.88 445 SER A O 1
ATOM 3342 N N . ASN A 1 446 ? -40.341 -13.248 57.184 1.00 92.12 446 ASN A N 1
ATOM 3343 C CA . ASN A 1 446 ? -40.226 -13.372 58.643 1.00 92.12 446 ASN A CA 1
ATOM 3344 C C . ASN A 1 446 ? -40.616 -12.075 59.374 1.00 92.12 446 ASN A C 1
ATOM 3346 O O . ASN A 1 446 ? -41.203 -12.114 60.452 1.00 92.12 446 ASN A O 1
ATOM 3350 N N . LEU A 1 447 ? -40.285 -10.915 58.799 1.00 90.69 447 LEU A N 1
ATOM 3351 C CA . LEU A 1 447 ? -40.680 -9.607 59.329 1.00 90.69 447 LEU A CA 1
ATOM 3352 C C . LEU A 1 447 ? -42.190 -9.392 59.241 1.00 90.69 447 LEU A C 1
ATOM 3354 O O . LEU A 1 447 ? -42.779 -8.903 60.199 1.00 90.69 447 LEU A O 1
ATOM 3358 N N . VAL A 1 448 ? -42.811 -9.777 58.122 1.00 92.50 448 VAL A N 1
ATOM 3359 C CA . VAL A 1 448 ? -44.267 -9.696 57.948 1.00 92.50 448 VAL A CA 1
ATOM 3360 C C . VAL A 1 448 ? -44.969 -10.630 58.930 1.00 92.50 448 VAL A C 1
ATOM 3362 O O . VAL A 1 448 ? -45.847 -10.169 59.650 1.00 92.50 448 VAL A O 1
ATOM 3365 N N . SER A 1 449 ? -44.525 -11.885 59.066 1.00 90.62 449 SER A N 1
ATOM 3366 C CA . SER A 1 449 ? -45.114 -12.810 60.046 1.00 90.62 449 SER A CA 1
ATOM 3367 C C . SER A 1 449 ? -44.935 -12.324 61.487 1.00 90.62 449 SER A C 1
ATOM 3369 O O . SER A 1 449 ? -45.841 -12.452 62.301 1.00 90.62 449 SER A O 1
ATOM 3371 N N . PHE A 1 450 ? -43.784 -11.724 61.813 1.00 91.62 450 PHE A N 1
ATOM 3372 C CA . PHE A 1 450 ? -43.559 -11.124 63.129 1.00 91.62 450 PHE A CA 1
ATOM 3373 C C . PHE A 1 450 ? -44.459 -9.903 63.363 1.00 91.62 450 PHE A C 1
ATOM 3375 O O . PHE A 1 450 ? -44.989 -9.721 64.457 1.00 91.62 450 PHE A O 1
ATOM 3382 N N . GLN A 1 451 ? -44.654 -9.064 62.344 1.00 93.00 451 GLN A N 1
ATOM 3383 C CA . GLN A 1 451 ? -45.562 -7.922 62.414 1.00 93.00 451 GLN A CA 1
ATOM 3384 C C . GLN A 1 451 ? -47.015 -8.375 62.608 1.00 93.00 451 GLN A C 1
ATOM 3386 O O . GLN A 1 451 ? -47.719 -7.790 63.431 1.00 93.00 451 GLN A O 1
ATOM 3391 N N . GLU A 1 452 ? -47.447 -9.418 61.898 1.00 93.94 452 GLU A N 1
ATOM 3392 C CA . GLU A 1 452 ? -48.762 -10.044 62.062 1.00 93.94 452 GLU A CA 1
ATOM 3393 C C . GLU A 1 452 ? -48.929 -10.588 63.487 1.00 93.94 452 GLU A C 1
ATOM 3395 O O . GLU A 1 452 ? -49.870 -10.192 64.173 1.00 93.94 452 GLU A O 1
ATOM 3400 N N . GLU A 1 453 ? -47.966 -11.362 63.997 1.00 93.38 453 GLU A N 1
ATOM 3401 C CA . GLU A 1 453 ? -47.996 -11.892 65.367 1.00 93.38 453 GLU A CA 1
ATOM 3402 C C . GLU A 1 453 ? -48.047 -10.771 66.423 1.00 93.38 453 GLU A C 1
ATOM 3404 O O . GLU A 1 453 ? -48.822 -10.831 67.381 1.00 93.38 453 GLU A O 1
ATOM 3409 N N . MET A 1 454 ? -47.259 -9.705 66.254 1.00 89.31 454 MET A N 1
ATOM 3410 C CA . MET A 1 454 ? -47.297 -8.546 67.152 1.00 89.31 454 MET A CA 1
ATOM 3411 C C . MET A 1 454 ? -48.634 -7.806 67.076 1.00 89.31 454 MET A C 1
ATOM 3413 O O . MET A 1 454 ? -49.134 -7.343 68.103 1.00 89.31 454 MET A O 1
ATOM 3417 N N . SER A 1 455 ? -49.235 -7.711 65.888 1.00 91.75 455 SER A N 1
ATOM 3418 C CA . SER A 1 455 ? -50.559 -7.113 65.719 1.00 91.75 455 SER A CA 1
ATOM 3419 C C . SER A 1 455 ? -51.647 -7.952 66.392 1.00 91.75 455 SER A C 1
ATOM 3421 O O . SER A 1 455 ? -52.490 -7.388 67.090 1.00 91.75 455 SER A O 1
ATOM 3423 N N . GLU A 1 456 ? -51.584 -9.282 66.291 1.00 93.81 456 GLU A N 1
ATOM 3424 C CA . GLU A 1 456 ? -52.496 -10.199 66.978 1.00 93.81 456 GLU A CA 1
ATOM 3425 C C . GLU A 1 456 ? -52.356 -10.091 68.497 1.00 93.81 456 GLU A C 1
ATOM 3427 O O . GLU A 1 456 ? -53.360 -9.944 69.196 1.00 93.81 456 GLU A O 1
ATOM 3432 N N . ARG A 1 457 ? -51.119 -10.070 69.015 1.00 91.00 457 ARG A N 1
ATOM 3433 C CA . ARG A 1 457 ? -50.854 -9.857 70.447 1.00 91.00 457 ARG A CA 1
ATOM 3434 C C . ARG A 1 457 ? -51.408 -8.521 70.932 1.00 91.00 457 ARG A C 1
ATOM 3436 O O . ARG A 1 457 ? -52.017 -8.477 71.996 1.00 91.00 457 ARG A O 1
ATOM 3443 N N . LEU A 1 458 ? -51.249 -7.445 70.158 1.00 90.56 458 LEU A N 1
ATOM 3444 C CA . LEU A 1 458 ? -51.839 -6.146 70.492 1.00 90.56 458 LEU A CA 1
ATOM 3445 C C . LEU A 1 458 ? -53.371 -6.222 70.544 1.00 90.56 458 LEU A C 1
ATOM 3447 O O . LEU A 1 458 ? -53.959 -5.799 71.537 1.00 90.56 458 LEU A O 1
ATOM 3451 N N . HIS A 1 459 ? -54.019 -6.828 69.546 1.00 92.06 459 HIS A N 1
ATOM 3452 C CA . HIS A 1 459 ? -55.479 -6.987 69.532 1.00 92.06 459 HIS A CA 1
ATOM 3453 C C . HIS A 1 459 ? -55.982 -7.844 70.704 1.00 92.06 459 HIS A C 1
ATOM 3455 O O . HIS A 1 459 ? -57.032 -7.547 71.275 1.00 92.06 459 HIS A O 1
ATOM 3461 N N . GLU A 1 460 ? -55.233 -8.877 71.090 1.00 91.94 460 GLU A N 1
ATOM 3462 C CA . GLU A 1 460 ? -55.516 -9.697 72.269 1.00 91.94 460 GLU A CA 1
ATOM 3463 C C . GLU A 1 460 ? -55.386 -8.885 73.565 1.00 91.94 460 GLU A C 1
ATOM 3465 O O . GLU A 1 460 ? -56.302 -8.892 74.384 1.00 91.94 460 GLU A O 1
ATOM 3470 N N . THR A 1 461 ? -54.318 -8.097 73.727 1.00 88.38 461 THR A N 1
ATOM 3471 C CA . THR A 1 461 ? -54.180 -7.217 74.901 1.00 88.38 461 THR A CA 1
ATOM 3472 C C . THR A 1 461 ? -55.268 -6.145 74.961 1.00 88.38 461 THR A C 1
ATOM 3474 O O . THR A 1 461 ? -55.792 -5.863 76.036 1.00 88.38 461 THR A O 1
ATOM 3477 N N . GLU A 1 462 ? -55.683 -5.582 73.822 1.00 89.94 462 GLU A N 1
ATOM 3478 C CA . GLU A 1 462 ? -56.813 -4.655 73.772 1.00 89.94 462 GLU A CA 1
ATOM 3479 C C . GLU A 1 462 ? -58.134 -5.335 74.140 1.00 89.94 462 GLU A C 1
ATOM 3481 O O . GLU A 1 462 ? -58.973 -4.729 74.806 1.00 89.94 462 GLU A O 1
ATOM 3486 N N . ARG A 1 463 ? -58.350 -6.581 73.704 1.00 92.94 463 ARG A N 1
ATOM 3487 C CA . ARG A 1 463 ? -59.526 -7.374 74.082 1.00 92.94 463 ARG A CA 1
ATOM 3488 C C . ARG A 1 463 ? -59.558 -7.597 75.594 1.00 92.94 463 ARG A C 1
ATOM 3490 O O . ARG A 1 463 ? -60.556 -7.253 76.218 1.00 92.94 463 ARG A O 1
ATOM 3497 N N . GLN A 1 464 ? -58.450 -8.040 76.185 1.00 89.56 464 GLN A N 1
ATOM 3498 C CA . GLN A 1 464 ? -58.312 -8.221 77.635 1.00 89.56 464 GLN A CA 1
ATOM 3499 C C . GLN A 1 464 ? -58.502 -6.906 78.409 1.00 89.56 464 GLN A C 1
ATOM 3501 O O . GLN A 1 464 ? -59.121 -6.880 79.474 1.00 89.56 464 GLN A O 1
ATOM 3506 N N . LEU A 1 465 ? -58.029 -5.779 77.866 1.00 89.31 465 LEU A N 1
ATOM 3507 C CA . LEU A 1 465 ? -58.280 -4.447 78.424 1.00 89.31 465 LEU A CA 1
ATOM 3508 C C . LEU A 1 465 ? -59.764 -4.056 78.362 1.00 89.31 465 LEU A C 1
ATOM 3510 O O . LEU A 1 465 ? -60.284 -3.492 79.321 1.00 89.31 465 LEU A O 1
ATOM 3514 N N . ARG A 1 466 ? -60.472 -4.366 77.269 1.00 90.44 466 ARG A N 1
ATOM 3515 C CA . ARG A 1 466 ? -61.926 -4.138 77.173 1.00 90.44 466 ARG A CA 1
ATOM 3516 C C . ARG A 1 466 ? -62.696 -5.019 78.160 1.00 90.44 466 ARG A C 1
ATOM 3518 O O . ARG A 1 466 ? -63.607 -4.527 78.817 1.00 90.44 466 ARG A O 1
ATOM 3525 N N . GLU A 1 467 ? -62.310 -6.284 78.304 1.00 92.00 467 GLU A N 1
ATOM 3526 C CA . GLU A 1 467 ? -62.919 -7.222 79.256 1.00 92.00 467 GLU A CA 1
ATOM 3527 C C . GLU A 1 467 ? -62.691 -6.797 80.710 1.00 92.00 467 GLU A C 1
ATOM 3529 O O . GLU A 1 467 ? -63.644 -6.704 81.482 1.00 92.00 467 GLU A O 1
ATOM 3534 N N . SER A 1 468 ? -61.451 -6.467 81.081 1.00 86.81 468 SER A N 1
ATOM 3535 C CA . SER A 1 468 ? -61.134 -5.951 82.420 1.00 86.81 468 SER A CA 1
ATOM 3536 C C . SER A 1 468 ? -61.833 -4.623 82.704 1.00 86.81 468 SER A C 1
ATOM 3538 O O . SER A 1 468 ? -62.358 -4.439 83.799 1.00 86.81 468 SER A O 1
ATOM 3540 N N . ARG A 1 469 ? -61.934 -3.726 81.714 1.00 91.75 469 ARG A N 1
ATOM 3541 C CA . ARG A 1 469 ? -62.716 -2.493 81.839 1.00 91.75 469 ARG A CA 1
ATOM 3542 C C . ARG A 1 469 ? -64.195 -2.779 82.098 1.00 91.75 469 ARG A C 1
ATOM 3544 O O . ARG A 1 469 ? -64.752 -2.194 83.019 1.00 91.75 469 ARG A O 1
ATOM 3551 N N . HIS A 1 470 ? -64.817 -3.687 81.349 1.00 90.94 470 HIS A N 1
ATOM 3552 C CA . HIS A 1 470 ? -66.206 -4.081 81.597 1.00 90.94 470 HIS A CA 1
ATOM 3553 C C . HIS A 1 470 ? -66.393 -4.745 82.967 1.00 90.94 470 HIS A C 1
ATOM 3555 O O . HIS A 1 470 ? -67.389 -4.485 83.644 1.00 90.94 470 HIS A O 1
ATOM 3561 N N . ALA A 1 471 ? -65.433 -5.555 83.420 1.00 88.25 471 ALA A N 1
ATOM 3562 C CA . ALA A 1 471 ? -65.447 -6.117 84.767 1.00 88.25 471 ALA A CA 1
ATOM 3563 C C . ALA A 1 471 ? -65.367 -5.015 85.837 1.00 88.25 471 ALA A C 1
ATOM 3565 O O . ALA A 1 471 ? -66.143 -5.038 86.789 1.00 88.25 471 ALA A O 1
ATOM 3566 N N . CYS A 1 472 ? -64.499 -4.014 85.658 1.00 85.94 472 CYS A N 1
ATOM 3567 C CA . CYS A 1 472 ? -64.426 -2.846 86.535 1.00 85.94 472 CYS A CA 1
ATOM 3568 C C . CYS A 1 472 ? -65.724 -2.030 86.527 1.00 85.94 472 CYS A C 1
ATOM 3570 O O . CYS A 1 472 ? -66.198 -1.667 87.595 1.00 85.94 472 CYS A O 1
ATOM 3572 N N . GLU A 1 473 ? -66.324 -1.777 85.361 1.00 88.81 473 GLU A N 1
ATOM 3573 C CA . GLU A 1 473 ? -67.618 -1.085 85.241 1.00 88.81 473 GLU A CA 1
ATOM 3574 C C . GLU A 1 473 ? -68.732 -1.862 85.965 1.00 88.81 473 GLU A C 1
ATOM 3576 O O . GLU A 1 473 ? -69.553 -1.274 86.667 1.00 88.81 473 GLU A O 1
ATOM 3581 N N . THR A 1 474 ? -68.720 -3.195 85.870 1.00 90.06 474 THR A N 1
ATOM 3582 C CA . THR A 1 474 ? -69.672 -4.071 86.572 1.00 90.06 474 THR A CA 1
ATOM 3583 C C . THR A 1 474 ? -69.460 -4.035 88.086 1.00 90.06 474 THR A C 1
ATOM 3585 O O . THR A 1 474 ? -70.423 -3.880 88.835 1.00 90.06 474 THR A O 1
ATOM 3588 N N . LEU A 1 475 ? -68.210 -4.137 88.548 1.00 89.31 475 LEU A N 1
ATOM 3589 C CA . LEU A 1 475 ? -67.860 -4.022 89.967 1.00 89.31 475 LEU A CA 1
ATOM 3590 C C . LEU A 1 475 ? -68.200 -2.634 90.517 1.00 89.31 475 LEU A C 1
ATOM 3592 O O . LEU A 1 475 ? -68.700 -2.530 91.630 1.00 89.31 475 LEU A O 1
ATOM 3596 N N . GLN A 1 476 ? -67.987 -1.574 89.738 1.00 90.38 476 GLN A N 1
ATOM 3597 C CA . GLN A 1 476 ? -68.358 -0.212 90.111 1.00 90.38 476 GLN A CA 1
ATOM 3598 C C . GLN A 1 476 ? -69.878 -0.068 90.245 1.00 90.38 476 GLN A C 1
ATOM 3600 O O . GLN A 1 476 ? -70.345 0.520 91.215 1.00 90.38 476 GLN A O 1
ATOM 3605 N N . ALA A 1 477 ? -70.659 -0.641 89.324 1.00 88.56 477 ALA A N 1
ATOM 3606 C CA . ALA A 1 477 ? -72.117 -0.661 89.429 1.00 88.56 477 ALA A CA 1
ATOM 3607 C C . ALA A 1 477 ? -72.603 -1.454 90.656 1.00 88.56 477 ALA A C 1
ATOM 3609 O O . ALA A 1 477 ? -73.514 -1.009 91.350 1.00 88.56 477 ALA A O 1
ATOM 3610 N N . GLN A 1 478 ? -71.974 -2.596 90.957 1.00 89.88 478 GLN A N 1
ATOM 3611 C CA . GLN A 1 478 ? -72.253 -3.364 92.175 1.00 89.88 478 GLN A CA 1
ATOM 3612 C C . GLN A 1 478 ? -71.911 -2.574 93.438 1.00 89.88 478 GLN A C 1
ATOM 3614 O O . GLN A 1 478 ? -72.675 -2.605 94.393 1.00 89.88 478 GLN A O 1
ATOM 3619 N N . LEU A 1 479 ? -70.792 -1.848 93.440 1.00 88.69 479 LEU A N 1
ATOM 3620 C CA . LEU A 1 479 ? -70.370 -1.029 94.570 1.00 88.69 479 LEU A CA 1
ATOM 3621 C C . LEU A 1 479 ? -71.350 0.127 94.807 1.00 88.69 479 LEU A C 1
ATOM 3623 O O . LEU A 1 479 ? -71.769 0.312 95.942 1.00 88.69 479 LEU A O 1
ATOM 3627 N N . ILE A 1 480 ? -71.803 0.808 93.748 1.00 89.75 480 ILE A N 1
ATOM 3628 C CA . ILE A 1 480 ? -72.861 1.833 93.828 1.00 89.75 480 ILE A CA 1
ATOM 3629 C C . ILE A 1 480 ? -74.165 1.242 94.384 1.00 89.75 480 ILE A C 1
ATOM 3631 O O . ILE A 1 480 ? -74.836 1.878 95.191 1.00 89.75 480 ILE A O 1
ATOM 3635 N N . GLU A 1 481 ? -74.544 0.029 93.978 1.00 90.44 481 GLU A N 1
ATOM 3636 C CA . GLU A 1 481 ? -75.750 -0.626 94.497 1.00 90.44 481 GLU A CA 1
ATOM 3637 C C . GLU A 1 481 ? -75.592 -1.048 95.967 1.00 90.44 481 GLU A C 1
ATOM 3639 O O . GLU A 1 481 ? -76.521 -0.865 96.750 1.00 90.44 481 GLU A O 1
ATOM 3644 N N . CYS A 1 482 ? -74.417 -1.540 96.373 1.00 87.31 482 CYS A N 1
ATOM 3645 C CA . CYS A 1 482 ? -74.093 -1.805 97.777 1.00 87.31 482 CYS A CA 1
ATOM 3646 C C . CYS A 1 482 ? -74.111 -0.519 98.614 1.00 87.31 482 CYS A C 1
ATOM 3648 O O . CYS A 1 482 ? -74.679 -0.516 99.701 1.00 87.31 482 CYS A O 1
ATOM 3650 N N . GLU A 1 483 ? -73.533 0.577 98.111 1.00 88.38 483 GLU A N 1
ATOM 3651 C CA . GLU A 1 483 ? -73.598 1.900 98.742 1.00 88.38 483 GLU A CA 1
ATOM 3652 C C . GLU A 1 483 ? -75.049 2.367 98.874 1.00 88.38 483 GLU A C 1
ATOM 3654 O O . GLU A 1 483 ? -75.447 2.812 99.943 1.00 88.38 483 GLU A O 1
ATOM 3659 N N . ARG A 1 484 ? -75.875 2.196 97.834 1.00 90.31 484 ARG A N 1
ATOM 3660 C CA . ARG A 1 484 ? -77.309 2.519 97.872 1.00 90.31 484 ARG A CA 1
ATOM 3661 C C . ARG A 1 484 ? -78.061 1.686 98.913 1.00 90.31 484 ARG A C 1
ATOM 3663 O O . ARG A 1 484 ? -78.923 2.222 99.602 1.00 90.31 484 ARG A O 1
ATOM 3670 N N . GLN A 1 485 ? -77.760 0.392 99.026 1.00 85.56 485 GLN A N 1
ATOM 3671 C CA . GLN A 1 485 ? -78.351 -0.497 100.033 1.00 85.56 485 GLN A CA 1
ATOM 3672 C C . GLN A 1 485 ? -77.931 -0.101 101.449 1.00 85.56 485 GLN A C 1
ATOM 3674 O O . GLN A 1 485 ? -78.792 0.028 102.312 1.00 85.56 485 GLN A O 1
ATOM 3679 N N . LEU A 1 486 ? -76.644 0.185 101.662 1.00 84.69 486 LEU A N 1
ATOM 3680 C CA . LEU A 1 486 ? -76.131 0.744 102.914 1.00 84.69 486 LEU A CA 1
ATOM 3681 C C . LEU A 1 486 ? -76.805 2.074 103.253 1.00 84.69 486 LEU A C 1
ATOM 3683 O O . LEU A 1 486 ? -77.190 2.277 104.397 1.00 84.69 486 LEU A O 1
ATOM 3687 N N . GLN A 1 487 ? -76.997 2.961 102.275 1.00 81.88 487 GLN A N 1
ATOM 3688 C CA . GLN A 1 487 ? -77.687 4.233 102.475 1.00 81.88 487 GLN A CA 1
ATOM 3689 C C . GLN A 1 487 ? -79.138 4.008 102.914 1.00 81.88 487 GLN A C 1
ATOM 3691 O O . GLN A 1 487 ? -79.587 4.640 103.857 1.00 81.88 487 GLN A O 1
ATOM 3696 N N . LEU A 1 488 ? -79.850 3.061 102.293 1.00 84.62 488 LEU A N 1
ATOM 3697 C CA . LEU A 1 488 ? -81.210 2.689 102.694 1.00 84.62 488 LEU A CA 1
ATOM 3698 C C . LEU A 1 488 ? -81.266 2.067 104.095 1.00 84.62 488 LEU A C 1
ATOM 3700 O O . LEU A 1 488 ? -82.215 2.324 104.833 1.00 84.62 488 LEU A O 1
ATOM 3704 N N . GLU A 1 489 ? -80.276 1.258 104.474 1.00 81.00 489 GLU A N 1
ATOM 3705 C CA . GLU A 1 489 ? -80.162 0.722 105.833 1.00 81.00 489 GLU A CA 1
ATOM 3706 C C . GLU A 1 489 ? -79.858 1.828 106.845 1.00 81.00 489 GLU A C 1
ATOM 3708 O O . GLU A 1 489 ? -80.467 1.853 107.911 1.00 81.00 489 GLU A O 1
ATOM 3713 N N . VAL A 1 490 ? -78.971 2.767 106.513 1.00 80.75 490 VAL A N 1
ATOM 3714 C CA . VAL A 1 490 ? -78.647 3.939 107.336 1.00 80.75 490 VAL A CA 1
ATOM 3715 C C . VAL A 1 490 ? -79.860 4.859 107.470 1.00 80.75 490 VAL A C 1
ATOM 3717 O O . VAL A 1 490 ? -80.182 5.245 108.587 1.00 80.75 490 VAL A O 1
ATOM 3720 N N . ASP A 1 491 ? -80.587 5.142 106.391 1.00 76.56 491 ASP A N 1
ATOM 3721 C CA . ASP A 1 491 ? -81.812 5.950 106.403 1.00 76.56 491 ASP A CA 1
ATOM 3722 C C . ASP A 1 491 ? -82.939 5.244 107.176 1.00 76.56 491 ASP A C 1
ATOM 3724 O O . ASP A 1 491 ? -83.643 5.872 107.964 1.00 76.56 491 ASP A O 1
ATOM 3728 N N . GLY A 1 492 ? -83.075 3.922 107.033 1.00 75.94 492 GLY A N 1
ATOM 3729 C CA . GLY A 1 492 ? -83.993 3.112 107.839 1.00 75.94 492 GLY A CA 1
ATOM 3730 C C . GLY A 1 492 ? -83.612 3.086 109.323 1.00 75.94 492 GLY A C 1
ATOM 3731 O O . GLY A 1 492 ? -84.483 3.162 110.189 1.00 75.94 492 GLY A O 1
ATOM 3732 N N . SER A 1 493 ? -82.312 3.047 109.624 1.00 72.06 493 SER A N 1
ATOM 3733 C CA . SER A 1 493 ? -81.768 3.141 110.983 1.00 72.06 493 SER A CA 1
ATOM 3734 C C . SER A 1 493 ? -81.957 4.538 111.569 1.00 72.06 493 SER A C 1
ATOM 3736 O O . SER A 1 493 ? -82.226 4.661 112.759 1.00 72.06 493 SER A O 1
ATOM 3738 N N . HIS A 1 494 ? -81.838 5.589 110.753 1.00 64.75 494 HIS A N 1
ATOM 3739 C CA . HIS A 1 494 ? -82.127 6.966 111.138 1.00 64.75 494 HIS A CA 1
ATOM 3740 C C . HIS A 1 494 ? -83.617 7.176 111.379 1.00 64.75 494 HIS A C 1
ATOM 3742 O O . HIS A 1 494 ? -83.947 7.788 112.382 1.00 64.75 494 HIS A O 1
ATOM 3748 N N . GLY A 1 495 ? -84.503 6.594 110.568 1.00 66.56 495 GLY A N 1
ATOM 3749 C CA . GLY A 1 495 ? -85.943 6.591 110.836 1.00 66.56 495 GLY A CA 1
ATOM 3750 C C . GLY A 1 495 ? -86.281 5.896 112.157 1.00 66.56 495 GLY A C 1
ATOM 3751 O O . GLY A 1 495 ? -86.998 6.453 112.980 1.00 66.56 495 GLY A O 1
ATOM 3752 N N . GLN A 1 496 ? -85.681 4.729 112.429 1.00 61.28 496 GLN A N 1
ATOM 3753 C CA . GLN A 1 496 ? -85.829 4.077 113.736 1.00 61.28 496 GLN A CA 1
ATOM 3754 C C . GLN A 1 496 ? -85.238 4.923 114.867 1.00 61.28 496 GLN A C 1
ATOM 3756 O O . GLN A 1 496 ? -85.823 5.010 115.940 1.00 61.28 496 GLN A O 1
ATOM 3761 N N . ARG A 1 497 ? -84.085 5.561 114.653 1.00 65.12 497 ARG A N 1
ATOM 3762 C CA . ARG A 1 497 ? -83.445 6.422 115.651 1.00 65.12 497 ARG A CA 1
ATOM 3763 C C . ARG A 1 497 ? -84.261 7.681 115.928 1.00 65.12 497 ARG A C 1
ATOM 3765 O O . ARG A 1 497 ? -84.356 8.049 117.087 1.00 65.12 497 ARG A O 1
ATOM 3772 N N . GLU A 1 498 ? -84.875 8.292 114.921 1.00 67.25 498 GLU A N 1
ATOM 3773 C CA . GLU A 1 498 ? -85.809 9.410 115.080 1.00 67.25 498 GLU A CA 1
ATOM 3774 C C . GLU A 1 498 ? -87.073 8.970 115.825 1.00 67.25 498 GLU A C 1
ATOM 3776 O O . GLU A 1 498 ? -87.484 9.658 116.750 1.00 67.25 498 GLU A O 1
ATOM 3781 N N . GLU A 1 499 ? -87.630 7.788 115.536 1.00 67.19 499 GLU A N 1
ATOM 3782 C CA . GLU A 1 499 ? -88.737 7.214 116.320 1.00 67.19 499 GLU A CA 1
ATOM 3783 C C . GLU A 1 499 ? -88.340 6.969 117.788 1.00 67.19 499 GLU A C 1
ATOM 3785 O O . GLU A 1 499 ? -89.109 7.271 118.704 1.00 67.19 499 GLU A O 1
ATOM 3790 N N . TRP A 1 500 ? -87.127 6.462 118.036 1.00 66.38 500 TRP A N 1
ATOM 3791 C CA . TRP A 1 500 ? -86.579 6.300 119.386 1.00 66.38 500 TRP A CA 1
ATOM 3792 C C . TRP A 1 500 ? -86.309 7.645 120.067 1.00 66.38 500 TRP A C 1
ATOM 3794 O O . TRP A 1 500 ? -86.571 7.772 121.261 1.00 66.38 500 TRP A O 1
ATOM 3804 N N . GLU A 1 501 ? -85.809 8.645 119.342 1.00 69.88 501 GLU A N 1
ATOM 3805 C CA . GLU A 1 501 ? -85.549 9.997 119.844 1.00 69.88 501 GLU A CA 1
ATOM 3806 C C . GLU A 1 501 ? -86.846 10.766 120.111 1.00 69.88 501 GLU A C 1
ATOM 3808 O O . GLU A 1 501 ? -86.900 11.516 121.079 1.00 69.88 501 GLU A O 1
ATOM 3813 N N . ASP A 1 502 ? -87.911 10.546 119.343 1.00 72.25 502 ASP A N 1
ATOM 3814 C CA . ASP A 1 502 ? -89.235 11.122 119.584 1.00 72.25 502 ASP A CA 1
ATOM 3815 C C . ASP A 1 502 ? -89.975 10.403 120.715 1.00 72.25 502 ASP A C 1
ATOM 3817 O O . ASP A 1 502 ? -90.640 11.053 121.524 1.00 72.25 502 ASP A O 1
ATOM 3821 N N . ALA A 1 503 ? -89.789 9.089 120.865 1.00 67.81 503 ALA A N 1
ATOM 3822 C CA . ALA A 1 503 ? -90.205 8.364 122.064 1.00 67.81 503 ALA A CA 1
ATOM 3823 C C . ALA A 1 503 ? -89.442 8.856 123.305 1.00 67.81 503 ALA A C 1
ATOM 3825 O O . ALA A 1 503 ? -90.044 9.024 124.367 1.00 67.81 503 ALA A O 1
ATOM 3826 N N . LEU A 1 504 ? -88.145 9.155 123.167 1.00 70.50 504 LEU A N 1
ATOM 3827 C CA . LEU A 1 504 ? -87.344 9.774 124.219 1.00 70.50 504 LEU A CA 1
ATOM 3828 C C . LEU A 1 504 ? -87.832 11.187 124.514 1.00 70.50 504 LEU A C 1
ATOM 3830 O O . LEU A 1 504 ? -88.118 11.462 125.664 1.00 70.50 504 LEU A O 1
ATOM 3834 N N . ARG A 1 505 ? -88.026 12.057 123.518 1.00 75.00 505 ARG A N 1
ATOM 3835 C CA . ARG A 1 505 ? -88.566 13.414 123.705 1.00 75.00 505 ARG A CA 1
ATOM 3836 C C . ARG A 1 505 ? -89.961 13.394 124.321 1.00 75.00 505 ARG A C 1
ATOM 3838 O O . ARG A 1 505 ? -90.247 14.220 125.178 1.00 75.00 505 ARG A O 1
ATOM 3845 N N . SER A 1 506 ? -90.810 12.438 123.948 1.00 74.69 506 SER A N 1
ATOM 3846 C CA . SER A 1 506 ? -92.117 12.233 124.575 1.00 74.69 506 SER A CA 1
ATOM 3847 C C . SER A 1 506 ? -91.992 11.747 126.019 1.00 74.69 506 SER A C 1
ATOM 3849 O O . SER A 1 506 ? -92.817 12.132 126.847 1.00 74.69 506 SER A O 1
ATOM 3851 N N . ALA A 1 507 ? -91.001 10.913 126.336 1.00 65.81 507 ALA A N 1
ATOM 3852 C CA . ALA A 1 507 ? -90.716 10.491 127.702 1.00 65.81 507 ALA A CA 1
ATOM 3853 C C . ALA A 1 507 ? -90.121 11.639 128.529 1.00 65.81 507 ALA A C 1
ATOM 3855 O O . ALA A 1 507 ? -90.536 11.826 129.667 1.00 65.81 507 ALA A O 1
ATOM 3856 N N . THR A 1 508 ? -89.235 12.455 127.955 1.00 71.88 508 THR A N 1
ATOM 3857 C CA . THR A 1 508 ? -88.656 13.640 128.595 1.00 71.88 508 THR A CA 1
ATOM 3858 C C . THR A 1 508 ? -89.718 14.706 128.828 1.00 71.88 508 THR A C 1
ATOM 3860 O O . THR A 1 508 ? -89.817 15.199 129.936 1.00 71.88 508 THR A O 1
ATOM 3863 N N . ALA A 1 509 ? -90.610 14.970 127.870 1.00 68.75 509 ALA A N 1
ATOM 3864 C CA . ALA A 1 509 ? -91.751 15.866 128.077 1.00 68.75 509 ALA A CA 1
ATOM 3865 C C . ALA A 1 509 ? -92.686 15.363 129.191 1.00 68.75 509 ALA A C 1
ATOM 3867 O O . ALA A 1 509 ? -93.257 16.157 129.931 1.00 68.75 509 ALA A O 1
ATOM 3868 N N . ARG A 1 510 ? -92.814 14.040 129.353 1.00 74.06 510 ARG A N 1
ATOM 3869 C CA . ARG A 1 510 ? -93.562 13.426 130.459 1.00 74.06 510 ARG A CA 1
ATOM 3870 C C . ARG A 1 510 ? -92.831 13.547 131.795 1.00 74.06 510 ARG A C 1
ATOM 3872 O O . ARG A 1 510 ? -93.482 13.672 132.826 1.00 74.06 510 ARG A O 1
ATOM 3879 N N . ILE A 1 511 ? -91.500 13.491 131.781 1.00 71.56 511 ILE A N 1
ATOM 3880 C CA . ILE A 1 511 ? -90.658 13.767 132.947 1.00 71.56 511 ILE A CA 1
ATOM 3881 C C . ILE A 1 511 ? -90.781 15.243 133.323 1.00 71.56 511 ILE A C 1
ATOM 3883 O O . ILE A 1 511 ? -91.059 15.510 134.479 1.00 71.56 511 ILE A O 1
ATOM 3887 N N . ASP A 1 512 ? -90.713 16.175 132.374 1.00 74.69 512 ASP A N 1
ATOM 3888 C CA . ASP A 1 512 ? -90.884 17.613 132.615 1.00 74.69 512 ASP A CA 1
ATOM 3889 C C . ASP A 1 512 ? -92.297 17.943 133.134 1.00 74.69 512 ASP A C 1
ATOM 3891 O O . ASP A 1 512 ? -92.469 18.804 133.991 1.00 74.69 512 ASP A O 1
ATOM 3895 N N . GLU A 1 513 ? -93.328 17.226 132.677 1.00 71.56 513 GLU A N 1
ATOM 3896 C CA . GLU A 1 513 ? -94.700 17.337 133.191 1.00 71.56 513 GLU A CA 1
ATOM 3897 C C . GLU A 1 513 ? -94.813 16.790 134.631 1.00 71.56 513 GLU A C 1
ATOM 3899 O O . GLU A 1 513 ? -95.464 17.392 135.488 1.00 71.56 513 GLU A O 1
ATOM 3904 N N . LEU A 1 514 ? -94.114 15.691 134.943 1.00 69.38 514 LEU A N 1
ATOM 3905 C CA . LEU A 1 514 ? -93.995 15.156 136.305 1.00 69.38 514 LEU A CA 1
ATOM 3906 C C . LEU A 1 514 ? -93.144 16.055 137.215 1.00 69.38 514 LEU A C 1
ATOM 3908 O O . LEU A 1 514 ? -93.474 16.199 138.390 1.00 69.38 514 LEU A O 1
ATOM 3912 N N . GLU A 1 515 ? -92.090 16.679 136.693 1.00 67.31 515 GLU A N 1
ATOM 3913 C CA . GLU A 1 515 ? -91.242 17.647 137.390 1.00 67.31 515 GLU A CA 1
ATOM 3914 C C . GLU A 1 515 ? -91.973 18.968 137.614 1.00 67.31 515 GLU A C 1
ATOM 3916 O O . GLU A 1 515 ? -91.833 19.553 138.682 1.00 67.31 515 GLU A O 1
ATOM 3921 N N . SER A 1 516 ? -92.828 19.397 136.683 1.00 65.69 516 SER A N 1
ATOM 3922 C CA . SER A 1 516 ? -93.724 20.539 136.862 1.00 65.69 516 SER A CA 1
ATOM 3923 C C . SER A 1 516 ? -94.753 20.260 137.964 1.00 65.69 516 SER A C 1
ATOM 3925 O O . SER A 1 516 ? -94.907 21.087 138.862 1.00 65.69 516 SER A O 1
ATOM 3927 N N . MET A 1 517 ? -95.357 19.064 138.004 1.00 60.72 517 MET A N 1
ATOM 3928 C CA . MET A 1 517 ? -96.231 18.654 139.116 1.00 60.72 517 MET A CA 1
ATOM 3929 C C . MET A 1 517 ? -95.473 18.468 140.444 1.00 60.72 517 MET A C 1
ATOM 3931 O O . MET A 1 517 ? -96.025 18.718 141.519 1.00 60.72 517 MET A O 1
ATOM 3935 N N . LEU A 1 518 ? -94.201 18.061 140.407 1.00 59.34 518 LEU A N 1
ATOM 3936 C CA . LEU A 1 518 ? -93.338 17.984 141.589 1.00 59.34 518 LEU A CA 1
ATOM 3937 C C . LEU A 1 518 ? -92.913 19.371 142.076 1.00 59.34 518 LEU A C 1
ATOM 3939 O O . LEU A 1 518 ? -92.946 19.609 143.273 1.00 59.34 518 LEU A O 1
ATOM 3943 N N . GLN A 1 519 ? -92.595 20.321 141.199 1.00 58.28 519 GLN A N 1
ATOM 3944 C CA . GLN A 1 519 ? -92.276 21.703 141.571 1.00 58.28 519 GLN A CA 1
ATOM 3945 C C . GLN A 1 519 ? -93.510 22.444 142.104 1.00 58.28 519 GLN A C 1
ATOM 3947 O O . GLN A 1 519 ? -93.399 23.201 143.070 1.00 58.28 519 GLN A O 1
ATOM 3952 N N . GLU A 1 520 ? -94.698 22.160 141.568 1.00 53.91 520 GLU A N 1
ATOM 3953 C CA . GLU A 1 520 ? -95.968 22.707 142.059 1.00 53.91 520 GLU A CA 1
ATOM 3954 C C . GLU A 1 520 ? -96.367 22.116 143.430 1.00 53.91 520 GLU A C 1
ATOM 3956 O O . GLU A 1 520 ? -96.966 22.805 144.258 1.00 53.91 520 GLU A O 1
ATOM 3961 N N . THR A 1 521 ? -95.937 20.885 143.740 1.00 54.22 521 THR A N 1
ATOM 3962 C CA . THR A 1 521 ? -96.119 20.251 145.063 1.00 54.22 521 THR A CA 1
ATOM 3963 C C . THR A 1 521 ? -94.959 20.488 146.044 1.00 54.22 521 THR A C 1
ATOM 3965 O O . THR A 1 521 ? -95.160 20.391 147.256 1.00 54.22 521 THR A O 1
ATOM 3968 N N . HIS A 1 522 ? -93.772 20.891 145.576 1.00 45.72 522 HIS A N 1
ATOM 3969 C CA . HIS A 1 522 ? -92.627 21.270 146.420 1.00 45.72 522 HIS A CA 1
ATOM 3970 C C . HIS A 1 522 ? -92.601 22.769 146.769 1.00 45.72 522 HIS A C 1
ATOM 3972 O O . HIS A 1 522 ? -92.019 23.154 147.784 1.00 45.72 522 HIS A O 1
ATOM 3978 N N . GLY A 1 523 ? -93.313 23.614 146.012 1.00 48.50 523 GLY A N 1
ATOM 3979 C CA . GLY A 1 523 ? -93.535 25.031 146.331 1.00 48.50 523 GLY A CA 1
ATOM 3980 C C . GLY A 1 523 ? -94.386 25.290 147.586 1.00 48.50 523 GLY A C 1
ATOM 3981 O O . GLY A 1 523 ? -94.481 26.433 148.029 1.00 48.50 523 GLY A O 1
ATOM 3982 N N . GLN A 1 524 ? -94.982 24.255 148.190 1.00 45.59 524 GLN A N 1
ATOM 3983 C CA . GLN A 1 524 ? -95.850 24.391 149.367 1.00 45.59 524 GLN A CA 1
ATOM 3984 C C . GLN A 1 524 ? -95.290 23.807 150.675 1.00 45.59 524 GLN A C 1
ATOM 3986 O O . GLN A 1 524 ? -96.016 23.822 151.668 1.00 45.59 524 GLN A O 1
ATOM 3991 N N . VAL A 1 525 ? -94.033 23.335 150.740 1.00 42.09 525 VAL A N 1
ATOM 3992 C CA . VAL A 1 525 ? -93.570 22.620 151.954 1.00 42.09 525 VAL A CA 1
ATOM 3993 C C . VAL A 1 525 ? -92.364 23.185 152.709 1.00 42.09 525 VAL A C 1
ATOM 3995 O O . VAL A 1 525 ? -92.336 22.974 153.912 1.00 42.09 525 VAL A O 1
ATOM 3998 N N . HIS A 1 526 ? -91.422 23.964 152.174 1.00 36.59 526 HIS A N 1
ATOM 3999 C CA . HIS A 1 526 ? -90.345 24.491 153.045 1.00 36.59 526 HIS A CA 1
ATOM 4000 C C . HIS A 1 526 ? -89.657 25.707 152.407 1.00 36.59 526 HIS A C 1
ATOM 4002 O O . HIS A 1 526 ? -89.167 25.607 151.295 1.00 36.59 526 HIS A O 1
ATOM 4008 N N . ILE A 1 527 ? -89.544 26.905 153.001 1.00 38.09 527 ILE A N 1
ATOM 4009 C CA . ILE A 1 527 ? -89.549 27.322 154.420 1.00 38.09 527 ILE A CA 1
ATOM 4010 C C . ILE A 1 527 ? -88.761 26.364 155.320 1.00 38.09 527 ILE A C 1
ATOM 4012 O O . ILE A 1 527 ? -89.261 25.905 156.337 1.00 38.09 527 ILE A O 1
ATOM 4016 N N . ALA A 1 528 ? -87.534 26.019 154.936 1.00 30.73 528 ALA A N 1
ATOM 4017 C CA . ALA A 1 528 ? -86.415 25.743 155.841 1.00 30.73 528 ALA A CA 1
ATOM 4018 C C . ALA A 1 528 ? -85.149 25.453 155.023 1.00 30.73 528 ALA A C 1
ATOM 4020 O O . ALA A 1 528 ? -85.186 24.643 154.110 1.00 30.73 528 ALA A O 1
ATOM 4021 N N . GLN A 1 529 ? -84.045 26.068 155.457 1.00 31.38 529 GLN A N 1
ATOM 4022 C CA . GLN A 1 529 ? -82.649 25.647 155.252 1.00 31.38 529 GLN A CA 1
ATOM 4023 C C . GLN A 1 529 ? -82.086 25.798 153.826 1.00 31.38 529 GLN A C 1
ATOM 4025 O O . GLN A 1 529 ? -82.425 25.074 152.907 1.00 31.38 529 GLN A O 1
ATOM 4030 N N . GLN A 1 530 ? -81.341 26.872 153.556 1.00 26.84 530 GLN A N 1
ATOM 4031 C CA . GLN A 1 530 ? -79.929 27.114 153.917 1.00 26.84 530 GLN A CA 1
ATOM 4032 C C . GLN A 1 530 ? -78.916 26.404 152.999 1.00 26.84 530 GLN A C 1
ATOM 4034 O O . GLN A 1 530 ? -78.731 25.198 153.066 1.00 26.84 530 GLN A O 1
ATOM 4039 N N . SER A 1 531 ? -78.163 27.263 152.298 1.00 26.27 531 SER A N 1
ATOM 4040 C CA . SER A 1 531 ? -76.705 27.229 152.084 1.00 26.27 531 SER A CA 1
ATOM 4041 C C . SER A 1 531 ? -76.053 26.202 151.143 1.00 26.27 531 SER A C 1
ATOM 4043 O O . SER A 1 531 ? -76.197 25.002 151.317 1.00 26.27 531 SER A O 1
ATOM 4045 N N . HIS A 1 532 ? -75.161 26.770 150.314 1.00 28.75 532 HIS A N 1
ATOM 4046 C CA . HIS A 1 532 ? -73.928 26.222 149.719 1.00 28.75 532 HIS A CA 1
ATOM 4047 C C . HIS A 1 532 ? -73.996 25.475 148.366 1.00 28.75 532 HIS A C 1
ATOM 4049 O O . HIS A 1 532 ? -74.501 24.366 148.279 1.00 28.75 532 HIS A O 1
ATOM 4055 N N . ASP A 1 533 ? -73.490 26.129 147.300 1.00 26.03 533 ASP A N 1
ATOM 4056 C CA . ASP A 1 533 ? -72.158 25.922 146.663 1.00 26.03 533 ASP A CA 1
ATOM 4057 C C . ASP A 1 533 ? -71.507 24.510 146.748 1.00 26.03 533 ASP A C 1
ATOM 4059 O O . ASP A 1 533 ? -71.615 23.871 147.791 1.00 26.03 533 ASP A O 1
ATOM 4063 N N . PRO A 1 534 ? -70.546 24.137 145.865 1.00 46.03 534 PRO A N 1
ATOM 4064 C CA . PRO A 1 534 ? -70.458 24.219 144.394 1.00 46.03 534 PRO A CA 1
ATOM 4065 C C . PRO A 1 534 ? -69.872 22.902 143.764 1.00 46.03 534 PRO A C 1
ATOM 4067 O O . PRO A 1 534 ? -69.570 21.945 144.470 1.00 46.03 534 PRO A O 1
ATOM 4070 N N . THR A 1 535 ? -69.582 22.911 142.448 1.00 30.61 535 THR A N 1
ATOM 4071 C CA . THR A 1 535 ? -68.478 22.187 141.737 1.00 30.61 535 THR A CA 1
ATOM 4072 C C . THR A 1 535 ? -68.643 20.791 141.075 1.00 30.61 535 THR A C 1
ATOM 4074 O O . THR A 1 535 ? -69.252 19.884 141.629 1.00 30.61 535 THR A O 1
ATOM 4077 N N . LEU A 1 536 ? -67.910 20.667 139.937 1.00 30.95 536 LEU A N 1
ATOM 4078 C CA . LEU A 1 536 ? -67.363 19.478 139.221 1.00 30.95 536 LEU A CA 1
ATOM 4079 C C . LEU A 1 536 ? -68.387 18.667 138.379 1.00 30.95 536 LEU A C 1
ATOM 4081 O O . LEU A 1 536 ? -69.523 18.511 138.791 1.00 30.95 536 LEU A O 1
ATOM 4085 N N . GLN A 1 537 ? -68.106 18.102 137.196 1.00 32.28 537 GLN A N 1
ATOM 4086 C CA . GLN A 1 537 ? -66.880 17.914 136.410 1.00 32.28 537 GLN A CA 1
ATOM 4087 C C . GLN A 1 537 ? -67.220 17.374 135.003 1.00 32.28 537 GLN A C 1
ATOM 4089 O O . GLN A 1 537 ? -68.235 16.706 134.849 1.00 32.28 537 GLN A O 1
ATOM 4094 N N . ASP A 1 538 ? -66.297 17.620 134.065 1.00 27.72 538 ASP A N 1
ATOM 4095 C CA . ASP A 1 538 ? -65.827 16.763 132.960 1.00 27.72 538 ASP A CA 1
ATOM 4096 C C . ASP A 1 538 ? -66.795 16.204 131.901 1.00 27.72 538 ASP A C 1
ATOM 4098 O O . ASP A 1 538 ? -67.756 15.512 132.211 1.00 27.72 538 ASP A O 1
ATOM 4102 N N . LEU A 1 539 ? -66.431 16.413 130.621 1.00 33.94 539 LEU A N 1
ATOM 4103 C CA . LEU A 1 539 ? -66.253 15.347 129.614 1.00 33.94 539 LEU A CA 1
ATOM 4104 C C . LEU A 1 539 ? -65.731 15.909 128.267 1.00 33.94 539 LEU A C 1
ATOM 4106 O O . LEU A 1 539 ? -66.433 16.601 127.537 1.00 33.94 539 LEU A O 1
ATOM 4110 N N . ASP A 1 540 ? -64.450 15.629 128.011 1.00 29.14 540 ASP A N 1
ATOM 4111 C CA . ASP A 1 540 ? -63.847 15.032 126.806 1.00 29.14 540 ASP A CA 1
ATOM 4112 C C . ASP A 1 540 ? -64.315 15.382 125.366 1.00 29.14 540 ASP A C 1
ATOM 4114 O O . ASP A 1 540 ? -65.439 15.110 124.971 1.00 29.14 540 ASP A O 1
ATOM 4118 N N . THR A 1 541 ? -63.324 15.847 124.572 1.00 34.69 541 THR A N 1
ATOM 4119 C CA . THR A 1 541 ? -62.864 15.436 123.204 1.00 34.69 541 THR A CA 1
ATOM 4120 C C . THR A 1 541 ? -63.878 15.019 122.108 1.00 34.69 541 THR A C 1
ATOM 4122 O O . THR A 1 541 ? -64.823 14.300 122.409 1.00 34.69 541 THR A O 1
ATOM 4125 N N . PRO A 1 542 ? -63.628 15.282 120.788 1.00 45.03 542 PRO A N 1
ATOM 4126 C CA . PRO A 1 542 ? -62.505 14.621 120.089 1.00 45.03 542 PRO A CA 1
ATOM 4127 C C . PRO A 1 542 ? -61.882 15.295 118.821 1.00 45.03 542 PRO A C 1
ATOM 4129 O O . PRO A 1 542 ? -62.438 16.200 118.212 1.00 45.03 542 PRO A O 1
ATOM 4132 N N . LEU A 1 543 ? -60.731 14.724 118.411 1.00 32.12 543 LEU A N 1
ATOM 4133 C CA . LEU A 1 543 ? -60.219 14.485 117.038 1.00 32.12 543 LEU A CA 1
ATOM 4134 C C . LEU A 1 543 ? -59.818 15.654 116.113 1.00 32.12 543 LEU A C 1
ATOM 4136 O O . LEU A 1 543 ? -60.667 16.269 115.489 1.00 32.12 543 LEU A O 1
ATOM 4140 N N . PHE A 1 544 ? -58.506 15.787 115.848 1.00 29.75 544 PHE A N 1
ATOM 4141 C CA . PHE A 1 544 ? -57.975 16.046 114.493 1.00 29.75 544 PHE A CA 1
ATOM 4142 C C . PHE A 1 544 ? -56.466 15.735 114.403 1.00 29.75 544 PHE A C 1
ATOM 4144 O O . PHE A 1 544 ? -55.644 16.533 114.842 1.00 29.75 544 PHE A O 1
ATOM 4151 N N . ILE A 1 545 ? -56.098 14.592 113.807 1.00 34.00 545 ILE A N 1
ATOM 4152 C CA . ILE A 1 545 ? -54.759 14.309 113.252 1.00 34.00 545 ILE A CA 1
ATOM 4153 C C . ILE A 1 545 ? -54.923 13.336 112.067 1.00 34.00 545 ILE A C 1
ATOM 4155 O O . ILE A 1 545 ? -55.383 12.217 112.275 1.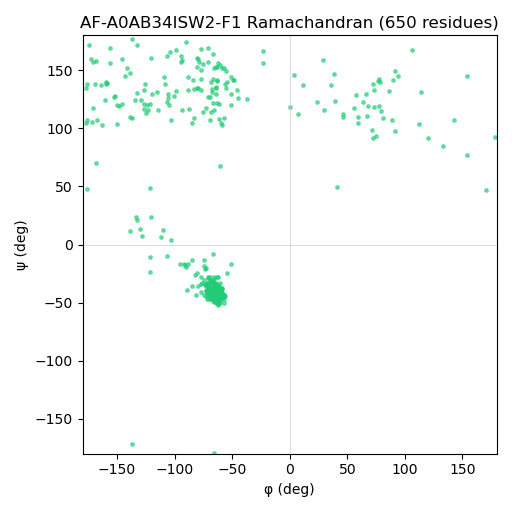00 34.00 545 ILE A O 1
ATOM 4159 N N . ASN A 1 546 ? -54.510 13.723 110.850 1.00 30.02 546 ASN A N 1
ATOM 4160 C CA . ASN A 1 546 ? -53.336 13.119 110.192 1.00 30.02 546 ASN A CA 1
ATOM 4161 C C . ASN A 1 546 ? -52.974 13.763 108.842 1.00 30.02 546 ASN A C 1
ATOM 4163 O O . ASN A 1 546 ? -53.823 14.036 107.998 1.00 30.02 546 ASN A O 1
ATOM 4167 N N . CYS A 1 547 ? -51.666 13.946 108.665 1.00 31.45 547 CYS A N 1
ATOM 4168 C CA . CYS A 1 547 ? -50.962 14.384 107.463 1.00 31.45 547 CYS A CA 1
ATOM 4169 C C . CYS A 1 547 ? -50.490 13.173 106.626 1.00 31.45 547 CYS A C 1
ATOM 4171 O O . CYS A 1 547 ? -50.251 12.114 107.201 1.00 31.45 547 CYS A O 1
ATOM 4173 N N . ILE A 1 548 ? -50.235 13.376 105.317 1.00 35.34 548 ILE A N 1
ATOM 4174 C CA . ILE A 1 548 ? -48.984 13.075 104.551 1.00 35.34 548 ILE A CA 1
ATOM 4175 C C . ILE A 1 548 ? -49.256 12.830 103.039 1.00 35.34 548 ILE A C 1
ATOM 4177 O O . ILE A 1 548 ? -50.248 12.208 102.673 1.00 35.34 548 ILE A O 1
ATOM 4181 N N . THR A 1 549 ? -48.278 13.273 102.218 1.00 36.62 549 THR A N 1
ATOM 4182 C CA . THR A 1 549 ? -47.947 13.092 100.769 1.00 36.62 549 THR A CA 1
ATOM 4183 C C . THR A 1 549 ? -48.124 14.395 99.968 1.00 36.62 549 THR A C 1
ATOM 4185 O O . THR A 1 549 ? -49.237 14.877 99.822 1.00 36.62 549 THR A O 1
ATOM 4188 N N . PHE A 1 550 ? -47.109 15.173 99.552 1.00 33.28 550 PHE A N 1
ATOM 4189 C CA . PHE A 1 550 ? -45.725 15.006 99.042 1.00 33.28 550 PHE A CA 1
ATOM 4190 C C . PHE A 1 550 ? -45.609 14.457 97.599 1.00 33.28 550 PHE A C 1
ATOM 4192 O O . PHE A 1 550 ? -45.582 13.253 97.380 1.00 33.28 550 PHE A O 1
ATOM 4199 N N . ASP A 1 551 ? -45.563 15.404 96.649 1.00 42.84 551 ASP A N 1
ATOM 4200 C CA . ASP A 1 551 ? -44.497 15.632 95.649 1.00 42.84 551 ASP A CA 1
ATOM 4201 C C . ASP A 1 551 ? -44.111 14.517 94.649 1.00 42.84 551 ASP A C 1
ATOM 4203 O O . ASP A 1 551 ? -43.363 13.600 94.975 1.00 42.84 551 ASP A O 1
ATOM 4207 N N . ALA A 1 552 ? -44.539 14.669 93.381 1.00 39.97 552 ALA A N 1
ATOM 4208 C CA . ALA A 1 552 ? -43.925 14.035 92.199 1.00 39.97 552 ALA A CA 1
ATOM 4209 C C . ALA A 1 552 ? -44.454 14.619 90.866 1.00 39.97 552 ALA A C 1
ATOM 4211 O O . ALA A 1 552 ? -45.158 13.956 90.106 1.00 39.97 552 ALA A O 1
ATOM 4212 N N . ARG A 1 553 ? -44.108 15.864 90.529 1.00 47.31 553 ARG A N 1
ATOM 4213 C CA . ARG A 1 553 ? -44.180 16.384 89.149 1.00 47.31 553 ARG A CA 1
ATOM 4214 C C . ARG A 1 553 ? -43.091 17.431 89.009 1.00 47.31 553 ARG A C 1
ATOM 4216 O O . ARG A 1 553 ? -43.308 18.500 89.547 1.00 47.31 553 ARG A O 1
ATOM 4223 N N . TRP A 1 554 ? -41.969 17.113 88.349 1.00 47.72 554 TRP A N 1
ATOM 4224 C CA . TRP A 1 554 ? -40.991 18.048 87.735 1.00 47.72 554 TRP A CA 1
ATOM 4225 C C . TRP A 1 554 ? -39.671 17.370 87.246 1.00 47.72 554 TRP A C 1
ATOM 4227 O O . TRP A 1 554 ? -38.586 17.866 87.529 1.00 47.72 554 TRP A O 1
ATOM 4237 N N . PRO A 1 555 ? -39.712 16.233 86.509 1.00 44.34 555 PRO A N 1
ATOM 4238 C CA . PRO A 1 555 ? -38.596 15.965 85.565 1.00 44.34 555 PRO A CA 1
ATOM 4239 C C . PRO A 1 555 ? -38.963 15.798 84.077 1.00 44.34 555 PRO A C 1
ATOM 4241 O O . PRO A 1 555 ? -38.077 15.812 83.236 1.00 44.34 555 PRO A O 1
ATOM 4244 N N . CYS A 1 556 ? -40.237 15.676 83.690 1.00 46.69 556 CYS A N 1
ATOM 4245 C CA . CYS A 1 556 ? -40.585 15.252 82.318 1.00 46.69 556 CYS A CA 1
ATOM 4246 C C . CYS A 1 556 ? -40.627 16.389 81.264 1.00 46.69 556 CYS A C 1
ATOM 4248 O O . CYS A 1 556 ? -40.649 16.128 80.066 1.00 46.69 556 CYS A O 1
ATOM 4250 N N . ALA A 1 557 ? -40.620 17.659 81.686 1.00 50.16 557 ALA A N 1
ATOM 4251 C CA . ALA A 1 557 ? -40.749 18.803 80.772 1.00 50.16 557 ALA A CA 1
ATOM 4252 C C . ALA A 1 557 ? -39.410 19.318 80.203 1.00 50.16 557 ALA A C 1
ATOM 4254 O O . ALA A 1 557 ? -39.416 20.039 79.208 1.00 50.16 557 ALA A O 1
ATOM 4255 N N . ILE A 1 558 ? -38.271 18.952 80.805 1.00 53.53 558 ILE A N 1
ATOM 4256 C CA . ILE A 1 558 ? -36.939 19.418 80.380 1.00 53.53 558 ILE A CA 1
ATOM 4257 C C . ILE A 1 558 ? -36.341 18.475 79.317 1.00 53.53 558 ILE A C 1
ATOM 4259 O O . ILE A 1 558 ? -35.855 18.957 78.294 1.00 53.53 558 ILE A O 1
ATOM 4263 N N . ASP A 1 559 ? -36.522 17.156 79.452 1.00 53.19 559 ASP A N 1
ATOM 4264 C CA . ASP A 1 559 ? -36.073 16.169 78.449 1.00 53.19 559 ASP A CA 1
ATOM 4265 C C . ASP A 1 559 ? -36.826 16.286 77.108 1.00 53.19 559 ASP A C 1
ATOM 4267 O O . ASP A 1 559 ? -36.256 16.094 76.031 1.00 53.19 559 ASP A O 1
ATOM 4271 N N . GLN A 1 560 ? -38.107 16.675 77.143 1.00 54.34 560 GLN A N 1
ATOM 4272 C CA . GLN A 1 560 ? -38.917 16.904 75.936 1.00 54.34 560 GLN A CA 1
ATOM 4273 C C . GLN A 1 560 ? -38.550 18.198 75.188 1.00 54.34 560 GLN A C 1
ATOM 4275 O O . GLN A 1 560 ? -38.849 18.331 73.999 1.00 54.34 560 GLN A O 1
ATOM 4280 N N . ALA A 1 561 ? -37.910 19.156 75.865 1.00 55.16 561 ALA A N 1
ATOM 4281 C CA . ALA A 1 561 ? -37.410 20.381 75.247 1.00 55.16 561 ALA A CA 1
ATOM 4282 C C . ALA A 1 561 ? -36.012 20.177 74.632 1.00 55.16 561 ALA A C 1
ATOM 4284 O O . ALA A 1 561 ? -35.746 20.711 73.557 1.00 55.16 561 ALA A O 1
ATOM 4285 N N . GLN A 1 562 ? -35.155 19.358 75.255 1.00 57.00 562 GLN A N 1
ATOM 4286 C CA . GLN A 1 562 ? -33.819 19.032 74.734 1.00 57.00 562 GLN A CA 1
ATOM 4287 C C . GLN A 1 562 ? -33.870 18.142 73.484 1.00 57.00 562 GLN A C 1
ATOM 4289 O O . GLN A 1 562 ? -33.245 18.472 72.480 1.00 57.00 562 GLN A O 1
ATOM 4294 N N . THR A 1 563 ? -34.723 17.114 73.463 1.00 63.25 563 THR A N 1
ATOM 4295 C CA . THR A 1 563 ? -34.924 16.269 72.264 1.00 63.25 563 THR A CA 1
ATOM 4296 C C . THR A 1 563 ? -35.503 17.033 71.065 1.00 63.25 563 THR A C 1
ATOM 4298 O O . THR A 1 563 ? -35.239 16.686 69.915 1.00 63.25 563 THR A O 1
ATOM 4301 N N . ARG A 1 564 ? -36.270 18.107 71.300 1.00 58.12 564 ARG A N 1
ATOM 4302 C CA . ARG A 1 564 ? -36.782 18.982 70.229 1.00 58.12 564 ARG A CA 1
ATOM 4303 C C . ARG A 1 564 ? -35.732 19.947 69.672 1.00 58.12 564 ARG A C 1
ATOM 4305 O O . ARG A 1 564 ? -35.838 20.311 68.505 1.00 58.12 564 ARG A O 1
ATOM 4312 N N . LEU A 1 565 ? -34.743 20.342 70.473 1.00 60.41 565 LEU A N 1
ATOM 4313 C CA . LEU A 1 565 ? -33.611 21.164 70.032 1.00 60.41 565 LEU A CA 1
ATOM 4314 C C . LEU A 1 565 ? -32.614 20.344 69.200 1.00 60.41 565 LEU A C 1
ATOM 4316 O O . LEU A 1 565 ? -32.240 20.779 68.116 1.00 60.41 565 LEU A O 1
ATOM 4320 N N . GLU A 1 566 ? -32.293 19.121 69.625 1.00 68.38 566 GLU A N 1
ATOM 4321 C CA . GLU A 1 566 ? -31.422 18.208 68.863 1.00 68.38 566 GLU A CA 1
ATOM 4322 C C . GLU A 1 566 ? -32.039 17.819 67.505 1.00 68.38 566 GLU A C 1
ATOM 4324 O O . GLU A 1 566 ? -31.357 17.813 66.482 1.00 68.38 566 GLU A O 1
ATOM 4329 N N . ALA A 1 567 ? -33.360 17.605 67.449 1.00 66.06 567 ALA A N 1
ATOM 4330 C CA . ALA A 1 567 ? -34.063 17.337 66.191 1.00 66.06 567 ALA A CA 1
ATOM 4331 C C . ALA A 1 567 ? -34.066 18.535 65.214 1.00 66.06 567 ALA A C 1
ATOM 4333 O O . ALA A 1 567 ? -34.137 18.340 63.997 1.00 66.06 567 ALA A O 1
ATOM 4334 N N . LEU A 1 568 ? -33.998 19.771 65.725 1.00 67.38 568 LEU A N 1
ATOM 4335 C CA . LEU A 1 568 ? -33.901 20.982 64.904 1.00 67.38 568 LEU A CA 1
ATOM 4336 C C . LEU A 1 568 ? -32.482 21.176 64.356 1.00 67.38 568 LEU A C 1
ATOM 4338 O O . LEU A 1 568 ? -32.344 21.488 63.170 1.00 67.38 568 LEU A O 1
ATOM 4342 N N . ASP A 1 569 ? -31.449 20.914 65.157 1.00 72.19 569 ASP A N 1
ATOM 4343 C CA . ASP A 1 569 ? -30.050 20.974 64.712 1.00 72.19 569 ASP A CA 1
ATOM 4344 C C . ASP A 1 569 ? -29.742 19.915 63.641 1.00 72.19 569 ASP A C 1
ATOM 4346 O O . ASP A 1 569 ? -29.144 20.236 62.609 1.00 72.19 569 ASP A O 1
ATOM 4350 N N . ASP A 1 570 ? -30.268 18.696 63.794 1.00 74.06 570 ASP A N 1
ATOM 4351 C CA . ASP A 1 570 ? -30.175 17.644 62.774 1.00 74.06 570 ASP A CA 1
ATOM 4352 C C . ASP A 1 570 ? -30.894 18.025 61.471 1.00 74.06 570 ASP A C 1
ATOM 4354 O O . ASP A 1 570 ? -30.429 17.709 60.371 1.00 74.06 570 ASP A O 1
ATOM 4358 N N . SER A 1 571 ? -32.027 18.729 61.561 1.00 74.56 571 SER A N 1
ATOM 4359 C CA . SER A 1 571 ? -32.754 19.201 60.376 1.00 74.56 571 SER A CA 1
ATOM 4360 C C . SER A 1 571 ? -31.994 20.306 59.633 1.00 74.56 571 SER A C 1
ATOM 4362 O O . SER A 1 571 ? -31.958 20.310 58.401 1.00 74.56 571 SER A O 1
ATOM 4364 N N . HIS A 1 572 ? -31.315 21.196 60.365 1.00 71.94 572 HIS A N 1
ATOM 4365 C CA . HIS A 1 572 ? -30.470 22.237 59.788 1.00 71.94 572 HIS A CA 1
ATOM 4366 C C . HIS A 1 572 ? -29.190 21.670 59.171 1.00 71.94 572 HIS A C 1
ATOM 4368 O O . HIS A 1 572 ? -28.748 22.174 58.135 1.00 71.94 572 HIS A O 1
ATOM 4374 N N . LEU A 1 573 ? -28.615 20.618 59.758 1.00 78.62 573 LEU A N 1
ATOM 4375 C CA . LEU A 1 573 ? -27.467 19.920 59.185 1.00 78.62 573 LEU A CA 1
ATOM 4376 C C . LEU A 1 573 ? -27.849 19.235 57.865 1.00 78.62 573 LEU A C 1
ATOM 4378 O O . LEU A 1 573 ? -27.203 19.478 56.849 1.00 78.62 573 LEU A O 1
ATOM 4382 N N . ARG A 1 574 ? -28.970 18.501 57.834 1.00 78.31 574 ARG A N 1
ATOM 4383 C CA . ARG A 1 574 ? -29.480 17.878 56.598 1.00 78.31 574 ARG A CA 1
ATOM 4384 C C . ARG A 1 574 ? -29.854 18.904 55.529 1.00 78.31 574 ARG A C 1
ATOM 4386 O O . ARG A 1 574 ? -29.645 18.652 54.348 1.00 78.31 574 ARG A O 1
ATOM 4393 N N . ALA A 1 575 ? -30.375 20.069 55.917 1.00 77.31 575 ALA A N 1
ATOM 4394 C CA . ALA A 1 575 ? -30.661 21.152 54.976 1.00 77.31 575 ALA A CA 1
ATOM 4395 C C . ALA A 1 575 ? -29.379 21.752 54.367 1.00 77.31 575 ALA A C 1
ATOM 4397 O O . ALA A 1 575 ? -29.364 22.079 53.182 1.00 77.31 575 ALA A O 1
ATOM 4398 N N . LYS A 1 576 ? -28.290 21.858 55.141 1.00 84.62 576 LYS A N 1
ATOM 4399 C CA . LYS A 1 576 ? -26.977 22.293 54.633 1.00 84.62 576 LYS A CA 1
ATOM 4400 C C . LYS A 1 576 ? -26.331 21.251 53.724 1.00 84.62 576 LYS A C 1
ATOM 4402 O O . LYS A 1 576 ? -25.772 21.620 52.699 1.00 84.62 576 LYS A O 1
ATOM 4407 N N . GLU A 1 577 ? -26.437 19.970 54.066 1.00 86.94 577 GLU A N 1
ATOM 4408 C CA . GLU A 1 577 ? -25.959 18.873 53.215 1.00 86.94 577 GLU A CA 1
ATOM 4409 C C . GLU A 1 577 ? -26.744 18.797 51.899 1.00 86.94 577 GLU A C 1
ATOM 4411 O O . GLU A 1 577 ? -26.149 18.624 50.839 1.00 86.94 577 GLU A O 1
ATOM 4416 N N . ALA A 1 578 ? -28.065 19.006 51.939 1.00 82.00 578 ALA A N 1
ATOM 4417 C CA . ALA A 1 578 ? -28.898 19.069 50.740 1.00 82.00 578 ALA A CA 1
ATOM 4418 C C . ALA A 1 578 ? -28.564 20.280 49.850 1.00 82.00 578 ALA A C 1
ATOM 4420 O O . ALA A 1 578 ? -28.579 20.150 48.629 1.00 82.00 578 ALA A O 1
ATOM 4421 N N . ALA A 1 579 ? -28.235 21.434 50.441 1.00 82.00 579 ALA A N 1
ATOM 4422 C CA . ALA A 1 579 ? -27.784 22.608 49.693 1.00 82.00 579 ALA A CA 1
ATOM 4423 C C . ALA A 1 579 ? -26.403 22.386 49.051 1.00 82.00 579 ALA A C 1
ATOM 4425 O O . ALA A 1 579 ? -26.233 22.669 47.873 1.00 82.00 579 ALA A O 1
ATOM 4426 N N . ALA A 1 580 ? -25.451 21.794 49.779 1.00 84.69 580 ALA A N 1
ATOM 4427 C CA . ALA A 1 580 ? -24.130 21.473 49.236 1.00 84.69 580 ALA A CA 1
ATOM 4428 C C . ALA A 1 580 ? -24.199 20.443 48.093 1.00 84.69 580 ALA A C 1
ATOM 4430 O O . ALA A 1 580 ? -23.500 20.584 47.094 1.00 84.69 580 ALA A O 1
ATOM 4431 N N . LEU A 1 581 ? -25.078 19.440 48.207 1.00 88.75 581 LEU A N 1
ATOM 4432 C CA . LEU A 1 581 ? -25.348 18.493 47.121 1.00 88.75 581 LEU A CA 1
ATOM 4433 C C . LEU A 1 581 ? -26.007 19.165 45.911 1.00 88.75 581 LEU A C 1
ATOM 4435 O O . LEU A 1 581 ? -25.733 18.771 44.782 1.00 88.75 581 LEU A O 1
ATOM 4439 N N . ALA A 1 582 ? -26.872 20.161 46.117 1.00 86.75 582 ALA A N 1
ATOM 4440 C CA . ALA A 1 582 ? -27.468 20.914 45.014 1.00 86.75 582 ALA A CA 1
ATOM 4441 C C . ALA A 1 582 ? -26.412 21.739 44.260 1.00 86.75 582 ALA A C 1
ATOM 4443 O O . ALA A 1 582 ? -26.391 21.694 43.031 1.00 86.75 582 ALA A O 1
ATOM 4444 N N . ASP A 1 583 ? -25.500 22.396 44.982 1.00 90.56 583 ASP A N 1
ATOM 4445 C CA . ASP A 1 583 ? -24.384 23.143 44.390 1.00 90.56 583 ASP A CA 1
ATOM 4446 C C . ASP A 1 583 ? -23.423 22.211 43.622 1.00 90.56 583 ASP A C 1
ATOM 4448 O O . ASP A 1 583 ? -22.982 22.539 42.521 1.00 90.56 583 ASP A O 1
ATOM 4452 N N . GLU A 1 584 ? -23.136 21.016 44.157 1.00 90.69 584 GLU A N 1
ATOM 4453 C CA . GLU A 1 584 ? -22.300 20.008 43.484 1.00 90.69 584 GLU A CA 1
ATOM 4454 C C . GLU A 1 584 ? -22.971 19.489 42.199 1.00 90.69 584 GLU A C 1
ATOM 4456 O O . GLU A 1 584 ? -22.325 19.398 41.156 1.00 90.69 584 GLU A O 1
ATOM 4461 N N . MET A 1 585 ? -24.285 19.239 42.227 1.00 90.50 585 MET A N 1
ATOM 4462 C CA . MET A 1 585 ? -25.054 18.834 41.043 1.00 90.50 585 MET A CA 1
ATOM 4463 C C . MET A 1 585 ? -25.142 19.944 39.983 1.00 90.50 585 MET A C 1
ATOM 4465 O O . MET A 1 585 ? -25.104 19.649 38.788 1.00 90.50 585 MET A O 1
ATOM 4469 N N . GLU A 1 586 ? -25.253 21.212 40.388 1.00 92.38 586 GLU A N 1
ATOM 4470 C CA . GLU A 1 586 ? -25.234 22.357 39.467 1.00 92.38 586 GLU A CA 1
ATOM 4471 C C . GLU A 1 586 ? -23.844 22.537 38.839 1.00 92.38 586 GLU A C 1
ATOM 4473 O O . GLU A 1 586 ? -23.723 22.766 37.630 1.00 92.38 586 GLU A O 1
ATOM 4478 N N . GLN A 1 587 ? -22.783 22.325 39.621 1.00 92.38 587 GLN A N 1
ATOM 4479 C CA . GLN A 1 587 ? -21.418 22.318 39.112 1.00 92.38 587 GLN A CA 1
ATOM 4480 C C . GLN A 1 587 ? -21.195 21.169 38.115 1.00 92.38 587 GLN A C 1
ATOM 4482 O O . GLN A 1 587 ? -20.706 21.417 37.010 1.00 92.38 587 GLN A O 1
ATOM 4487 N N . GLU A 1 588 ? -21.616 19.942 38.434 1.00 89.81 588 GLU A N 1
ATOM 4488 C CA . GLU A 1 588 ? -21.538 18.798 37.516 1.00 89.81 588 GLU A CA 1
ATOM 4489 C C . GLU A 1 588 ? -22.348 19.026 36.230 1.00 89.81 588 GLU A C 1
ATOM 4491 O O . GLU A 1 588 ? -21.884 18.676 35.139 1.00 89.81 588 GLU A O 1
ATOM 4496 N N . ALA A 1 589 ? -23.526 19.652 36.328 1.00 89.88 589 ALA A N 1
ATOM 4497 C CA . ALA A 1 589 ? -24.331 20.023 35.168 1.00 89.88 589 ALA A CA 1
ATOM 4498 C C . ALA A 1 589 ? -23.604 21.050 34.283 1.00 89.88 589 ALA A C 1
ATOM 4500 O O . ALA A 1 589 ? -23.528 20.863 33.067 1.00 89.88 589 ALA A O 1
ATOM 4501 N N . SER A 1 590 ? -22.988 22.076 34.880 1.00 92.00 590 SER A N 1
ATOM 4502 C CA . SER A 1 590 ? -22.215 23.082 34.140 1.00 92.00 590 SER A CA 1
ATOM 4503 C C . SER A 1 590 ? -20.978 22.486 33.450 1.00 92.00 590 SER A C 1
ATOM 4505 O O . SER A 1 590 ? -20.675 22.814 32.300 1.00 92.00 590 SER A O 1
ATOM 4507 N N . GLU A 1 591 ? -20.291 21.541 34.098 1.00 92.88 591 GLU A N 1
ATOM 4508 C CA . GLU A 1 591 ? -19.173 20.814 33.495 1.00 92.88 591 GLU A CA 1
ATOM 4509 C C . GLU A 1 591 ? -19.640 19.896 32.360 1.00 92.88 591 GLU A C 1
ATOM 4511 O O . GLU A 1 591 ? -18.959 19.772 31.337 1.00 92.88 591 GLU A O 1
ATOM 4516 N N . ALA A 1 592 ? -20.796 19.246 32.511 1.00 89.56 592 ALA A N 1
ATOM 4517 C CA . ALA A 1 592 ? -21.386 18.424 31.461 1.00 89.56 592 ALA A CA 1
ATOM 4518 C C . ALA A 1 592 ? -21.765 19.268 30.234 1.00 89.56 592 ALA A C 1
ATOM 4520 O O . ALA A 1 592 ? -21.468 18.862 29.108 1.00 89.56 592 ALA A O 1
ATOM 4521 N N . GLU A 1 593 ? -22.334 20.459 30.430 1.00 92.81 593 GLU A N 1
ATOM 4522 C CA . GLU A 1 593 ? -22.622 21.408 29.349 1.00 92.81 593 GLU A CA 1
ATOM 4523 C C . GLU A 1 593 ? -21.347 21.888 28.648 1.00 92.81 593 GLU A C 1
ATOM 4525 O O . GLU A 1 593 ? -21.285 21.885 27.418 1.00 92.81 593 GLU A O 1
ATOM 4530 N N . GLN A 1 594 ? -20.286 22.209 29.397 1.00 92.00 594 GLN A N 1
ATOM 4531 C CA . GLN A 1 594 ? -18.989 22.567 28.809 1.00 92.00 594 GLN A CA 1
ATOM 4532 C C . GLN A 1 594 ? -18.383 21.412 27.999 1.00 92.00 594 GLN A C 1
ATOM 4534 O O . GLN A 1 594 ? -17.852 21.631 26.908 1.00 92.00 594 GLN A O 1
ATOM 4539 N N . ARG A 1 595 ? -18.491 20.169 28.488 1.00 90.69 595 ARG A N 1
ATOM 4540 C CA . ARG A 1 595 ? -18.042 18.972 27.754 1.00 90.69 595 ARG A CA 1
ATOM 4541 C C . ARG A 1 595 ? -18.853 18.754 26.478 1.00 90.69 595 ARG A C 1
ATOM 4543 O O . ARG A 1 595 ? -18.273 18.380 25.459 1.00 90.69 595 ARG A O 1
ATOM 4550 N N . LEU A 1 596 ? -20.164 19.000 26.509 1.00 89.00 596 LEU A N 1
ATOM 4551 C CA . LEU A 1 596 ? -21.021 18.924 25.324 1.00 89.00 596 LEU A CA 1
ATOM 4552 C C . LEU A 1 596 ? -20.666 20.013 24.304 1.00 89.00 596 LEU A C 1
ATOM 4554 O O . LEU A 1 596 ? -20.453 19.685 23.141 1.00 89.00 596 LEU A O 1
ATOM 4558 N N . ALA A 1 597 ? -20.478 21.261 24.739 1.00 90.12 597 ALA A N 1
ATOM 4559 C CA . ALA A 1 597 ? -20.062 22.359 23.866 1.00 90.12 597 ALA A CA 1
ATOM 4560 C C . ALA A 1 597 ? -18.686 22.105 23.220 1.00 90.12 597 ALA A C 1
ATOM 4562 O O . ALA A 1 597 ? -18.502 22.328 22.022 1.00 90.12 597 ALA A O 1
ATOM 4563 N N . ALA A 1 598 ? -17.724 21.575 23.984 1.00 89.81 598 ALA A N 1
ATOM 4564 C CA . ALA A 1 598 ? -16.418 21.184 23.457 1.00 89.81 598 ALA A CA 1
ATOM 4565 C C . ALA A 1 598 ? -16.526 20.036 22.439 1.00 89.81 598 ALA A C 1
ATOM 4567 O O . ALA A 1 598 ? -15.841 20.046 21.413 1.00 89.81 598 ALA A O 1
ATOM 4568 N N . ARG A 1 599 ? -17.408 19.059 22.688 1.00 91.94 599 ARG A N 1
ATOM 4569 C CA . ARG A 1 599 ? -17.668 17.959 21.752 1.00 91.94 599 ARG A CA 1
ATOM 4570 C C . ARG A 1 599 ? -18.297 18.460 20.455 1.00 91.94 599 ARG A C 1
ATOM 4572 O O . ARG A 1 599 ? -17.887 18.016 19.387 1.00 91.94 599 ARG A O 1
ATOM 4579 N N . ASP A 1 600 ? -19.262 19.368 20.535 1.00 92.31 600 ASP A N 1
ATOM 4580 C CA . ASP A 1 600 ? -19.938 19.910 19.356 1.00 92.31 600 ASP A CA 1
ATOM 4581 C C . ASP A 1 600 ? -18.981 20.764 18.510 1.00 92.31 600 ASP A C 1
ATOM 4583 O O . ASP A 1 600 ? -18.927 20.589 17.294 1.00 92.31 600 ASP A O 1
ATOM 4587 N N . SER A 1 601 ? -18.114 21.557 19.149 1.00 90.88 601 SER A N 1
ATOM 4588 C CA . SER A 1 601 ? -17.004 22.258 18.485 1.00 90.88 601 SER A CA 1
ATOM 4589 C C . SER A 1 601 ? -16.050 21.288 17.763 1.00 90.88 601 SER A C 1
ATOM 4591 O O . SER A 1 601 ? -15.708 21.497 16.599 1.00 90.88 601 SER A O 1
ATOM 4593 N N . ALA A 1 602 ? -15.677 20.170 18.398 1.00 88.00 602 ALA A N 1
ATOM 4594 C CA . ALA A 1 602 ? -14.845 19.139 17.768 1.00 88.00 602 ALA A CA 1
ATOM 4595 C C . ALA A 1 602 ? -15.552 18.407 16.607 1.00 88.00 602 ALA A C 1
ATOM 4597 O O . ALA A 1 602 ? -14.914 17.983 15.645 1.00 88.00 602 ALA A O 1
ATOM 4598 N N . LEU A 1 603 ? -16.877 18.251 16.665 1.00 89.06 603 LEU A N 1
ATOM 4599 C CA . LEU A 1 603 ? -17.645 17.681 15.557 1.00 89.06 603 LEU A CA 1
ATOM 4600 C C . LEU A 1 603 ? -17.747 18.649 14.374 1.00 89.06 603 LEU A C 1
ATOM 4602 O O . LEU A 1 603 ? -17.721 18.200 13.228 1.00 89.06 603 LEU A O 1
ATOM 4606 N N . GLU A 1 604 ? -17.840 19.956 14.617 1.00 91.62 604 GLU A N 1
ATOM 4607 C CA . GLU A 1 604 ? -17.809 20.968 13.556 1.00 91.62 604 GLU A CA 1
ATOM 4608 C C . GLU A 1 604 ? -16.458 21.006 12.836 1.00 91.62 604 GLU A C 1
ATOM 4610 O O . GLU A 1 604 ? -16.430 21.053 11.604 1.00 91.62 604 GLU A O 1
ATOM 4615 N N . THR A 1 605 ? -15.341 20.893 13.561 1.00 91.06 605 THR A N 1
ATOM 4616 C CA . THR A 1 605 ? -14.010 20.833 12.935 1.00 91.06 605 THR A CA 1
ATOM 4617 C C . THR A 1 605 ? -13.820 19.563 12.108 1.00 91.06 605 THR A C 1
ATOM 4619 O O . THR A 1 605 ? -13.344 19.644 10.975 1.00 91.06 605 THR A O 1
ATOM 4622 N N . LEU A 1 606 ? -14.267 18.404 12.605 1.00 88.38 606 LEU A N 1
ATOM 4623 C CA . LEU A 1 606 ? -14.231 17.148 11.846 1.00 88.38 606 LEU A CA 1
ATOM 4624 C C . LEU A 1 606 ? -15.122 17.186 10.597 1.00 88.38 606 LEU A C 1
ATOM 4626 O O . LEU A 1 606 ? -14.749 16.627 9.564 1.00 88.38 606 LEU A O 1
ATOM 4630 N N . ARG A 1 607 ? -16.284 17.850 10.659 1.00 91.44 607 ARG A N 1
ATOM 4631 C CA . ARG A 1 607 ? -17.145 18.063 9.482 1.00 91.44 607 ARG A CA 1
ATOM 4632 C C . ARG A 1 607 ? -16.457 18.945 8.444 1.00 91.44 607 ARG A C 1
ATOM 4634 O O . ARG A 1 607 ? -16.404 18.556 7.283 1.00 91.44 607 ARG A O 1
ATOM 4641 N N . ALA A 1 608 ? -15.864 20.061 8.865 1.00 89.44 608 ALA A N 1
ATOM 4642 C CA . ALA A 1 608 ? -15.113 20.935 7.968 1.00 89.44 608 ALA A CA 1
ATOM 4643 C C . ALA A 1 608 ? -13.925 20.205 7.311 1.00 89.44 608 ALA A C 1
ATOM 4645 O O . ALA A 1 608 ? -13.673 20.365 6.118 1.00 89.44 608 ALA A O 1
ATOM 4646 N N . GLU A 1 609 ? -13.214 19.356 8.058 1.00 89.44 609 GLU A N 1
ATOM 4647 C CA . GLU A 1 609 ? -12.123 18.553 7.502 1.00 89.44 609 GLU A CA 1
ATOM 4648 C C . GLU A 1 609 ? -12.625 17.498 6.503 1.00 89.44 609 GLU A C 1
ATOM 4650 O O . GLU A 1 609 ? -12.006 17.286 5.455 1.00 89.44 609 GLU A O 1
ATOM 4655 N N . ALA A 1 610 ? -13.756 16.848 6.792 1.00 87.25 610 ALA A N 1
ATOM 4656 C CA . ALA A 1 610 ? -14.384 15.909 5.869 1.00 87.25 610 ALA A CA 1
ATOM 4657 C C . ALA A 1 610 ? -14.776 16.597 4.551 1.00 87.25 610 ALA A C 1
ATOM 4659 O O . ALA A 1 610 ? -14.466 16.064 3.483 1.00 87.25 610 ALA A O 1
ATOM 4660 N N . ASP A 1 611 ? -15.356 17.798 4.614 1.00 90.81 611 ASP A N 1
ATOM 4661 C CA . ASP A 1 611 ? -15.710 18.586 3.432 1.00 90.81 611 ASP A CA 1
ATOM 4662 C C . ASP A 1 611 ? -14.462 18.909 2.592 1.00 90.81 611 ASP A C 1
ATOM 4664 O O . ASP A 1 611 ? -14.422 18.589 1.400 1.00 90.81 611 ASP A O 1
ATOM 4668 N N . ILE A 1 612 ? -13.380 19.388 3.219 1.00 90.81 612 ILE A N 1
ATOM 4669 C CA . ILE A 1 612 ? -12.097 19.649 2.539 1.00 90.81 612 ILE A CA 1
ATOM 4670 C C . ILE A 1 612 ? -11.544 18.377 1.875 1.00 90.81 612 ILE A C 1
ATOM 4672 O O . ILE A 1 612 ? -11.094 18.413 0.725 1.00 90.81 612 ILE A O 1
ATOM 4676 N N . ARG A 1 613 ? -11.587 17.223 2.557 1.00 88.62 613 ARG A N 1
ATOM 4677 C CA . ARG A 1 613 ? -11.130 15.943 1.983 1.00 88.62 613 ARG A CA 1
ATOM 4678 C C . ARG A 1 613 ? -11.990 15.514 0.794 1.00 88.62 613 ARG A C 1
ATOM 4680 O O . ARG A 1 613 ? -11.447 15.007 -0.190 1.00 88.62 613 ARG A O 1
ATOM 4687 N N . THR A 1 614 ? -13.306 15.718 0.849 1.00 91.00 614 THR A N 1
ATOM 4688 C CA . THR A 1 614 ? -14.196 15.396 -0.279 1.00 91.00 614 THR A CA 1
ATOM 4689 C C . THR A 1 614 ? -13.976 16.312 -1.483 1.00 91.00 614 THR A C 1
ATOM 4691 O O . THR A 1 614 ? -13.979 15.826 -2.619 1.00 91.00 614 THR A O 1
ATOM 4694 N N . GLU A 1 615 ? -13.697 17.600 -1.266 1.00 91.94 615 GLU A N 1
ATOM 4695 C CA . GLU A 1 615 ? -13.305 18.526 -2.333 1.00 91.94 615 GLU A CA 1
ATOM 4696 C C . GLU A 1 615 ? -11.961 18.134 -2.958 1.00 91.94 615 GLU A C 1
ATOM 4698 O O . GLU A 1 615 ? -11.839 18.083 -4.187 1.00 91.94 615 GLU A O 1
ATOM 4703 N N . LEU A 1 616 ? -10.970 17.773 -2.135 1.00 91.38 616 LEU A N 1
ATOM 4704 C CA . LEU A 1 616 ? -9.661 17.319 -2.606 1.00 91.38 616 LEU A CA 1
ATOM 4705 C C . LEU A 1 616 ? -9.782 16.047 -3.458 1.00 91.38 616 LEU A C 1
ATOM 4707 O O . LEU A 1 616 ? -9.242 15.992 -4.564 1.00 91.38 616 LEU A O 1
ATOM 4711 N N . LEU A 1 617 ? -10.532 15.047 -2.985 1.00 90.62 617 LEU A N 1
ATOM 4712 C CA . LEU A 1 617 ? -10.784 13.811 -3.732 1.00 90.62 617 LEU A CA 1
ATOM 4713 C C . LEU A 1 617 ? -11.521 14.087 -5.046 1.00 90.62 617 LEU A C 1
ATOM 4715 O O . LEU A 1 617 ? -11.149 13.537 -6.083 1.00 90.62 617 LEU A O 1
ATOM 4719 N N . SER A 1 618 ? -12.516 14.976 -5.034 1.00 89.69 618 SER A N 1
ATOM 4720 C CA . SER A 1 618 ? -13.230 15.383 -6.250 1.00 89.69 618 SER A CA 1
ATOM 4721 C C . SER A 1 618 ? -12.289 16.054 -7.254 1.00 89.69 618 SER A C 1
ATOM 4723 O O . SER A 1 618 ? -12.313 15.725 -8.442 1.00 89.69 618 SER A O 1
ATOM 4725 N N . SER A 1 619 ? -11.397 16.931 -6.785 1.00 90.19 619 SER A N 1
ATOM 4726 C CA . SER A 1 619 ? -10.369 17.565 -7.615 1.00 90.19 619 SER A CA 1
ATOM 4727 C C . SER A 1 619 ? -9.381 16.543 -8.187 1.00 90.19 619 SER A C 1
ATOM 4729 O O . SER A 1 619 ? -9.111 16.560 -9.390 1.00 90.19 619 SER A O 1
ATOM 4731 N N . MET A 1 620 ? -8.890 15.600 -7.375 1.00 88.56 620 MET A N 1
ATOM 4732 C CA . MET A 1 620 ? -7.994 14.531 -7.832 1.00 88.56 620 MET A CA 1
ATOM 4733 C C . MET A 1 620 ? -8.654 13.637 -8.885 1.00 88.56 620 MET A C 1
ATOM 4735 O O . MET A 1 620 ? -8.035 13.326 -9.902 1.00 88.56 620 MET A O 1
ATOM 4739 N N . MET A 1 621 ? -9.921 13.267 -8.688 1.00 89.81 621 MET A N 1
ATOM 4740 C CA . MET A 1 621 ? -10.681 12.465 -9.649 1.00 89.81 621 MET A CA 1
ATOM 4741 C C . MET A 1 621 ? -10.890 13.209 -10.974 1.00 89.81 621 MET A C 1
ATOM 4743 O O . MET A 1 621 ? -10.752 12.610 -12.041 1.00 89.81 621 MET A O 1
ATOM 4747 N N . LEU A 1 622 ? -11.157 14.519 -10.933 1.00 90.00 622 LEU A N 1
ATOM 4748 C CA . LEU A 1 622 ? -11.254 15.351 -12.137 1.00 90.00 622 LEU A CA 1
ATOM 4749 C C . LEU A 1 622 ? -9.911 15.461 -12.874 1.00 90.00 622 LEU A C 1
ATOM 4751 O O . LEU A 1 622 ? -9.878 15.330 -14.098 1.00 90.00 622 LEU A O 1
ATOM 4755 N N . HIS A 1 623 ? -8.802 15.636 -12.151 1.00 87.94 623 HIS A N 1
ATOM 4756 C CA . HIS A 1 623 ? -7.460 15.671 -12.743 1.00 87.94 623 HIS A CA 1
ATOM 4757 C C . HIS A 1 623 ? -7.065 14.324 -13.354 1.00 87.94 623 HIS A C 1
ATOM 4759 O O . HIS A 1 623 ? -6.556 14.282 -14.474 1.00 87.94 623 HIS A O 1
ATOM 4765 N N . SER A 1 624 ? -7.341 13.222 -12.653 1.00 86.44 624 SER A N 1
ATOM 4766 C CA . SER A 1 624 ? -7.091 11.867 -13.143 1.00 86.44 624 SER A CA 1
ATOM 4767 C C . SER A 1 624 ? -7.902 11.588 -14.408 1.00 86.44 624 SER A C 1
ATOM 4769 O O . SER A 1 624 ? -7.339 11.167 -15.418 1.00 86.44 624 SER A O 1
ATOM 4771 N N . ARG A 1 625 ? -9.196 11.933 -14.415 1.00 90.44 625 ARG A N 1
ATOM 4772 C CA . ARG A 1 625 ? -10.048 11.825 -15.604 1.00 90.44 625 ARG A CA 1
ATOM 4773 C C . ARG A 1 625 ? -9.509 12.646 -16.776 1.00 90.44 625 ARG A C 1
ATOM 4775 O O . ARG A 1 625 ? -9.426 12.125 -17.883 1.00 90.44 625 ARG A O 1
ATOM 4782 N N . ALA A 1 626 ? -9.104 13.893 -16.541 1.00 87.06 626 ALA A N 1
ATOM 4783 C CA . ALA A 1 626 ? -8.517 14.733 -17.582 1.00 87.06 626 ALA A CA 1
ATOM 4784 C C . ALA A 1 626 ? -7.194 14.155 -18.122 1.00 87.06 626 ALA A C 1
ATOM 4786 O O . ALA A 1 626 ? -6.928 14.257 -19.319 1.00 87.06 626 ALA A O 1
ATOM 4787 N N . SER A 1 627 ? -6.377 13.524 -17.270 1.00 89.00 627 SER A N 1
ATOM 4788 C CA . SER A 1 627 ? -5.167 12.808 -17.695 1.00 89.00 627 SER A CA 1
ATOM 4789 C C . SER A 1 627 ? -5.512 11.618 -18.587 1.00 89.00 627 SER A C 1
ATOM 4791 O O . SER A 1 627 ? -5.005 11.530 -19.701 1.00 89.00 627 SER A O 1
ATOM 4793 N N . PHE A 1 628 ? -6.447 10.765 -18.159 1.00 87.31 628 PHE A N 1
ATOM 4794 C CA . PHE A 1 628 ? -6.897 9.622 -18.954 1.00 87.31 628 PHE A CA 1
ATOM 4795 C C . PHE A 1 628 ? -7.495 10.043 -20.300 1.00 87.31 628 PHE A C 1
ATOM 4797 O O . PHE A 1 628 ? -7.254 9.390 -21.313 1.00 87.31 628 PHE A O 1
ATOM 4804 N N . GLU A 1 629 ? -8.246 11.145 -20.347 1.00 90.06 629 GLU A N 1
ATOM 4805 C CA . GLU A 1 629 ? -8.789 11.680 -21.599 1.00 90.06 629 GLU A CA 1
ATOM 4806 C C . GLU A 1 629 ? -7.675 12.162 -22.552 1.00 90.06 629 GLU A C 1
ATOM 4808 O O . GLU A 1 629 ? -7.771 11.925 -23.761 1.00 90.06 629 GLU A O 1
ATOM 4813 N N . ARG A 1 630 ? -6.587 12.758 -22.034 1.00 88.81 630 ARG A N 1
ATOM 4814 C CA . ARG A 1 630 ? -5.397 13.119 -22.835 1.00 88.81 630 ARG A CA 1
ATOM 4815 C C . ARG A 1 630 ? -4.631 11.893 -23.322 1.00 88.81 630 ARG A C 1
ATOM 4817 O O . ARG A 1 630 ? -4.244 11.853 -24.491 1.00 88.81 630 ARG A O 1
ATOM 4824 N N . ASP A 1 631 ? -4.449 10.888 -22.475 1.00 88.62 631 ASP A N 1
ATOM 4825 C CA . ASP A 1 631 ? -3.761 9.649 -22.848 1.00 88.62 631 ASP A CA 1
ATOM 4826 C C . ASP A 1 631 ? -4.560 8.897 -23.919 1.00 88.62 631 ASP A C 1
ATOM 4828 O O . ASP A 1 631 ? -4.018 8.497 -24.948 1.00 88.62 631 ASP A O 1
ATOM 4832 N N . ALA A 1 632 ? -5.885 8.812 -23.762 1.00 85.88 632 ALA A N 1
ATOM 4833 C CA . ALA A 1 632 ? -6.779 8.227 -24.758 1.00 85.88 632 ALA A CA 1
ATOM 4834 C C . ALA A 1 632 ? -6.803 9.016 -26.080 1.00 85.88 632 ALA A C 1
ATOM 4836 O O . ALA A 1 632 ? -6.989 8.430 -27.149 1.00 85.88 632 ALA A O 1
ATOM 4837 N N . ALA A 1 633 ? -6.650 10.343 -26.042 1.00 87.62 633 ALA A N 1
ATOM 4838 C CA . ALA A 1 633 ? -6.482 11.149 -27.250 1.00 87.62 633 ALA A CA 1
ATOM 4839 C C . ALA A 1 633 ? -5.131 10.863 -27.928 1.00 87.62 633 ALA A C 1
ATOM 4841 O O . ALA A 1 633 ? -5.086 10.676 -29.142 1.00 87.62 633 ALA A O 1
ATOM 4842 N N . THR A 1 634 ? -4.057 10.744 -27.147 1.00 90.12 634 THR A N 1
ATOM 4843 C CA . THR A 1 634 ? -2.707 10.431 -27.642 1.00 90.12 634 THR A CA 1
ATOM 4844 C C . THR A 1 634 ? -2.655 9.049 -28.290 1.00 90.12 634 THR A C 1
ATOM 4846 O O . THR A 1 634 ? -2.167 8.917 -29.410 1.00 90.12 634 THR A O 1
ATOM 4849 N N . ILE A 1 635 ? -3.242 8.031 -27.651 1.00 88.56 635 ILE A N 1
ATOM 4850 C CA . ILE A 1 635 ? -3.350 6.677 -28.214 1.00 88.56 635 ILE A CA 1
ATOM 4851 C C . ILE A 1 635 ? -4.121 6.704 -29.537 1.00 88.56 635 ILE A C 1
ATOM 4853 O O . ILE A 1 635 ? -3.680 6.097 -30.508 1.00 88.56 635 ILE A O 1
ATOM 4857 N N . ARG A 1 636 ? -5.230 7.453 -29.624 1.00 91.31 636 ARG A N 1
ATOM 4858 C CA . ARG A 1 636 ? -5.991 7.593 -30.879 1.00 91.31 636 ARG A CA 1
ATOM 4859 C C . ARG A 1 636 ? -5.160 8.206 -32.006 1.00 91.31 636 ARG A C 1
ATOM 4861 O O . ARG A 1 636 ? -5.242 7.724 -33.132 1.00 91.31 636 ARG A O 1
ATOM 4868 N N . VAL A 1 637 ? -4.350 9.224 -31.711 1.00 91.44 637 VAL A N 1
ATOM 4869 C CA . VAL A 1 637 ? -3.435 9.831 -32.693 1.00 91.44 637 VAL A CA 1
ATOM 4870 C C . VAL A 1 637 ? -2.361 8.835 -33.132 1.00 91.44 637 VAL A C 1
ATOM 4872 O O . VAL A 1 637 ? -2.113 8.703 -34.328 1.00 91.44 637 VAL A O 1
ATOM 4875 N N . LEU A 1 638 ? -1.769 8.088 -32.196 1.00 89.75 638 LEU A N 1
ATOM 4876 C CA . LEU A 1 638 ? -0.768 7.067 -32.513 1.00 89.75 638 LEU A CA 1
ATOM 4877 C C . LEU A 1 638 ? -1.358 5.948 -33.381 1.00 89.75 638 LEU A C 1
ATOM 4879 O O . LEU A 1 638 ? -0.777 5.617 -34.412 1.00 89.75 638 LEU A O 1
ATOM 4883 N N . CYS A 1 639 ? -2.540 5.428 -33.039 1.00 88.69 639 CYS A N 1
ATOM 4884 C CA . CYS A 1 639 ? -3.236 4.430 -33.853 1.00 88.69 639 CYS A CA 1
ATOM 4885 C C . CYS A 1 639 ? -3.559 4.951 -35.260 1.00 88.69 639 CYS A C 1
ATOM 4887 O O . CYS A 1 639 ? -3.381 4.217 -36.228 1.00 88.69 639 CYS A O 1
ATOM 4889 N N . ALA A 1 640 ? -3.989 6.211 -35.393 1.00 88.06 640 ALA A N 1
ATOM 4890 C CA . ALA A 1 640 ? -4.227 6.821 -36.700 1.00 88.06 640 ALA A CA 1
ATOM 4891 C C . ALA A 1 640 ? -2.930 6.935 -37.521 1.00 88.06 640 ALA A C 1
ATOM 4893 O O . ALA A 1 640 ? -2.922 6.590 -38.698 1.00 88.06 640 ALA A O 1
ATOM 4894 N N . SER A 1 641 ? -1.820 7.342 -36.895 1.00 87.81 641 SER A N 1
ATOM 4895 C CA . SER A 1 641 ? -0.519 7.423 -37.571 1.00 87.81 641 SER A CA 1
ATOM 4896 C C . SER A 1 641 ? 0.015 6.056 -38.009 1.00 87.81 641 SER A C 1
ATOM 4898 O O . SER A 1 641 ? 0.596 5.950 -39.087 1.00 87.81 641 SER A O 1
ATOM 4900 N N . LEU A 1 642 ? -0.233 5.009 -37.212 1.00 88.19 642 LEU A N 1
ATOM 4901 C CA . LEU A 1 642 ? 0.160 3.639 -37.532 1.00 88.19 642 LEU A CA 1
ATOM 4902 C C . LEU A 1 642 ? -0.647 3.107 -38.724 1.00 88.19 642 LEU A C 1
ATOM 4904 O O . LEU A 1 642 ? -0.073 2.588 -39.678 1.00 88.19 642 LEU A O 1
ATOM 4908 N N . ALA A 1 643 ? -1.965 3.329 -38.714 1.00 87.62 643 ALA A N 1
ATOM 4909 C CA . ALA A 1 643 ? -2.835 2.981 -39.832 1.00 87.62 643 ALA A CA 1
ATOM 4910 C C . ALA A 1 643 ? -2.435 3.729 -41.117 1.00 87.62 643 ALA A C 1
ATOM 4912 O O . ALA A 1 643 ? -2.412 3.141 -42.194 1.00 87.62 643 ALA A O 1
ATOM 4913 N N . GLU A 1 644 ? -2.060 5.010 -41.023 1.00 87.00 644 GLU A N 1
ATOM 4914 C CA . GLU A 1 644 ? -1.526 5.749 -42.170 1.00 87.00 644 GLU A CA 1
ATOM 4915 C C . GLU A 1 644 ? -0.196 5.179 -42.679 1.00 87.00 644 GLU A C 1
ATOM 4917 O O . GLU A 1 644 ? 0.013 5.142 -43.893 1.00 87.00 644 GLU A O 1
ATOM 4922 N N . SER A 1 645 ? 0.707 4.741 -41.793 1.00 86.50 645 SER A N 1
ATOM 4923 C CA . SER A 1 645 ? 1.965 4.111 -42.213 1.00 86.50 645 SER A CA 1
ATOM 4924 C C . SER A 1 645 ? 1.744 2.756 -42.882 1.00 86.50 645 SER A C 1
ATOM 4926 O O . SER A 1 645 ? 2.323 2.524 -43.939 1.00 86.50 645 SER A O 1
ATOM 4928 N N . GLU A 1 646 ? 0.850 1.919 -42.349 1.00 87.50 646 GLU A N 1
ATOM 4929 C CA . GLU A 1 646 ? 0.506 0.619 -42.941 1.00 87.50 646 GLU A CA 1
ATOM 4930 C C . GLU A 1 646 ? -0.159 0.786 -44.314 1.00 87.50 646 GLU A C 1
ATOM 4932 O O . GLU A 1 646 ? 0.172 0.078 -45.262 1.00 87.50 646 GLU A O 1
ATOM 4937 N N . VAL A 1 647 ? -1.052 1.771 -44.472 1.00 80.12 647 VAL A N 1
ATOM 4938 C CA . VAL A 1 647 ? -1.668 2.073 -45.775 1.00 80.12 647 VAL A CA 1
ATOM 4939 C C . VAL A 1 647 ? -0.631 2.577 -46.783 1.00 80.12 647 VAL A C 1
ATOM 4941 O O . VAL A 1 647 ? -0.712 2.222 -47.957 1.00 80.12 647 VAL A O 1
ATOM 4944 N N . ARG A 1 648 ? 0.355 3.383 -46.362 1.00 83.06 648 ARG A N 1
ATOM 4945 C CA . ARG A 1 648 ? 1.449 3.817 -47.251 1.00 83.06 648 ARG A CA 1
ATOM 4946 C C . ARG A 1 648 ? 2.351 2.657 -47.660 1.00 83.06 648 ARG A C 1
ATOM 4948 O O . ARG A 1 648 ? 2.779 2.635 -48.806 1.00 83.06 648 ARG A O 1
ATOM 4955 N N . GLU A 1 649 ? 2.620 1.721 -46.756 1.00 83.50 649 GLU A N 1
ATOM 4956 C CA . GLU A 1 649 ? 3.428 0.532 -47.039 1.00 83.50 649 GLU A CA 1
ATOM 4957 C C . GLU A 1 649 ? 2.706 -0.443 -47.979 1.00 83.50 649 GLU A C 1
ATOM 4959 O O . GLU A 1 649 ? 3.337 -1.009 -48.858 1.00 83.50 649 GLU A O 1
ATOM 4964 N N . LEU A 1 650 ? 1.380 -0.577 -47.873 1.00 78.88 650 LEU A N 1
ATOM 4965 C CA . LEU A 1 650 ? 0.577 -1.382 -48.805 1.00 78.88 650 LEU A CA 1
ATOM 4966 C C . LEU A 1 650 ? 0.398 -0.746 -50.196 1.00 78.88 650 LEU A C 1
ATOM 4968 O O . LEU A 1 650 ? 0.026 -1.443 -51.139 1.00 78.88 650 LEU A O 1
ATOM 4972 N N . LEU A 1 651 ? 0.586 0.572 -50.320 1.00 74.44 651 LEU A N 1
ATOM 4973 C CA . LEU A 1 651 ? 0.499 1.300 -51.593 1.00 74.44 651 LEU A CA 1
ATOM 4974 C C . LEU A 1 651 ? 1.846 1.418 -52.326 1.00 74.44 651 LEU A C 1
ATOM 4976 O O . LEU A 1 651 ? 1.841 1.774 -53.507 1.00 74.44 651 LEU A O 1
ATOM 4980 N N . ALA A 1 652 ? 2.962 1.179 -51.635 1.00 76.31 652 ALA A N 1
ATOM 4981 C CA . ALA A 1 652 ? 4.314 1.139 -52.194 1.00 76.31 652 ALA A CA 1
ATOM 4982 C C . ALA A 1 652 ? 4.638 -0.266 -52.718 1.00 76.31 652 ALA A C 1
ATOM 4984 O O . ALA A 1 652 ? 5.336 -0.341 -53.757 1.00 76.31 652 ALA A O 1
#

Solvent-accessible surface area (backbone atoms only — not comparable to full-atom values): 40230 Å² total; per-residue (Å²): 134,84,93,85,84,88,89,84,86,88,83,83,88,84,89,81,88,84,84,91,82,87,82,93,77,86,81,86,89,77,85,82,81,90,75,90,79,84,87,77,88,78,91,83,82,88,80,86,84,86,89,79,93,82,85,88,84,84,90,82,81,89,87,82,85,86,83,84,89,78,80,86,80,91,78,91,78,85,86,82,84,90,81,84,84,81,86,82,88,82,89,83,90,84,83,84,84,90,73,90,73,77,78,86,73,73,80,73,75,74,78,80,73,46,77,64,53,54,51,52,49,53,50,51,52,51,51,51,52,52,51,53,51,52,52,51,53,53,50,52,51,51,52,52,52,52,50,52,51,52,52,50,52,51,49,51,52,50,51,52,50,53,52,50,50,53,50,50,52,50,51,51,53,51,50,52,49,52,52,52,55,50,51,52,49,51,53,50,51,52,53,55,49,52,52,52,53,66,76,64,64,80,90,72,87,78,92,82,88,89,80,90,82,86,87,80,85,82,88,82,85,90,85,89,85,91,87,79,88,84,83,88,83,87,87,83,90,89,87,89,83,82,88,86,81,73,83,69,63,62,62,59,50,58,54,48,52,52,51,49,53,51,51,50,53,50,48,53,57,49,50,51,52,54,46,54,52,50,49,52,50,48,54,51,50,56,69,71,43,88,63,52,77,65,56,58,50,49,53,52,51,51,51,51,51,50,52,52,51,51,51,51,51,50,53,48,51,51,51,50,52,52,51,51,51,52,52,50,53,52,50,52,49,52,52,52,52,52,50,51,51,53,52,52,50,51,58,50,50,54,52,51,52,55,51,51,50,51,52,52,49,53,55,51,50,52,52,49,52,55,49,52,52,50,53,52,50,51,51,52,51,53,49,51,52,53,50,53,52,50,52,51,50,51,52,50,52,52,50,53,51,52,51,52,54,50,53,51,48,52,52,52,51,50,55,47,52,52,48,53,52,49,50,51,54,51,49,52,51,51,52,51,49,51,52,51,48,53,50,49,51,50,52,49,50,53,50,50,54,48,50,50,51,52,50,51,51,50,54,49,53,51,48,52,50,52,52,51,48,52,50,49,54,51,51,50,53,50,49,53,49,50,50,50,50,49,48,52,51,50,51,52,49,46,52,52,46,48,54,52,48,49,51,44,49,53,49,48,53,50,47,52,52,52,48,50,55,45,51,67,61,53,76,75,72,66,98,69,84,83,85,79,90,86,86,87,80,91,83,82,87,84,90,90,88,89,88,89,85,84,90,90,85,89,70,73,72,59,60,62,51,52,57,53,49,54,55,48,53,53,50,53,49,52,51,51,53,53,50,53,51,50,53,50,53,51,50,53,50,53,52,50,51,51,52,48,52,54,48,52,54,53,51,52,53,52,48,54,50,49,51,52,51,52,54,51,50,52,50,50,53,51,53,50,50,54,48,52,54,50,51,56,49,50,52,50,52,50,53,52,52,49,54,52,50,52,53,53,60,76,72,105

Foldseek 3Di:
DDDDDDDDDDDDDDDDDDDDDDDDDDDDDDDDDDDDDDDDDDDDDDDDDDDDDDDDDDDDDDDDDDDDDDDDDDDDDDDDDDDDDDDDDDDDDDDDDDDDDDDPDDPDDPPDQDPVNVVVVVVVVVVVVVVVVVVVVVVVVVVVVVVVVVVVVVVVVVVVVVVVVVVVVVVVVVVVVVVVVVVVVVVVVVVVVVVVVVVPDDDDDDDDDDDDDDDDDDDDDDDDDDDDDDDDDDDDDDDDDPDPPPPPPVVVVVVVVVVVVVVVVVVVVVVVVVVVVVVVVVVVVVVVPPDDPVVVVVVVVVVVVVVVVVVVVVVVVVVVVVVVVVVVVVVVVVVVVVVVVVVVVVVVVVVVVVVVVVVVVVVVVVVVVVVVVVVVVVVVVVVVVVVVVVVVVVVVVVVVVVVVVVVVVVVVVVVVVVVVVVVVVVVVVVVVVVVVVVVVVVVVVVVVVVVVVVVVVVVVVVVVVVVVVVVVVVVVVVVVVVVVVVVVVVVVVVVVVVVVVVVVVVVVVVVVVVVVVVVVVVVPDDPDDDDDDDDDDDDDDDDDDDDDDDDDDPDPPPVVVVVVVVVVVVVVVVVVVVVVVVVVVVVVVVVVVVVVVVVVVVVVVVVVVVVVVVVVVVVVVVVVVVVVVVVVVVVVVVVVVVVVVVVVVVVD

Radius of gyration: 83.22 Å; Cα contacts (8 Å, |Δi|>4): 3; chains: 1; bounding box: 182×96×278 Å

Sequence (652 aa):
MQRVLSSRPAVSPSAAKGPQAAPSLSPSRTSPTRLAHSWSASAWSSGAPSAVHTAPPPPAAAHTPPPPLLSTPTGRGDPPPQPRGSTPQPFSAHRRVVCHAPPPVDPMPPPRETTREKRLQQQRDALSYALSLAQAATGEEALRAELLRSELAQADATLQHVTTMIRSGRAESGMLKQQLDAMAAELGATRAELHRHQSHRPAASGSCSRMTARAAAPRAASVARRGARDAAVKPLASRAAHAASTQTDASVKDDRELEALSRTQAAELSGLREIDGREQAHAAAITAHGTSALHARLLWGETHALESHVAELSAELTKERQQHSRIQAAREVEVSELRATLAALRAEHEKVVELEEKKAALLKEQKEKGRLLRSKEEISQEQATRIADLERSLAQTRGVLKQHKETARQAAEQARADREVLAGCVQQMTDQLAAANAAKDSTHSNLVSFQEEMSERLHETERQLRESRHACETLQAQLIECERQLQLEVDGSHGQREEWEDALRSATARIDELESMLQETHGQVHIAQQSHDPTLQDLDTPLFINCITFDARWPCAIDQAQTRLEALDDSHLRAKEAAALADEMEQEASEAEQRLAARDSALETLRAEADIRTELLSSMMLHSRASFERDAATIRVLCASLAESEVRELLA

Secondary structure (DSSP, 8-state):
----------------------------------------------------------PPPP--PPPPP--------PPPPP------------------PPP-----PPP---HHHHHHHHHHHHHHHHHHHHHHHHHHHHHHHHHHHHHHHHHHHHHHHHHHHHHHHHHHHHHHHHHHHHHHHHHHHHHHHHHHHHHT----------------------------------------SSSSSSSSTTHHHHHHHHHHHHHHHHHHHHHHHHHHHHHHHHHHHHHHTT--HHHHHHHHHHHHHHHHHHHHHHHHHHHHHHHHHHHHHHHHHHHHHHHHHHHHHHHHHHHHHHHHHHHHHHHHHHHHHHHHHHHHHHHHHHHHHHHHHHHHHHHHHHHHHHHHHHHHHHHHHHHHHHHHHHHHHHHHHHHHHHHHHHHHHHHHHHHHHHHHHHHHHHHHHHHHHHHHHHHHHHHHHHHHHHHHHHHHHHHHHHHHHHHHHHHHHHHHHHHHHHHHHHHHHHTTT-----------------------------SHHHHHHHHHHHHHHHHHHHHHHHHHHHHHHHHHHHHHHHHHHHHHHHHHHHHHHHHHHHHHHHHHHHHHHHHHHHHHHHHHHHHHHHHHHHHHHHH-

pLDDT: mean 70.55, std 22.41, range [26.03, 97.12]

Mean predicted aligned error: 24.49 Å

Organism: Prymnesium parvum (NCBI:txid97485)